Protein 1RH9 (pdb70)

Nearest PDB structures (foldseek):
  1rh9-assembly1_A  TM=1.003E+00  e=1.852E-77  Solanum lycopersicum
  8gf3-assembly1_A  TM=9.171E-01  e=1.840E-32  Bacillus licheniformis
  6tn6-assembly1_A  TM=8.644E-01  e=5.093E-30  Thermotoga petrophila RKU-1
  4qp0-assembly1_A  TM=8.732E-01  e=2.044E-28  Rhizomucor miehei
  3pzq-assembly1_A  TM=8.550E-01  e=6.015E-28  Thermotoga petrophila RKU-1

Secondary structure (DSSP, 8-state):
----EEETTEEEETTEEE-EEEEE-TTHHHHHHSTTTTHHHHHHHHHHHHTT--EEEEESS-SSSSS-SEEETTEE-HHHHHHHHHHHHHHHHTT-EEEEE--BSSSSSSBHHHHHHHHHHTT-----GGGGGT-HHHHHHHHHHHHHHHH-B-TTT-SBGGG-TTEEEEES-BS---TT-TTSHHHHHHHHHHHHHHHHH--SSEEE--------GGGGGGSGGG---S--HHHHHTSTT---EEEE--HHHHSTTS-HHHHHHHHHHHHHHHHHHHHHHTS-EEEEE----TTSTT--HHHHHHHHHHHHHHHHHHHHTT-SEEEEEES-B--TT-GGG--S--B-GGG-HHHHHHHHHHHHHHTT--

B-factor: mean 21.35, std 4.95, range [13.02, 41.72]

Structure (mmCIF, N/CA/C/O backbone):
data_1RH9
#
_entry.id   1RH9
#
_cell.length_a   59.540
_cell.length_b   74.521
_cell.length_c   79.006
_cell.angle_alpha   90.00
_cell.angle_beta   90.00
_cell.angle_gamma   90.00
#
_symmetry.space_group_name_H-M   'P 21 21 21'
#
loop_
_atom_site.group_PDB
_atom_site.id
_atom_site.type_symbol
_atom_site.label_atom_id
_atom_site.label_alt_id
_atom_site.label_comp_id
_atom_site.label_asym_id
_atom_site.label_entity_id
_atom_site.label_seq_id
_atom_site.pdbx_PDB_ins_code
_atom_site.Cartn_x
_atom_site.Cartn_y
_atom_site.Cartn_z
_atom_site.occupancy
_atom_site.B_iso_or_equiv
_atom_site.auth_seq_id
_atom_site.auth_comp_id
_atom_site.auth_asym_id
_atom_site.auth_atom_id
_atom_site.pdbx_PDB_model_num
ATOM 1 N N A ASN A 1 4 ? 6.142 -3.030 6.668 0.67 37.29 30 ASN A N 1
ATOM 2 N N B ASN A 1 4 ? 5.781 -5.315 5.924 0.33 35.27 30 ASN A N 1
ATOM 3 C CA A ASN A 1 4 ? 6.513 -4.072 5.663 0.67 37.07 30 ASN A CA 1
ATOM 4 C CA B ASN A 1 4 ? 6.267 -4.010 6.465 0.33 35.22 30 ASN A CA 1
ATOM 5 C C A ASN A 1 4 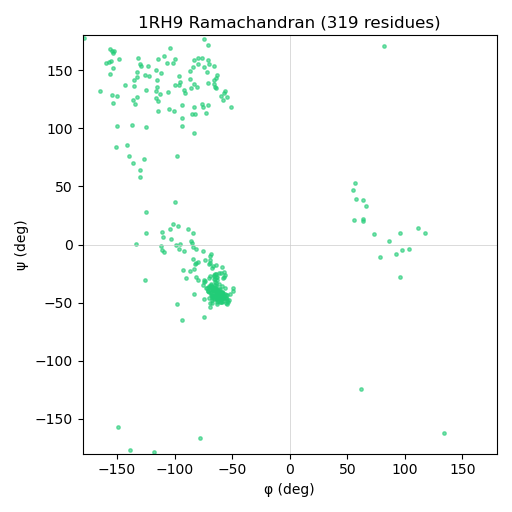? 7.997 -4.440 5.765 0.67 36.10 30 ASN A C 1
ATOM 6 C C B ASN A 1 4 ? 7.785 -3.986 6.687 0.33 34.78 30 ASN A C 1
ATOM 7 O O A ASN A 1 4 ? 8.759 -4.179 4.833 0.67 36.77 30 ASN A O 1
ATOM 8 O O B ASN A 1 4 ? 8.364 -2.916 6.850 0.33 35.12 30 ASN A O 1
ATOM 17 N N . ASN A 1 5 ? 8.386 -5.165 6.809 1.00 34.57 31 ASN A N 1
ATOM 18 C CA . ASN A 1 5 ? 9.818 -5.338 7.143 1.00 33.01 31 ASN A CA 1
ATOM 19 C C . ASN A 1 5 ? 10.996 -4.421 6.683 1.00 30.33 31 ASN A C 1
ATOM 20 O O . ASN A 1 5 ? 12.145 -4.818 6.886 1.00 30.03 31 ASN A O 1
ATOM 25 N N . PHE A 1 6 ? 10.761 -3.233 6.117 1.00 27.49 32 PHE A N 1
ATOM 26 C CA . PHE A 1 6 ? 11.853 -2.333 5.734 1.00 25.69 32 PHE A CA 1
ATOM 27 C C . PHE A 1 6 ? 12.312 -1.521 6.938 1.00 24.22 32 PHE A C 1
ATOM 28 O O . PHE A 1 6 ? 11.499 -1.038 7.720 1.00 24.22 32 PHE A O 1
ATOM 36 N N . VAL A 1 7 ? 13.621 -1.364 7.082 1.00 22.09 33 VAL A N 1
ATOM 37 C CA . VAL A 1 7 ? 14.161 -0.442 8.076 1.00 21.44 33 VAL A CA 1
ATOM 38 C C . VAL A 1 7 ? 13.760 0.986 7.677 1.00 21.28 33 VAL A C 1
ATOM 39 O O . VAL A 1 7 ? 13.765 1.335 6.511 1.00 20.69 33 VAL A O 1
ATOM 43 N N . TYR A 1 8 ? 13.364 1.786 8.662 1.00 22.01 34 TYR A N 1
ATOM 44 C CA . TYR A 1 8 ? 12.930 3.164 8.423 1.00 22.69 34 TYR A CA 1
ATOM 45 C C . TYR A 1 8 ? 13.511 4.042 9.532 1.00 22.95 34 TYR A 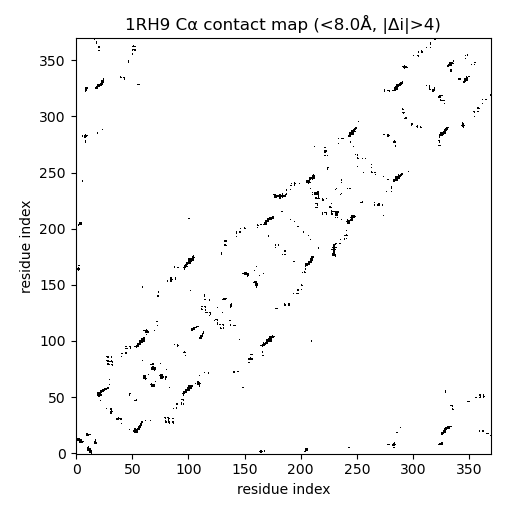C 1
ATOM 46 O O . TYR A 1 8 ? 14.303 3.563 10.347 1.00 22.83 34 TYR A O 1
ATOM 55 N N . THR A 1 9 ? 13.173 5.324 9.522 1.00 23.27 35 THR A N 1
ATOM 56 C CA . THR A 1 9 ? 13.571 6.224 10.605 1.00 24.57 35 THR A CA 1
ATOM 57 C C . THR A 1 9 ? 12.355 6.735 11.344 1.00 25.33 35 THR A C 1
ATOM 58 O O . THR A 1 9 ? 11.297 7.007 10.750 1.00 24.31 35 THR A O 1
ATOM 62 N N . ASP A 1 10 ? 12.518 6.846 12.655 1.00 26.25 36 ASP A N 1
ATOM 63 C CA . ASP A 1 10 ? 11.566 7.557 13.487 1.00 27.03 36 ASP A CA 1
ATOM 64 C C . ASP A 1 10 ? 12.334 8.625 14.255 1.00 26.37 36 ASP A C 1
ATOM 65 O O . ASP A 1 10 ? 12.999 8.319 15.237 1.00 27.04 36 ASP A O 1
ATOM 70 N N . GLY A 1 11 ? 12.250 9.866 13.794 1.00 25.94 37 GLY A N 1
ATOM 71 C CA . GLY A 1 11 ? 13.052 10.935 14.363 1.00 25.67 37 GLY A CA 1
ATOM 72 C C . GLY A 1 11 ? 14.524 10.612 14.169 1.00 24.96 37 GLY A C 1
ATOM 73 O O . GLY A 1 11 ? 14.966 10.352 13.042 1.00 25.01 37 GLY A O 1
ATOM 74 N N . THR A 1 12 ? 15.270 10.591 15.270 1.00 24.00 38 THR A N 1
ATOM 75 C CA . THR A 1 12 ? 16.724 10.427 15.209 1.00 23.44 38 THR A CA 1
ATOM 76 C C . THR A 1 12 ? 17.173 8.981 15.435 1.00 23.76 38 THR A C 1
ATOM 77 O O . THR A 1 12 ? 18.360 8.724 15.656 1.00 22.63 38 THR A O 1
ATOM 81 N N . HIS A 1 13 ? 16.247 8.031 15.333 1.00 23.77 39 HIS A N 1
ATOM 82 C CA . HIS A 1 13 ? 16.607 6.624 15.434 1.00 24.90 39 HIS A CA 1
ATOM 83 C C . HIS A 1 13 ? 16.165 5.866 14.195 1.00 23.70 39 HIS A C 1
ATOM 84 O O . HIS A 1 13 ? 15.250 6.277 13.487 1.00 23.34 39 HIS A O 1
ATOM 91 N N . PHE A 1 14 ? 16.874 4.781 13.925 1.00 23.06 40 PHE A N 1
ATOM 92 C CA . PHE A 1 14 ? 16.416 3.775 12.995 1.00 22.87 40 PHE A CA 1
ATOM 93 C C . PHE A 1 14 ? 15.349 2.968 13.690 1.00 22.89 40 PHE A C 1
ATOM 94 O O . PHE A 1 14 ? 15.269 2.941 14.913 1.00 23.77 40 PHE A O 1
ATOM 102 N N . ALA A 1 15 ? 14.540 2.284 12.896 1.00 23.52 41 ALA A N 1
ATOM 103 C CA . ALA A 1 15 ? 13.504 1.408 13.407 1.00 24.06 41 ALA A CA 1
ATOM 104 C C . ALA A 1 15 ? 13.143 0.330 12.384 1.00 24.40 41 ALA A C 1
ATOM 105 O O . ALA A 1 15 ? 13.348 0.487 11.181 1.00 23.48 41 ALA A O 1
ATOM 107 N N . LEU A 1 16 ? 12.583 -0.751 12.902 1.00 24.93 42 LEU A N 1
ATOM 108 C CA . LEU A 1 16 ? 12.223 -1.929 12.121 1.00 25.79 42 LEU A CA 1
ATOM 109 C C . LEU A 1 16 ? 11.075 -2.619 12.856 1.00 26.88 42 LEU A C 1
ATOM 110 O O . LEU A 1 16 ? 11.202 -2.964 14.037 1.00 26.31 42 LEU A O 1
ATOM 115 N N . ASN A 1 17 ? 9.946 -2.773 12.170 1.00 27.98 43 ASN A N 1
ATOM 116 C CA . ASN A 1 17 ? 8.776 -3.443 12.742 1.00 29.49 43 ASN A CA 1
ATOM 117 C C . ASN A 1 17 ? 8.363 -2.785 14.066 1.00 30.16 43 ASN A C 1
ATOM 118 O O . ASN A 1 17 ? 8.148 -3.463 15.068 1.00 31.02 43 ASN A O 1
ATOM 123 N N . GLY A 1 18 ? 8.292 -1.458 14.061 1.00 30.79 44 GLY A N 1
ATOM 124 C CA . GLY A 1 18 ? 7.869 -0.696 15.227 1.00 31.30 44 GLY A CA 1
ATOM 125 C C . GLY A 1 18 ? 8.881 -0.483 16.350 1.00 31.42 44 GLY A C 1
ATOM 126 O O . GLY A 1 18 ? 8.611 0.309 17.258 1.00 32.66 44 GLY A O 1
ATOM 127 N N . LYS A 1 19 ? 10.025 -1.173 16.312 1.00 31.33 45 LYS A N 1
ATOM 128 C CA . LYS A 1 19 ? 11.022 -1.116 17.390 1.00 30.85 45 LYS A CA 1
ATOM 129 C C . LYS A 1 19 ? 12.292 -0.415 16.938 1.00 29.66 45 LYS A C 1
ATOM 130 O O . LYS A 1 19 ? 12.676 -0.517 15.773 1.00 29.18 45 LYS A O 1
ATOM 136 N N . SER A 1 20 ? 12.959 0.278 17.863 1.00 28.10 46 SER A N 1
ATOM 137 C CA . SER A 1 20 ? 14.237 0.920 17.561 1.00 26.88 46 SER A CA 1
ATOM 138 C C . SER A 1 20 ? 15.293 -0.111 17.162 1.00 25.13 46 SER A C 1
ATOM 139 O O . SER A 1 20 ? 15.255 -1.253 17.579 1.00 25.14 46 SER A O 1
ATOM 142 N N A LEU A 1 21 ? 16.243 0.341 16.356 0.67 24.10 47 LEU A N 1
ATOM 143 N N B LEU A 1 21 ? 16.228 0.332 16.329 0.33 23.92 47 LEU A N 1
ATOM 144 C CA A LEU A 1 21 ? 17.303 -0.497 15.809 0.67 23.29 47 LEU A CA 1
ATOM 145 C CA B LEU A 1 21 ? 17.301 -0.506 15.808 0.33 22.89 47 LEU A CA 1
ATOM 146 C C A LEU A 1 21 ? 18.602 0.275 15.944 0.67 22.00 47 LEU A C 1
ATOM 147 C C B LEU A 1 21 ? 18.605 0.269 15.930 0.33 21.88 47 LEU A C 1
ATOM 148 O O A LEU A 1 21 ? 18.677 1.431 15.540 0.67 22.19 47 LEU A O 1
ATOM 149 O O B LEU A 1 21 ? 18.690 1.417 15.500 0.33 21.96 47 LEU A O 1
ATOM 158 N N . TYR A 1 22 ? 19.609 -0.361 16.529 1.00 20.96 48 TYR A N 1
ATOM 159 C CA . TYR A 1 22 ? 20.944 0.222 16.633 1.00 19.41 48 TYR A CA 1
ATOM 160 C C . TYR A 1 22 ? 21.912 -0.652 15.856 1.00 18.11 48 TYR A C 1
ATOM 161 O O . TYR A 1 22 ? 21.906 -1.866 15.974 1.00 18.73 48 TYR A O 1
ATOM 170 N N . ILE A 1 23 ? 22.728 -0.004 15.048 1.00 16.71 49 ILE A N 1
ATOM 171 C CA . ILE A 1 23 ? 23.600 -0.685 14.109 1.00 16.43 49 ILE A CA 1
ATOM 172 C C . ILE A 1 23 ? 24.946 -0.948 14.765 1.00 15.60 49 ILE A C 1
ATOM 173 O O . ILE A 1 23 ? 25.554 -0.052 15.356 1.00 14.57 49 ILE A O 1
ATOM 178 N N . ASN A 1 24 ? 25.394 -2.194 14.667 1.00 14.77 50 ASN A N 1
ATOM 179 C CA . ASN A 1 24 ? 26.769 -2.542 15.008 1.00 14.87 50 ASN A CA 1
ATOM 180 C C . ASN A 1 24 ? 27.296 -3.488 13.943 1.00 15.04 50 ASN A C 1
ATOM 181 O O . ASN A 1 24 ? 26.966 -4.661 13.927 1.00 15.81 50 ASN A O 1
ATOM 186 N N . GLY A 1 25 ? 28.118 -2.970 13.041 1.00 14.96 51 GLY A N 1
ATOM 187 C CA . GLY A 1 25 ? 28.494 -3.735 11.876 1.00 15.45 51 GLY A CA 1
ATOM 188 C C . GLY A 1 25 ? 29.865 -3.432 11.344 1.00 14.87 51 GLY A C 1
ATOM 189 O O . GLY A 1 25 ? 30.754 -2.939 12.053 1.00 14.83 51 GLY A O 1
ATOM 190 N N . PHE A 1 26 ? 30.023 -3.737 10.065 1.00 14.73 52 PHE A N 1
ATOM 191 C CA . PHE A 1 26 ? 31.321 -3.732 9.441 1.00 15.49 52 PHE A CA 1
ATOM 192 C C . PHE A 1 26 ? 31.224 -3.345 7.982 1.00 15.07 52 PHE A C 1
ATOM 193 O O . PHE A 1 26 ? 30.150 -3.430 7.368 1.00 15.03 52 PHE A O 1
ATOM 201 N N . ASN A 1 27 ? 32.363 -2.899 7.456 1.00 15.01 53 ASN A N 1
ATOM 202 C CA . ASN A 1 27 ? 32.579 -2.743 6.028 1.00 14.75 53 ASN A CA 1
ATOM 203 C C . ASN A 1 27 ? 33.259 -3.972 5.465 1.00 15.60 53 ASN A C 1
ATOM 204 O O . ASN A 1 27 ? 34.163 -4.527 6.109 1.00 14.80 53 ASN A O 1
ATOM 209 N N . ALA A 1 28 ? 32.807 -4.378 4.278 1.00 15.32 54 ALA A N 1
ATOM 210 C CA . ALA A 1 28 ? 33.437 -5.419 3.457 1.00 15.84 54 ALA A CA 1
ATOM 211 C C . ALA A 1 28 ? 33.123 -5.103 1.988 1.00 16.23 54 ALA A C 1
ATOM 212 O O . ALA A 1 28 ? 32.185 -5.636 1.396 1.00 16.35 54 ALA A O 1
ATOM 214 N N . TYR A 1 29 ? 33.930 -4.220 1.406 1.00 15.67 55 TYR A N 1
ATOM 215 C CA . TYR A 1 29 ? 33.624 -3.672 0.088 1.00 16.25 55 TYR A CA 1
ATOM 216 C C . TYR A 1 29 ? 33.646 -4.761 -0.958 1.00 16.94 55 TYR A C 1
ATOM 217 O O . TYR A 1 29 ? 32.958 -4.664 -1.978 1.00 17.98 55 TYR A O 1
ATOM 226 N N . TRP A 1 30 ? 34.409 -5.808 -0.639 1.00 16.98 56 TRP A N 1
ATOM 227 C CA . TRP A 1 30 ? 34.863 -6.854 -1.561 1.00 17.00 56 TRP A CA 1
ATOM 228 C C . TRP A 1 30 ? 33.885 -8.004 -1.778 1.00 17.42 56 TRP A C 1
ATOM 229 O O . TRP A 1 30 ? 34.175 -8.913 -2.531 1.00 17.51 56 TRP A O 1
ATOM 240 N N . LEU A 1 31 ? 32.711 -7.963 -1.152 1.00 16.98 57 LEU A N 1
ATOM 241 C CA . LEU A 1 31 ? 31.827 -9.134 -1.126 1.00 17.80 57 LEU A CA 1
ATOM 242 C C . LEU A 1 31 ? 31.414 -9.625 -2.503 1.00 18.23 57 LEU A C 1
ATOM 243 O O . LEU A 1 31 ? 31.518 -10.818 -2.798 1.00 19.42 57 LEU A O 1
ATOM 248 N N . MET A 1 32 ? 30.951 -8.715 -3.352 1.00 18.99 58 MET A N 1
ATOM 249 C CA . MET A 1 32 ? 30.534 -9.068 -4.708 1.00 19.30 58 MET A CA 1
ATOM 250 C C . MET A 1 32 ? 31.702 -9.599 -5.511 1.00 20.19 58 MET A C 1
ATOM 251 O O . MET A 1 32 ? 31.553 -10.591 -6.235 1.00 20.13 58 MET A O 1
ATOM 256 N N . TYR A 1 33 ? 32.842 -8.917 -5.424 1.00 20.60 59 TYR A N 1
ATOM 257 C CA . TYR A 1 33 ? 34.063 -9.309 -6.127 1.00 21.77 59 TYR A CA 1
ATOM 258 C C . TYR A 1 33 ? 34.414 -10.774 -5.831 1.00 21.85 59 TYR A C 1
ATOM 259 O O . TYR A 1 33 ? 34.671 -11.546 -6.755 1.00 22.28 59 TYR A O 1
ATOM 268 N N . ILE A 1 34 ? 34.389 -11.156 -4.558 1.00 21.80 60 ILE A N 1
ATOM 269 C CA . ILE A 1 34 ? 34.726 -12.523 -4.133 1.00 22.13 60 ILE A CA 1
ATOM 270 C C . ILE A 1 34 ? 33.611 -13.536 -4.463 1.00 22.50 60 ILE A C 1
ATOM 271 O O . ILE A 1 34 ? 33.889 -14.715 -4.718 1.00 22.29 60 ILE A O 1
ATOM 276 N N . ALA A 1 35 ? 32.356 -13.093 -4.439 1.00 22.49 61 ALA A N 1
ATOM 277 C CA . ALA A 1 35 ? 31.223 -13.944 -4.805 1.00 23.09 61 ALA A CA 1
ATOM 278 C C . ALA A 1 35 ? 31.258 -14.351 -6.295 1.00 23.56 61 ALA A C 1
ATOM 279 O O . ALA A 1 35 ? 30.738 -15.391 -6.655 1.00 24.41 61 ALA A O 1
ATOM 281 N N . TYR A 1 36 ? 31.872 -13.527 -7.142 1.00 24.05 62 TYR A N 1
ATOM 282 C CA . TYR A 1 36 ? 31.968 -13.760 -8.578 1.00 24.57 62 TYR A CA 1
ATOM 283 C C . TYR A 1 36 ? 32.561 -15.130 -8.899 1.00 25.49 62 TYR A C 1
ATOM 284 O O . TYR A 1 36 ? 32.032 -15.856 -9.744 1.00 25.21 62 TYR A O 1
ATOM 293 N N . ASP A 1 37 ? 33.686 -15.442 -8.256 1.00 26.08 63 ASP A N 1
ATOM 294 C CA . ASP A 1 37 ? 34.380 -16.721 -8.456 1.00 27.28 63 ASP A CA 1
ATOM 295 C C . ASP A 1 37 ? 33.735 -17.814 -7.583 1.00 27.55 63 ASP A C 1
ATOM 296 O O . ASP A 1 37 ? 33.728 -17.701 -6.357 1.00 27.50 63 ASP A O 1
ATOM 301 N N . PRO A 1 38 ? 33.190 -18.875 -8.187 1.00 28.41 64 PRO A N 1
ATOM 302 C CA . PRO A 1 38 ? 32.601 -19.960 -7.382 1.00 28.67 64 PRO A CA 1
ATOM 303 C C . PRO A 1 38 ? 33.569 -20.590 -6.369 1.00 28.35 64 PRO A C 1
ATOM 304 O O . PRO A 1 38 ? 33.104 -21.087 -5.348 1.00 28.94 64 PRO A O 1
ATOM 308 N N . SER A 1 39 ? 34.875 -20.545 -6.620 1.00 28.38 65 SER A N 1
ATOM 309 C CA . SER A 1 39 ? 35.852 -21.142 -5.712 1.00 28.45 65 SER A CA 1
ATOM 310 C C . SER A 1 39 ? 36.209 -20.256 -4.513 1.00 27.84 65 SER A C 1
ATOM 311 O O . SER A 1 39 ? 36.799 -20.738 -3.538 1.00 28.08 65 SER A O 1
ATOM 314 N N . THR A 1 40 ? 35.872 -18.966 -4.582 1.00 26.88 66 THR A N 1
ATOM 315 C CA . THR A 1 40 ? 36.044 -18.062 -3.432 1.00 25.82 66 THR A CA 1
ATOM 316 C C . THR A 1 40 ? 34.724 -17.622 -2.778 1.00 25.20 66 THR A C 1
ATOM 317 O O . THR A 1 40 ? 34.746 -17.001 -1.720 1.00 24.92 66 THR A O 1
ATOM 321 N N . ARG A 1 41 ? 33.586 -17.980 -3.363 1.00 24.42 67 ARG A N 1
ATOM 322 C CA . ARG A 1 41 ? 32.291 -17.545 -2.835 1.00 24.42 67 ARG A CA 1
ATOM 323 C C . ARG A 1 41 ? 32.060 -17.974 -1.372 1.00 24.28 67 ARG A C 1
ATOM 324 O O . ARG A 1 41 ? 31.355 -17.296 -0.615 1.00 24.27 67 ARG A O 1
ATOM 332 N N . ILE A 1 42 ? 32.656 -19.092 -0.963 1.00 24.12 68 ILE A N 1
ATOM 333 C CA . ILE A 1 42 ? 32.514 -19.576 0.408 1.00 23.99 68 ILE A CA 1
ATOM 334 C C . ILE A 1 42 ? 32.976 -18.535 1.436 1.00 23.09 68 ILE A C 1
ATOM 335 O O . ILE A 1 42 ? 32.479 -18.517 2.562 1.00 22.57 68 ILE A O 1
ATOM 340 N N . LYS A 1 43 ? 33.913 -17.670 1.045 1.00 22.49 69 LYS A N 1
ATOM 341 C CA . LYS A 1 43 ? 34.428 -16.634 1.943 1.00 22.68 69 LYS A CA 1
ATOM 342 C C . LYS A 1 43 ? 33.348 -15.621 2.333 1.00 21.73 69 LYS A C 1
ATOM 343 O O . LYS A 1 43 ? 33.372 -15.086 3.440 1.00 20.89 69 LYS A O 1
ATOM 349 N N . VAL A 1 44 ? 32.416 -15.365 1.423 1.00 21.42 70 VAL A N 1
ATOM 350 C CA . VAL A 1 44 ? 31.263 -14.506 1.705 1.00 20.58 70 VAL A CA 1
ATOM 351 C C . VAL A 1 44 ? 30.349 -15.181 2.726 1.00 20.67 70 VAL A C 1
ATOM 352 O O . VAL A 1 44 ? 29.967 -14.581 3.738 1.00 18.54 70 VAL A O 1
ATOM 356 N N . THR A 1 45 ? 30.006 -16.443 2.457 1.00 20.23 71 THR A N 1
ATOM 357 C CA . THR A 1 45 ? 29.214 -17.230 3.388 1.00 20.24 71 THR A CA 1
ATOM 358 C C . THR A 1 45 ? 29.866 -17.243 4.774 1.00 20.15 71 THR A C 1
ATOM 359 O O . THR A 1 45 ? 29.204 -16.979 5.773 1.00 20.55 71 THR A O 1
ATOM 363 N N . ASN A 1 46 ? 31.163 -17.533 4.825 1.00 20.42 72 ASN A N 1
ATOM 364 C CA . ASN A 1 46 ? 31.885 -17.656 6.084 1.00 21.10 72 ASN A CA 1
ATOM 365 C C . ASN A 1 46 ? 31.891 -16.329 6.850 1.00 21.04 72 ASN A C 1
ATOM 366 O O . ASN A 1 46 ? 31.767 -16.301 8.068 1.00 21.41 72 ASN A O 1
ATOM 371 N N . THR A 1 47 ? 32.032 -15.236 6.117 1.00 20.71 73 THR A N 1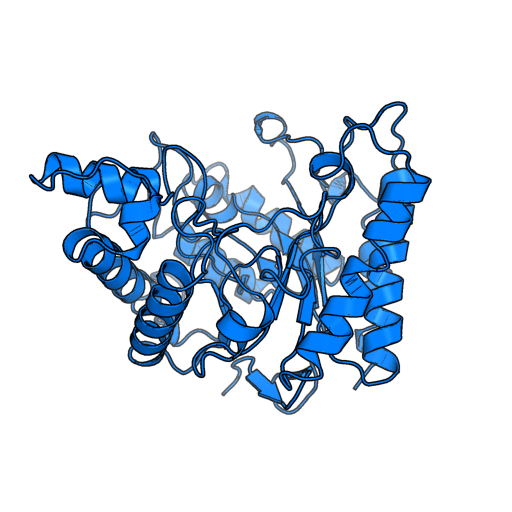
ATOM 372 C CA . THR A 1 47 ? 32.059 -13.913 6.708 1.00 20.91 73 THR A CA 1
ATOM 373 C C . THR A 1 47 ? 30.731 -13.576 7.368 1.00 20.73 73 THR A C 1
ATOM 374 O O . THR A 1 47 ? 30.708 -13.030 8.481 1.00 20.60 73 THR A O 1
ATOM 378 N N . PHE A 1 48 ? 29.629 -13.881 6.690 1.00 20.55 74 PHE A N 1
ATOM 379 C CA . PHE A 1 48 ? 28.303 -13.601 7.239 1.00 20.41 74 PHE A CA 1
ATOM 380 C C . PHE A 1 48 ? 28.004 -14.523 8.417 1.00 20.70 74 PHE A C 1
ATOM 381 O O . PHE A 1 48 ? 27.349 -14.103 9.368 1.00 20.02 74 PHE A O 1
ATOM 389 N N . GLN A 1 49 ? 28.466 -15.770 8.339 1.00 20.44 75 GLN A N 1
ATOM 390 C CA . GLN A 1 49 ? 28.351 -16.698 9.465 1.00 20.96 75 GLN A CA 1
ATOM 391 C C . GLN A 1 49 ? 29.064 -16.137 10.692 1.00 20.64 75 GLN A C 1
ATOM 392 O O . GLN A 1 49 ? 28.527 -16.158 11.794 1.00 20.07 75 GLN A O 1
ATOM 398 N N . GLN A 1 50 ? 30.272 -15.636 10.498 1.00 20.76 76 GLN A N 1
ATOM 399 C CA . GLN A 1 50 ? 31.039 -15.051 11.599 1.00 21.53 76 GLN A CA 1
ATOM 400 C C . GLN A 1 50 ? 30.388 -13.775 12.101 1.00 20.91 76 GLN A C 1
ATOM 401 O O . GLN A 1 50 ? 30.298 -13.562 13.296 1.00 20.20 76 GLN A O 1
ATOM 407 N N . ALA A 1 51 ? 29.945 -12.918 11.189 1.00 20.20 77 ALA A N 1
ATOM 408 C CA . ALA A 1 51 ? 29.259 -11.686 11.577 1.00 20.49 77 ALA A CA 1
ATOM 409 C C . ALA A 1 51 ? 28.056 -11.989 12.447 1.00 20.10 77 ALA A C 1
ATOM 410 O O . ALA A 1 51 ? 27.855 -11.355 13.488 1.00 19.51 77 ALA A O 1
ATOM 412 N N . SER A 1 52 ? 27.254 -12.962 12.033 1.00 20.17 78 SER A N 1
ATOM 413 C CA . SER A 1 52 ? 26.062 -13.332 12.782 1.00 20.14 78 SER A CA 1
ATOM 414 C C . SER A 1 52 ? 26.442 -13.860 14.191 1.00 19.70 78 SER A C 1
ATOM 415 O O . SER A 1 52 ? 25.798 -13.505 15.173 1.00 19.76 78 SER A O 1
ATOM 418 N N . LYS A 1 53 ? 27.496 -14.671 14.288 1.00 19.61 79 LYS A N 1
ATOM 419 C CA . LYS A 1 53 ? 27.958 -15.201 15.572 1.00 19.83 79 LYS A CA 1
ATOM 420 C C . LYS A 1 53 ? 28.332 -14.098 16.571 1.00 19.45 79 LYS A C 1
ATOM 421 O O . LYS A 1 53 ? 28.034 -14.198 17.760 1.00 19.43 79 LYS A O 1
ATOM 427 N N . TYR A 1 54 ? 29.006 -13.058 16.088 1.00 18.69 80 TYR A N 1
ATOM 428 C CA . TYR A 1 54 ? 29.367 -11.911 16.914 1.00 18.22 80 TYR A CA 1
ATOM 429 C C . TYR A 1 54 ? 28.287 -10.814 16.953 1.00 18.16 80 TYR A C 1
ATOM 430 O O . TYR A 1 54 ? 28.525 -9.717 17.440 1.00 17.17 80 TYR A O 1
ATOM 439 N N . LYS A 1 55 ? 27.091 -11.158 16.474 1.00 18.13 81 LYS A N 1
ATOM 440 C CA . LYS A 1 55 ? 25.902 -10.312 16.537 1.00 18.54 81 LYS A CA 1
ATOM 441 C C . LYS A 1 55 ? 26.090 -8.958 15.875 1.00 18.87 81 LYS A C 1
ATOM 442 O O . LYS A 1 55 ? 25.583 -7.946 16.352 1.00 19.86 81 LYS A O 1
ATOM 448 N N . MET A 1 56 ? 26.798 -8.963 14.751 1.00 18.99 82 MET A N 1
ATOM 449 C CA . MET A 1 56 ? 26.868 -7.788 13.883 1.00 18.66 82 MET A CA 1
ATOM 450 C C . MET A 1 56 ? 25.678 -7.836 12.953 1.00 18.56 82 MET A C 1
ATOM 451 O O . MET A 1 56 ? 25.354 -8.889 12.409 1.00 19.68 82 MET A O 1
ATOM 456 N N . ASN A 1 57 ? 25.003 -6.706 12.790 1.00 17.62 83 ASN A N 1
ATOM 457 C CA . ASN A 1 57 ? 23.730 -6.705 12.076 1.00 17.68 83 ASN A CA 1
ATOM 458 C C . ASN A 1 57 ? 23.694 -6.010 10.722 1.00 17.35 83 ASN A C 1
ATOM 459 O O . ASN A 1 57 ? 22.670 -6.073 10.040 1.00 18.11 83 ASN A O 1
ATOM 464 N N . VAL A 1 58 ? 24.795 -5.364 10.329 1.00 16.47 84 VAL A N 1
ATOM 465 C CA . VAL A 1 58 ? 24.873 -4.651 9.048 1.00 15.89 84 VAL A CA 1
ATOM 466 C C . VAL A 1 58 ? 26.244 -4.788 8.423 1.00 15.76 84 VAL A C 1
ATOM 467 O O . VAL A 1 58 ? 27.234 -4.688 9.116 1.00 15.53 84 VAL A O 1
ATOM 471 N N . ALA A 1 59 ? 26.281 -5.020 7.112 1.00 15.26 85 ALA A N 1
ATOM 472 C CA . ALA A 1 59 ? 27.484 -4.914 6.293 1.00 15.27 85 ALA A CA 1
ATOM 473 C C . ALA A 1 59 ? 27.273 -3.788 5.289 1.00 15.17 85 ALA A C 1
ATOM 474 O O . ALA A 1 59 ? 26.233 -3.706 4.636 1.00 15.71 85 ALA A O 1
ATOM 476 N N . ARG A 1 60 ? 28.263 -2.922 5.184 1.00 15.15 86 ARG A N 1
ATOM 477 C CA . ARG A 1 60 ? 28.334 -1.918 4.122 1.00 14.59 86 ARG A CA 1
ATOM 478 C C . ARG A 1 60 ? 29.283 -2.426 3.035 1.00 14.96 86 ARG A C 1
ATOM 479 O O . ARG A 1 60 ? 30.338 -2.963 3.310 1.00 14.86 86 ARG A O 1
ATOM 487 N N . THR A 1 61 ? 28.888 -2.247 1.783 1.00 14.93 87 THR A N 1
ATOM 488 C CA . THR A 1 61 ? 29.619 -2.825 0.674 1.00 16.27 87 THR A CA 1
ATOM 489 C C . THR A 1 61 ? 29.383 -2.053 -0.620 1.00 16.03 87 THR A C 1
ATOM 490 O O . THR A 1 61 ? 28.509 -1.181 -0.704 1.00 16.73 87 THR A O 1
ATOM 494 N N . TRP A 1 62 ? 30.201 -2.358 -1.619 1.00 16.16 88 TRP A N 1
ATOM 495 C CA . TRP A 1 62 ? 30.122 -1.681 -2.913 1.00 16.28 88 TRP A CA 1
ATOM 496 C C . TRP A 1 62 ? 29.206 -2.408 -3.877 1.00 17.63 88 TRP A C 1
ATOM 497 O O . TRP A 1 62 ? 29.312 -3.620 -4.053 1.00 17.81 88 TRP A O 1
ATOM 508 N N . ALA A 1 63 ? 28.328 -1.651 -4.530 1.00 17.81 89 ALA A N 1
ATOM 509 C CA . ALA A 1 63 ? 27.509 -2.156 -5.632 1.00 18.59 89 ALA A CA 1
ATOM 510 C C . ALA A 1 63 ? 28.148 -1.733 -6.956 1.00 19.46 89 ALA A C 1
ATOM 511 O O . ALA A 1 63 ? 27.463 -1.405 -7.917 1.00 20.57 89 ALA A O 1
ATOM 513 N N . PHE A 1 64 ? 29.476 -1.732 -6.972 1.00 20.74 90 PHE A N 1
ATOM 514 C CA . PHE A 1 64 ? 30.267 -1.375 -8.146 1.00 21.48 90 PHE A CA 1
ATOM 515 C C . PHE A 1 64 ? 31.617 -2.071 -8.021 1.00 23.37 90 PHE A C 1
ATOM 516 O O . PHE A 1 64 ? 31.999 -2.486 -6.924 1.00 22.76 90 PHE A O 1
ATOM 524 N N A SER A 1 65 ? 32.181 -2.393 -9.175 0.67 24.76 91 SER A N 1
ATOM 525 N N B SER A 1 65 ? 32.449 -2.034 -9.069 0.33 23.95 91 SER A N 1
ATOM 526 C CA A SER A 1 65 ? 33.570 -2.918 -9.228 0.67 25.57 91 SER A CA 1
ATOM 527 C CA B SER A 1 65 ? 33.655 -2.880 -9.103 0.33 24.67 91 SER A CA 1
ATOM 528 C C A SER A 1 65 ? 34.720 -1.918 -8.931 0.67 26.02 91 SER A C 1
ATOM 529 C C B SER A 1 65 ? 34.851 -1.985 -9.073 0.33 25.61 91 SER A C 1
ATOM 530 O O A SER A 1 65 ? 34.665 -0.780 -9.369 0.67 26.37 91 SER A O 1
ATOM 531 O O B SER A 1 65 ? 34.968 -1.018 -9.823 0.33 25.79 91 SER A O 1
ATOM 536 N N . HIS A 1 66 ? 35.759 -2.364 -8.204 1.00 26.64 92 HIS A N 1
ATOM 537 C CA . HIS A 1 66 ? 36.938 -1.565 -7.923 1.00 28.12 92 HIS A CA 1
ATOM 538 C C . HIS A 1 66 ? 38.151 -1.930 -8.787 1.00 29.62 92 HIS A C 1
ATOM 539 O O . HIS A 1 66 ? 39.190 -1.285 -8.692 1.00 30.53 92 HIS A O 1
ATOM 546 N N . GLY A 1 67 ? 38.031 -2.971 -9.608 1.00 31.21 93 GLY A N 1
ATOM 547 C CA . GLY A 1 67 ? 39.118 -3.365 -10.501 1.00 32.19 93 GLY A CA 1
ATOM 548 C C . GLY A 1 67 ? 38.671 -3.448 -11.954 1.00 32.52 93 GLY A C 1
ATOM 549 O O . GLY A 1 67 ? 37.526 -3.813 -12.242 1.00 33.14 93 GLY A O 1
ATOM 550 N N . GLY A 1 68 ? 39.573 -3.104 -12.869 1.00 32.96 94 GLY A N 1
ATOM 551 C CA . GLY A 1 68 ? 39.279 -3.147 -14.295 1.00 33.43 94 GLY A CA 1
ATOM 552 C C . GLY A 1 68 ? 39.132 -4.540 -14.876 1.00 33.38 94 GLY A C 1
ATOM 553 O O . GLY A 1 68 ? 38.407 -4.720 -15.853 1.00 33.88 94 GLY A O 1
ATOM 554 N N . SER A 1 69 ? 39.812 -5.522 -14.285 1.00 33.48 95 SER A N 1
ATOM 555 C CA . SER A 1 69 ? 39.798 -6.891 -14.813 1.00 33.56 95 SER A CA 1
ATOM 556 C C . SER A 1 69 ? 38.484 -7.626 -14.542 1.00 33.02 95 SER A C 1
ATOM 557 O O . SER A 1 69 ? 38.078 -8.471 -15.342 1.00 34.02 95 SER A O 1
ATOM 560 N N . ARG A 1 70 ? 37.820 -7.288 -13.434 1.00 31.54 96 ARG A N 1
ATOM 561 C CA . ARG A 1 70 ? 36.573 -7.928 -13.023 1.00 30.56 96 ARG A CA 1
ATOM 562 C C . ARG A 1 70 ? 35.491 -6.864 -12.782 1.00 29.53 96 ARG A C 1
ATOM 563 O O . ARG A 1 70 ? 35.147 -6.562 -11.636 1.00 28.75 96 ARG A O 1
ATOM 571 N N . PRO A 1 71 ? 34.970 -6.291 -13.865 1.00 28.13 97 PRO A N 1
ATOM 572 C CA . PRO A 1 71 ? 34.009 -5.189 -13.771 1.00 27.19 97 PRO A CA 1
ATOM 573 C C . PRO A 1 71 ? 32.600 -5.667 -13.464 1.00 25.97 97 PRO A C 1
ATOM 574 O O . PRO A 1 71 ? 32.282 -6.817 -13.742 1.00 26.01 97 PRO A O 1
ATOM 578 N N . LEU A 1 72 ? 31.777 -4.800 -12.878 1.00 24.77 98 LEU A N 1
ATOM 579 C CA . LEU A 1 72 ? 30.335 -4.989 -12.894 1.00 23.32 98 LEU A CA 1
ATOM 580 C C . LEU A 1 72 ? 29.850 -4.202 -14.096 1.00 23.34 98 LEU A C 1
ATOM 581 O O . LEU A 1 72 ? 29.357 -4.779 -15.056 1.00 23.53 98 LEU A O 1
ATOM 586 N N . GLN A 1 73 ? 30.015 -2.884 -14.052 1.00 23.11 99 GLN A N 1
ATOM 587 C CA . GLN A 1 73 ? 29.708 -2.027 -15.191 1.00 22.70 99 GLN A CA 1
ATOM 588 C C . GLN A 1 73 ? 30.994 -1.844 -15.983 1.00 23.26 99 GLN A C 1
ATOM 589 O O . GLN A 1 73 ? 31.878 -1.104 -15.569 1.00 22.87 99 GLN A O 1
ATOM 595 N N . SER A 1 74 ? 31.117 -2.576 -17.092 1.00 23.59 100 SER A N 1
ATOM 596 C CA . SER A 1 74 ? 32.345 -2.560 -17.901 1.00 23.86 100 SER A CA 1
ATOM 597 C C . SER A 1 74 ? 32.399 -1.352 -18.834 1.00 23.84 100 SER A C 1
ATOM 598 O O . SER A 1 74 ? 33.475 -0.883 -19.199 1.00 24.92 100 SER A O 1
ATOM 601 N N . ALA A 1 75 ? 31.229 -0.866 -19.220 1.00 23.62 101 ALA A N 1
ATOM 602 C CA . ALA A 1 75 ? 31.079 0.325 -20.051 1.00 23.34 101 ALA A CA 1
ATOM 603 C C . ALA A 1 75 ? 29.719 0.913 -19.695 1.00 23.02 101 ALA A C 1
ATOM 604 O O . ALA A 1 75 ? 28.931 0.242 -19.042 1.00 23.19 101 ALA A O 1
ATOM 606 N N . PRO A 1 76 ? 29.424 2.150 -20.091 1.00 23.51 102 PRO A N 1
ATOM 607 C CA . PRO A 1 76 ? 28.139 2.747 -19.731 1.00 23.87 102 PRO A CA 1
ATOM 608 C C . PRO A 1 76 ? 26.956 1.843 -20.080 1.00 24.44 102 PRO A C 1
ATOM 609 O O . PRO A 1 76 ? 26.771 1.488 -21.248 1.00 24.75 102 PRO A O 1
ATOM 613 N N . GLY A 1 77 ? 26.201 1.431 -19.063 1.00 24.38 103 GLY A N 1
ATOM 614 C CA . GLY A 1 77 ? 25.007 0.617 -19.255 1.00 23.89 103 GLY A CA 1
ATOM 615 C C . GLY A 1 77 ? 25.238 -0.839 -19.644 1.00 23.96 103 GLY A C 1
ATOM 616 O O . GLY A 1 77 ? 24.283 -1.546 -19.993 1.00 24.67 103 GLY A O 1
ATOM 617 N N . VAL A 1 78 ? 26.491 -1.284 -19.600 1.00 23.75 104 VAL A N 1
ATOM 618 C CA . VAL A 1 78 ? 26.855 -2.645 -19.970 1.00 23.45 104 VAL A CA 1
ATOM 619 C C . VAL A 1 78 ? 27.375 -3.350 -18.722 1.00 23.48 104 VAL A C 1
ATOM 620 O O . VAL A 1 78 ? 28.334 -2.889 -18.097 1.00 22.67 104 VAL A O 1
ATOM 624 N N . TYR A 1 79 ? 26.754 -4.472 -18.380 1.00 23.63 105 TYR A N 1
ATOM 625 C CA . TYR A 1 79 ? 27.030 -5.160 -17.126 1.00 24.23 105 TYR A CA 1
ATOM 626 C C . TYR A 1 79 ? 27.493 -6.594 -17.333 1.00 24.38 105 TYR A C 1
ATOM 627 O O . TYR A 1 79 ? 27.062 -7.274 -18.256 1.00 25.82 105 TYR A O 1
ATOM 636 N N . ASN A 1 80 ? 28.392 -7.027 -16.472 1.00 24.28 106 ASN A N 1
ATOM 637 C CA . ASN A 1 80 ? 28.789 -8.425 -16.392 1.00 23.98 106 ASN A CA 1
ATOM 638 C C . ASN A 1 80 ? 27.763 -9.167 -15.542 1.00 24.43 106 ASN A C 1
ATOM 639 O O . ASN A 1 80 ? 27.657 -8.919 -14.351 1.00 23.54 106 ASN A O 1
ATOM 644 N N . GLU A 1 81 ? 26.993 -10.058 -16.169 1.00 24.29 107 GLU A N 1
ATOM 645 C CA . GLU A 1 81 ? 25.919 -10.782 -15.493 1.00 24.40 107 GLU A CA 1
ATOM 646 C C . GLU A 1 81 ? 26.424 -11.722 -14.402 1.00 23.70 107 GLU A C 1
ATOM 647 O O . GLU A 1 81 ? 25.709 -11.948 -13.450 1.00 23.87 107 GLU A O 1
ATOM 653 N N . GLN A 1 82 ? 27.636 -12.266 -14.533 1.00 23.19 108 GLN A N 1
ATOM 654 C CA . GLN A 1 82 ? 28.181 -13.154 -13.505 1.00 23.20 108 GLN A CA 1
ATOM 655 C C . GLN A 1 82 ? 28.507 -12.339 -12.250 1.00 22.54 108 GLN A C 1
ATOM 656 O O . GLN A 1 82 ? 28.235 -12.776 -11.125 1.00 22.66 108 GLN A O 1
ATOM 662 N N . MET A 1 83 ? 29.057 -11.148 -12.457 1.00 21.76 109 MET A N 1
ATOM 663 C CA . MET A 1 83 ? 29.322 -10.224 -11.358 1.00 21.71 109 MET A CA 1
ATOM 664 C C . MET A 1 83 ? 28.023 -9.797 -10.685 1.00 20.97 109 MET A C 1
ATOM 665 O O . MET A 1 83 ? 27.929 -9.778 -9.445 1.00 20.59 109 MET A O 1
ATOM 670 N N . PHE A 1 84 ? 27.017 -9.462 -11.489 1.00 20.96 110 PHE A N 1
ATOM 671 C CA . PHE A 1 84 ? 25.711 -9.087 -10.953 1.00 20.72 110 PHE A CA 1
ATOM 672 C C . PHE A 1 84 ? 25.081 -10.226 -10.139 1.00 20.87 110 PHE A C 1
ATOM 673 O O . PHE A 1 84 ? 24.464 -9.996 -9.095 1.00 20.61 110 PHE A O 1
ATOM 681 N N A GLN A 1 85 ? 25.246 -11.456 -10.615 0.67 20.96 111 GLN A N 1
ATOM 682 N N B GLN A 1 85 ? 25.247 -11.460 -10.602 0.33 20.73 111 GLN A N 1
ATOM 683 C CA A GLN A 1 85 ? 24.707 -12.617 -9.908 0.67 21.12 111 GLN A CA 1
ATOM 684 C CA B GLN A 1 85 ? 24.693 -12.606 -9.884 0.33 20.69 111 GLN A CA 1
ATOM 685 C C A GLN A 1 85 ? 25.447 -12.841 -8.586 0.67 20.75 111 GLN A C 1
ATOM 686 C C B GLN A 1 85 ? 25.455 -12.866 -8.584 0.33 20.63 111 GLN A C 1
ATOM 687 O O A GLN A 1 85 ? 24.873 -13.352 -7.630 0.67 20.09 111 GLN A O 1
ATOM 688 O O B GLN A 1 85 ? 24.913 -13.450 -7.650 0.33 20.40 111 GLN A O 1
ATOM 699 N N . GLY A 1 86 ? 26.709 -12.431 -8.534 1.00 20.82 112 GLY A N 1
ATOM 700 C CA . GLY A 1 86 ? 27.474 -12.433 -7.298 1.00 20.52 112 GLY A CA 1
ATOM 701 C C . GLY A 1 86 ? 26.917 -11.454 -6.271 1.00 19.96 112 GLY A C 1
ATOM 702 O O . GLY A 1 86 ? 26.822 -11.768 -5.089 1.00 19.30 112 GLY A O 1
ATOM 703 N N . LEU A 1 87 ? 26.508 -10.277 -6.733 1.00 19.63 113 LEU A N 1
ATOM 704 C CA . LEU A 1 87 ? 25.819 -9.314 -5.877 1.00 19.36 113 LEU A CA 1
ATOM 705 C C . LEU A 1 87 ? 24.475 -9.872 -5.423 1.00 19.15 113 LEU A C 1
ATOM 706 O O . LEU A 1 87 ? 24.065 -9.654 -4.282 1.00 20.33 113 LEU A O 1
ATOM 711 N N . ASP A 1 88 ? 23.792 -10.600 -6.311 1.00 18.85 114 ASP A N 1
ATOM 712 C CA . ASP A 1 88 ? 22.535 -11.270 -5.953 1.00 19.13 114 ASP A CA 1
ATOM 713 C C . ASP A 1 88 ? 22.766 -12.181 -4.764 1.00 19.55 114 ASP A C 1
ATOM 714 O O . ASP A 1 88 ? 21.942 -12.255 -3.854 1.00 18.97 114 ASP A O 1
ATOM 719 N N . PHE A 1 89 ? 23.885 -12.902 -4.802 1.00 19.57 115 PHE A N 1
ATOM 720 C CA . PHE A 1 89 ? 24.248 -13.849 -3.754 1.00 20.30 115 PHE A CA 1
ATOM 721 C C . PHE A 1 89 ? 24.616 -13.143 -2.451 1.00 20.01 115 PHE A C 1
ATOM 722 O O . PHE A 1 89 ? 24.310 -13.624 -1.364 1.00 20.85 115 PHE A O 1
ATOM 730 N N . VAL A 1 90 ? 25.266 -11.993 -2.553 1.00 19.68 116 VAL A N 1
ATOM 731 C CA . VAL A 1 90 ? 25.597 -11.235 -1.357 1.00 19.93 116 VAL A CA 1
ATOM 732 C C . VAL A 1 90 ? 24.297 -10.905 -0.606 1.00 19.33 116 VAL A C 1
ATOM 733 O O . VAL A 1 90 ? 24.229 -11.046 0.600 1.00 19.10 116 VAL A O 1
ATOM 737 N N . ILE A 1 91 ? 23.260 -10.511 -1.333 1.00 19.39 117 ILE A N 1
ATOM 738 C CA . ILE A 1 91 ? 21.975 -10.157 -0.741 1.00 19.26 117 ILE A CA 1
ATOM 739 C C . ILE A 1 91 ? 21.244 -11.391 -0.186 1.00 19.34 117 ILE A C 1
ATOM 740 O O . ILE A 1 91 ? 20.754 -11.373 0.943 1.00 18.80 117 ILE A O 1
ATOM 745 N N . SER A 1 92 ? 21.201 -12.472 -0.957 1.00 19.35 118 SER A N 1
ATOM 746 C CA . SER A 1 92 ? 20.513 -13.682 -0.497 1.00 20.17 118 SER A CA 1
ATOM 747 C C . SER A 1 92 ? 21.218 -14.291 0.713 1.00 20.29 118 SER A C 1
ATOM 748 O O . SER A 1 92 ? 20.593 -14.714 1.670 1.00 20.89 118 SER A O 1
ATOM 751 N N . GLU A 1 93 ? 22.535 -14.290 0.684 1.00 20.63 119 GLU A N 1
ATOM 752 C CA . GLU A 1 93 ? 23.309 -14.860 1.762 1.00 21.07 119 GLU A CA 1
ATOM 753 C C . GLU A 1 93 ? 23.267 -13.959 3.014 1.00 20.11 119 GLU A C 1
ATOM 754 O O . GLU A 1 93 ? 23.164 -14.447 4.132 1.00 20.40 119 GLU A O 1
ATOM 760 N N . ALA A 1 94 ? 23.281 -12.645 2.840 1.00 19.80 120 ALA A N 1
ATOM 761 C CA . ALA A 1 94 ? 23.097 -11.750 3.975 1.00 19.20 120 ALA A CA 1
ATOM 762 C C . ALA A 1 94 ? 21.752 -12.058 4.651 1.00 20.06 120 ALA A C 1
ATOM 763 O O . ALA A 1 94 ? 21.688 -12.207 5.858 1.00 20.41 120 ALA A O 1
ATOM 765 N N . LYS A 1 95 ? 20.696 -12.213 3.864 1.00 20.44 121 LYS A N 1
ATOM 766 C CA . LYS A 1 95 ? 19.358 -12.488 4.407 1.00 21.67 121 LYS A CA 1
ATOM 767 C C . LYS A 1 95 ? 19.369 -13.785 5.218 1.00 22.21 121 LYS A C 1
ATOM 768 O O . LYS A 1 95 ? 18.788 -13.859 6.304 1.00 22.65 121 LYS A O 1
ATOM 774 N N . LYS A 1 96 ? 20.064 -14.787 4.695 1.00 23.07 122 LYS A N 1
ATOM 775 C CA . LYS A 1 96 ? 20.112 -16.109 5.328 1.00 23.67 122 LYS A CA 1
ATOM 776 C C . LYS A 1 96 ? 20.669 -16.034 6.749 1.00 23.61 122 LYS A C 1
ATOM 777 O O . LYS A 1 96 ? 20.234 -16.780 7.624 1.00 23.75 122 LYS A O 1
ATOM 783 N N . TYR A 1 97 ? 21.640 -15.148 6.966 1.00 23.39 123 TYR A N 1
ATOM 784 C CA . TYR A 1 97 ? 22.306 -15.004 8.260 1.00 23.43 123 TYR A CA 1
ATOM 785 C C . TYR A 1 97 ? 21.851 -13.782 9.054 1.00 23.05 123 TYR A C 1
ATOM 786 O O . TYR A 1 97 ? 22.472 -13.412 10.047 1.00 24.14 123 TYR A O 1
ATOM 795 N N . GLY A 1 98 ? 20.746 -13.173 8.633 1.00 22.49 124 GLY A N 1
ATOM 796 C CA . GLY A 1 98 ? 20.117 -12.108 9.410 1.00 21.60 124 GLY A CA 1
ATOM 797 C C . GLY A 1 98 ? 20.888 -10.794 9.406 1.00 21.32 124 GLY A C 1
ATOM 798 O O . GLY A 1 98 ? 20.844 -10.032 10.375 1.00 22.41 124 GLY A O 1
ATOM 799 N N A ILE A 1 99 ? 21.626 -10.581 8.327 0.67 20.60 125 ILE A N 1
ATOM 800 N N B ILE A 1 99 ? 21.539 -10.479 8.290 0.33 20.25 125 ILE A N 1
ATOM 801 C CA A ILE A 1 99 ? 22.422 -9.383 8.163 0.67 20.17 125 ILE A CA 1
ATOM 802 C CA B ILE A 1 99 ? 22.339 -9.253 8.158 0.33 19.36 125 ILE A CA 1
ATOM 803 C C A ILE A 1 99 ? 21.792 -8.516 7.085 0.67 19.44 125 ILE A C 1
ATOM 804 C C B ILE A 1 99 ? 21.655 -8.263 7.206 0.33 18.80 125 ILE A C 1
ATOM 805 O O A ILE A 1 99 ? 21.330 -8.995 6.049 0.67 19.48 125 ILE A O 1
ATOM 806 O O B ILE A 1 99 ? 21.094 -8.679 6.193 0.33 18.57 125 ILE A O 1
ATOM 815 N N A HIS A 1 100 ? 21.763 -7.211 7.377 0.50 18.40 126 HIS A N 1
ATOM 816 N N B HIS A 1 100 ? 21.690 -6.962 7.513 0.50 17.87 126 HIS A N 1
ATOM 817 C CA A HIS A 1 100 ? 21.245 -6.179 6.474 0.50 18.36 126 HIS A CA 1
ATOM 818 C CA B HIS A 1 100 ? 21.189 -5.980 6.566 0.50 17.90 126 HIS A CA 1
ATOM 819 C C A HIS A 1 100 ? 22.408 -5.504 5.775 0.50 17.68 126 HIS A C 1
ATOM 820 C C B HIS A 1 100 ? 22.377 -5.373 5.849 0.50 17.37 126 HIS A C 1
ATOM 821 O O A HIS A 1 100 ? 23.538 -5.613 6.239 0.50 17.59 126 HIS A O 1
ATOM 822 O O B HIS A 1 100 ? 23.496 -5.442 6.347 0.50 17.16 126 HIS A O 1
ATOM 835 N N . LEU A 1 101 ? 22.133 -4.802 4.678 1.00 17.08 127 LEU A N 1
ATOM 836 C CA . LEU A 1 101 ? 23.196 -4.261 3.827 1.00 16.79 127 LEU A CA 1
ATOM 837 C C . LEU A 1 101 ? 23.019 -2.769 3.549 1.00 16.80 127 LEU A C 1
ATOM 838 O O . LEU A 1 101 ? 21.906 -2.280 3.338 1.00 16.77 127 LEU A O 1
ATOM 843 N N . ILE A 1 102 ? 24.141 -2.052 3.556 1.00 15.91 128 ILE A N 1
ATOM 844 C CA . ILE A 1 102 ? 24.197 -0.714 2.985 1.00 15.63 128 ILE A CA 1
ATOM 845 C C . ILE A 1 102 ? 25.019 -0.839 1.714 1.00 15.88 128 ILE A C 1
ATOM 846 O O . ILE A 1 102 ? 26.150 -1.282 1.778 1.00 17.26 128 ILE A O 1
ATOM 851 N N A MET A 1 103 ? 24.536 -0.181 0.673 0.67 16.88 129 MET A N 1
ATOM 852 N N B MET A 1 103 ? 24.399 -0.702 0.528 0.33 16.47 129 MET A N 1
ATOM 853 C CA A MET A 1 103 ? 24.994 -0.465 -0.689 0.67 16.45 129 MET A CA 1
ATOM 854 C CA B MET A 1 103 ? 25.132 -0.702 -0.773 0.33 16.44 129 MET A CA 1
ATOM 855 C C A MET A 1 103 ? 25.428 0.830 -1.350 0.67 16.15 129 MET A C 1
ATOM 856 C C B MET A 1 103 ? 25.437 0.704 -1.377 0.33 16.23 129 MET A C 1
ATOM 857 O O A MET A 1 103 ? 24.598 1.672 -1.665 0.67 15.80 129 MET A O 1
ATOM 858 O O B MET A 1 103 ? 24.526 1.476 -1.665 0.33 16.13 129 MET A O 1
ATOM 867 N N . SER A 1 104 ? 26.727 1.002 -1.549 1.00 15.72 130 SER A N 1
ATOM 868 C CA . SER A 1 104 ? 27.213 2.252 -2.124 1.00 16.30 130 SER A CA 1
ATOM 869 C C . SER A 1 104 ? 27.221 2.131 -3.638 1.00 16.00 130 SER A C 1
ATOM 870 O O . SER A 1 104 ? 27.651 1.120 -4.176 1.00 15.97 130 SER A O 1
ATOM 873 N N . LEU A 1 105 ? 26.760 3.170 -4.326 1.00 16.04 131 LEU A N 1
ATOM 874 C CA . LEU A 1 105 ? 26.484 3.077 -5.762 1.00 16.24 131 LEU A CA 1
ATOM 875 C C . LEU A 1 105 ? 27.650 3.495 -6.671 1.00 16.18 131 LEU A C 1
ATOM 876 O O . LEU A 1 105 ? 27.695 3.108 -7.847 1.00 16.10 131 LEU A O 1
ATOM 881 N N . VAL A 1 106 ? 28.578 4.286 -6.140 1.00 15.73 132 VAL A N 1
ATOM 882 C CA . VAL A 1 106 ? 29.786 4.682 -6.873 1.00 15.91 132 VAL A CA 1
ATOM 883 C C . VAL A 1 106 ? 30.853 5.133 -5.884 1.00 15.74 132 VAL A C 1
ATOM 884 O O . VAL A 1 106 ? 30.539 5.535 -4.774 1.00 16.65 132 VAL A O 1
ATOM 888 N N . ASN A 1 107 ? 32.113 5.064 -6.280 1.00 16.48 133 ASN A N 1
ATOM 889 C CA . ASN A 1 107 ? 33.204 5.559 -5.452 1.00 16.20 133 ASN A CA 1
ATOM 890 C C . ASN A 1 107 ? 33.587 6.977 -5.859 1.00 15.82 133 ASN A C 1
ATOM 891 O O . ASN A 1 107 ? 33.538 7.331 -7.027 1.00 16.60 133 ASN A O 1
ATOM 896 N N . ASN A 1 108 ? 33.972 7.799 -4.898 1.00 15.82 134 ASN A N 1
ATOM 897 C CA . ASN A 1 108 ? 34.700 9.007 -5.241 1.00 16.75 134 ASN A CA 1
ATOM 898 C C . ASN A 1 108 ? 36.062 8.693 -5.853 1.00 17.19 134 ASN A C 1
ATOM 899 O O . ASN A 1 108 ? 36.563 9.439 -6.698 1.00 18.49 134 ASN A O 1
ATOM 904 N N . TRP A 1 109 ? 36.681 7.620 -5.376 1.00 17.17 135 TRP A N 1
ATOM 905 C CA . TRP A 1 109 ? 38.105 7.370 -5.615 1.00 17.55 135 TRP A CA 1
ATOM 906 C C . TRP A 1 109 ? 38.370 6.391 -6.722 1.00 18.38 135 TRP A C 1
ATOM 907 O O . TRP A 1 109 ? 37.509 5.609 -7.102 1.00 17.92 135 TRP A O 1
ATOM 918 N N . ASP A 1 110 ? 39.596 6.478 -7.222 1.00 19.47 136 ASP A N 1
ATOM 919 C CA . ASP A 1 110 ? 40.258 5.424 -7.977 1.00 20.62 136 ASP A CA 1
ATOM 920 C C . ASP A 1 110 ? 39.870 5.367 -9.436 1.00 20.50 136 ASP A C 1
ATOM 921 O O . ASP A 1 110 ? 38.988 6.073 -9.889 1.00 20.66 136 ASP A O 1
ATOM 926 N N . ALA A 1 111 ? 40.593 4.542 -10.180 1.00 20.79 137 ALA A N 1
ATOM 927 C CA . ALA A 1 111 ? 40.529 4.556 -11.647 1.00 20.85 137 ALA A CA 1
ATOM 928 C C . ALA A 1 111 ? 39.306 3.815 -12.175 1.00 20.74 137 ALA A C 1
ATOM 929 O O . ALA A 1 111 ? 38.794 4.152 -13.231 1.00 20.98 137 ALA A O 1
ATOM 931 N N . PHE A 1 112 ? 38.859 2.803 -11.437 1.00 21.12 138 PHE A N 1
ATOM 932 C CA . PHE A 1 112 ? 37.736 1.962 -11.823 1.00 21.61 138 PHE A CA 1
ATOM 933 C C . PHE A 1 112 ? 36.673 1.936 -10.725 1.00 21.60 138 PHE A C 1
ATOM 934 O O . PHE A 1 112 ? 36.987 1.770 -9.558 1.00 21.69 138 PHE A O 1
ATOM 942 N N . GLY A 1 113 ? 35.416 2.111 -11.121 1.00 21.08 139 GLY A N 1
ATOM 943 C CA . GLY A 1 113 ? 34.299 2.101 -10.198 1.00 20.60 139 GLY A CA 1
ATOM 944 C C . GLY A 1 113 ? 34.045 3.456 -9.584 1.00 20.86 139 GLY A C 1
ATOM 945 O O . GLY A 1 113 ? 33.156 3.590 -8.762 1.00 20.22 139 GLY A O 1
ATOM 946 N N . GLY A 1 114 ? 34.807 4.462 -10.000 1.00 20.43 140 GLY A N 1
ATOM 947 C CA . GLY A 1 114 ? 34.715 5.779 -9.409 1.00 20.42 140 GLY A CA 1
ATOM 948 C C . GLY A 1 114 ? 34.283 6.843 -10.378 1.00 20.30 140 GLY A C 1
ATOM 949 O O . GLY A 1 114 ? 33.997 6.573 -11.556 1.00 19.79 140 GLY A O 1
ATOM 950 N N . LYS A 1 115 ? 34.220 8.073 -9.890 1.00 20.21 141 LYS A N 1
ATOM 951 C CA . LYS A 1 115 ? 33.726 9.182 -10.708 1.00 20.20 141 LYS A CA 1
ATOM 952 C C . LYS A 1 115 ? 34.630 9.415 -11.914 1.00 20.35 141 LYS A C 1
ATOM 953 O O . LYS A 1 115 ? 34.154 9.806 -12.978 1.00 19.94 141 LYS A O 1
ATOM 959 N N . LYS A 1 116 ? 35.923 9.133 -11.769 1.00 19.98 142 LYS A N 1
ATOM 960 C CA . LYS A 1 116 ? 36.871 9.284 -12.870 1.00 20.53 142 LYS A CA 1
ATOM 961 C C . LYS A 1 116 ? 36.483 8.430 -14.070 1.00 19.96 142 LYS A C 1
ATOM 962 O O . LYS A 1 116 ? 36.507 8.903 -15.208 1.00 20.19 142 LYS A O 1
ATOM 968 N N . GLN A 1 117 ? 36.114 7.181 -13.829 1.00 19.22 143 GLN A N 1
ATOM 969 C CA . GLN A 1 117 ? 35.747 6.287 -14.921 1.00 19.40 143 GLN A CA 1
ATOM 970 C C . GLN A 1 117 ? 34.498 6.778 -15.648 1.00 19.62 143 GLN A C 1
ATOM 971 O O . GLN A 1 117 ? 34.454 6.734 -16.867 1.00 19.89 143 GLN A O 1
ATOM 977 N N . TYR A 1 118 ? 33.503 7.256 -14.897 1.00 19.70 144 TYR A N 1
ATOM 978 C CA . TYR A 1 118 ? 32.279 7.821 -15.476 1.00 19.96 144 TYR A CA 1
ATOM 979 C C . TYR A 1 118 ? 32.609 9.000 -16.387 1.00 20.45 144 TYR A C 1
ATOM 980 O O . TYR A 1 118 ? 32.047 9.111 -17.477 1.00 21.27 144 TYR A O 1
ATOM 989 N N . VAL A 1 119 ? 33.520 9.866 -15.946 1.00 20.27 145 VAL A N 1
ATOM 990 C CA . VAL A 1 119 ? 33.904 11.035 -16.731 1.00 20.80 145 VAL A CA 1
ATOM 991 C C . VAL A 1 119 ? 34.641 10.570 -17.988 1.00 21.79 145 VAL A C 1
ATOM 992 O O . VAL A 1 119 ? 34.325 11.021 -19.083 1.00 21.57 145 VAL A O 1
ATOM 996 N N . GLU A 1 120 ? 35.585 9.641 -17.841 1.00 22.65 146 GLU A N 1
ATOM 997 C CA . GLU A 1 120 ? 36.386 9.187 -18.979 1.00 24.22 146 GLU A CA 1
ATOM 998 C C . GLU A 1 120 ? 35.541 8.451 -20.014 1.00 23.99 146 GLU A C 1
ATOM 999 O O . GLU A 1 120 ? 35.851 8.485 -21.212 1.00 23.66 146 GLU A O 1
ATOM 1005 N N . TRP A 1 121 ? 34.469 7.805 -19.561 1.00 23.86 147 TRP A N 1
ATOM 1006 C CA . TRP A 1 121 ? 33.519 7.167 -20.465 1.00 24.09 147 TRP A CA 1
ATOM 1007 C C . TRP A 1 121 ? 32.842 8.229 -21.327 1.00 24.67 147 TRP A C 1
ATOM 1008 O O . TRP A 1 121 ? 32.676 8.034 -22.524 1.00 25.21 147 TRP A O 1
ATOM 1019 N N . ALA A 1 122 ? 32.449 9.343 -20.713 1.00 24.36 148 ALA A N 1
ATOM 1020 C CA . ALA A 1 122 ? 31.839 10.444 -21.445 1.00 25.28 148 ALA A CA 1
ATOM 1021 C C . ALA A 1 122 ? 32.836 11.056 -22.412 1.00 25.78 148 ALA A C 1
ATOM 1022 O O . ALA A 1 122 ? 32.473 11.409 -23.533 1.00 25.55 148 ALA A O 1
ATOM 1024 N N . VAL A 1 123 ? 34.094 11.155 -21.991 1.00 26.60 149 VAL A N 1
ATOM 1025 C CA . VAL A 1 123 ? 35.141 11.699 -22.846 1.00 27.37 149 VAL A CA 1
ATOM 1026 C C . VAL A 1 123 ? 35.290 10.847 -24.099 1.00 28.07 149 VAL A C 1
ATOM 1027 O O . VAL A 1 123 ? 35.416 11.378 -25.200 1.00 28.10 149 VAL A O 1
ATOM 1031 N N . GLN A 1 124 ? 35.233 9.526 -23.944 1.00 28.41 150 GLN A N 1
ATOM 1032 C CA . GLN A 1 124 ? 35.391 8.634 -25.084 1.00 29.04 150 GLN A CA 1
ATOM 1033 C C . GLN A 1 124 ? 34.208 8.778 -26.025 1.00 29.07 150 GLN A C 1
ATOM 1034 O O . GLN A 1 124 ? 34.298 8.408 -27.187 1.00 29.20 150 GLN A O 1
ATOM 1040 N N . ARG A 1 125 ? 33.101 9.305 -25.515 1.00 29.22 151 ARG A N 1
ATOM 1041 C CA . ARG A 1 125 ? 31.892 9.495 -26.309 1.00 29.71 151 ARG A CA 1
ATOM 1042 C C . ARG A 1 125 ? 31.689 10.936 -26.783 1.00 29.63 151 ARG A C 1
ATOM 1043 O O . ARG A 1 125 ? 30.586 11.318 -27.182 1.00 29.83 151 ARG A O 1
ATOM 1051 N N . GLY A 1 126 ? 32.764 11.717 -26.748 1.00 29.38 152 GLY A N 1
ATOM 1052 C CA . GLY A 1 126 ? 32.798 13.033 -27.364 1.00 29.20 152 GLY A CA 1
ATOM 1053 C C . GLY A 1 126 ? 32.688 14.226 -26.434 1.00 28.81 152 GLY A C 1
ATOM 1054 O O . GLY A 1 126 ? 32.782 15.356 -26.896 1.00 28.50 152 GLY A O 1
ATOM 1055 N N . GLN A 1 127 ? 32.482 14.002 -25.138 1.00 28.32 153 GLN A N 1
ATOM 1056 C CA . GLN A 1 127 ? 32.368 15.112 -24.194 1.00 28.00 153 GLN A CA 1
ATOM 1057 C C . GLN A 1 127 ? 33.767 15.604 -23.841 1.00 28.30 153 GLN A C 1
ATOM 1058 O O . GLN A 1 127 ? 34.673 14.810 -23.605 1.00 28.12 153 GLN A O 1
ATOM 1064 N N . LYS A 1 128 ? 33.947 16.917 -23.832 1.00 28.40 154 LYS A N 1
ATOM 1065 C CA . LYS A 1 128 ? 35.262 17.499 -23.626 1.00 29.15 154 LYS A CA 1
ATOM 1066 C C . LYS A 1 128 ? 35.401 17.908 -22.167 1.00 29.46 154 LYS A C 1
ATOM 1067 O O . LYS A 1 128 ? 35.314 19.085 -21.818 1.00 30.22 154 LYS A O 1
ATOM 1073 N N . LEU A 1 129 ? 35.618 16.900 -21.320 1.00 29.40 155 LEU A N 1
ATOM 1074 C CA . LEU A 1 129 ? 35.658 17.066 -19.866 1.00 29.56 155 LEU A CA 1
ATOM 1075 C C . LEU A 1 129 ? 37.094 16.989 -19.377 1.00 29.90 155 LEU A C 1
ATOM 1076 O O . LEU A 1 129 ? 37.811 16.063 -19.736 1.00 30.38 155 LEU A O 1
ATOM 1081 N N . THR A 1 130 ? 37.497 17.952 -18.552 1.00 30.48 156 THR A N 1
ATOM 1082 C CA . THR A 1 130 ? 38.873 18.046 -18.046 1.00 30.90 156 THR A CA 1
ATOM 1083 C C . THR A 1 130 ? 39.008 17.768 -16.543 1.00 30.25 156 THR A C 1
ATOM 1084 O O . THR A 1 130 ? 40.115 17.808 -16.018 1.00 30.39 156 THR A O 1
ATOM 1088 N N . SER A 1 131 ? 37.899 17.503 -15.854 1.00 29.14 157 SER A N 1
ATOM 1089 C CA . SER A 1 131 ? 37.907 17.329 -14.396 1.00 28.50 157 SER A CA 1
ATOM 1090 C C . SER A 1 131 ? 37.078 16.121 -13.955 1.00 27.70 157 SER A C 1
ATOM 1091 O O . SER A 1 131 ? 36.025 15.866 -14.514 1.00 27.02 157 SER A O 1
ATOM 1094 N N . ASP A 1 132 ? 37.551 15.394 -12.947 1.00 26.91 158 ASP A N 1
ATOM 1095 C CA . ASP A 1 132 ? 36.761 14.313 -12.357 1.00 26.30 158 ASP A CA 1
ATOM 1096 C C . ASP A 1 132 ? 35.479 14.875 -11.718 1.00 24.71 158 ASP A C 1
ATOM 1097 O O . ASP A 1 132 ? 34.467 14.174 -11.614 1.00 23.81 158 ASP A O 1
ATOM 1102 N N . ASP A 1 133 ? 35.534 16.130 -11.268 1.00 23.27 159 ASP A N 1
ATOM 1103 C CA . ASP A 1 133 ? 34.361 16.802 -10.714 1.00 22.72 159 ASP A CA 1
ATOM 1104 C C . ASP A 1 133 ? 33.272 17.118 -11.744 1.00 21.91 159 ASP A C 1
ATOM 1105 O O . ASP A 1 133 ? 32.140 17.446 -11.371 1.00 22.26 159 ASP A O 1
ATOM 1110 N N . ASP A 1 134 ? 33.598 17.004 -13.033 1.00 21.94 160 ASP A N 1
ATOM 1111 C CA . ASP A 1 134 ? 32.575 17.032 -14.087 1.00 21.41 160 ASP A CA 1
ATOM 1112 C C . ASP A 1 134 ? 31.526 15.917 -13.923 1.00 20.59 160 ASP A C 1
ATOM 1113 O O . ASP A 1 134 ? 30.437 15.995 -14.459 1.00 20.47 160 ASP A O 1
ATOM 1118 N N . PHE A 1 135 ? 31.856 14.881 -13.156 1.00 19.20 161 PHE A N 1
ATOM 1119 C CA . PHE A 1 135 ? 30.876 13.883 -12.736 1.00 18.88 161 PHE A CA 1
ATOM 1120 C C . PHE A 1 135 ? 29.614 14.506 -12.158 1.00 18.12 161 PHE A C 1
ATOM 1121 O O . PHE A 1 135 ? 28.515 13.998 -12.368 1.00 18.47 161 PHE A O 1
ATOM 1129 N N . PHE A 1 136 ? 29.777 15.598 -11.413 1.00 17.37 162 PHE A N 1
ATOM 1130 C CA . PHE A 1 136 ? 28.684 16.238 -10.694 1.00 17.55 162 PHE A CA 1
ATOM 1131 C C . PHE A 1 136 ? 27.846 17.213 -11.542 1.00 18.60 162 PHE A C 1
ATOM 1132 O O . PHE A 1 136 ? 26.781 17.635 -11.076 1.00 18.64 162 PHE A O 1
ATOM 1140 N N . THR A 1 137 ? 28.335 17.570 -12.736 1.00 19.17 163 THR A N 1
ATOM 1141 C CA . THR A 1 137 ? 27.686 18.596 -13.589 1.00 20.45 163 THR A CA 1
ATOM 1142 C C . THR A 1 137 ? 27.333 18.218 -15.040 1.00 21.03 163 THR A C 1
ATOM 1143 O O . THR A 1 137 ? 26.375 18.767 -15.609 1.00 21.40 163 THR A O 1
ATOM 1147 N N . ASN A 1 138 ? 28.106 17.327 -15.653 1.00 20.70 164 ASN A N 1
ATOM 1148 C CA . ASN A 1 138 ? 27.930 16.994 -17.066 1.00 20.96 164 ASN A CA 1
ATOM 1149 C C . ASN A 1 138 ? 26.655 16.199 -17.261 1.00 21.02 164 ASN A C 1
ATOM 1150 O O . ASN A 1 138 ? 26.503 15.143 -16.656 1.00 21.07 164 ASN A O 1
ATOM 1155 N N . PRO A 1 139 ? 25.716 16.695 -18.064 1.00 21.19 165 PRO A N 1
ATOM 1156 C CA . PRO A 1 139 ? 24.470 15.953 -18.307 1.00 21.20 165 PRO A CA 1
ATOM 1157 C C . PRO A 1 139 ? 24.664 14.498 -18.757 1.00 21.09 165 PRO A C 1
ATOM 1158 O O . PRO A 1 139 ? 23.957 13.634 -18.243 1.00 21.40 165 PRO A O 1
ATOM 1162 N N . MET A 1 140 ? 25.599 14.209 -19.659 1.00 21.54 166 MET A N 1
ATOM 1163 C CA . MET A 1 140 ? 25.792 12.820 -20.094 1.00 21.49 166 MET A CA 1
ATOM 1164 C C . MET A 1 140 ? 26.246 11.936 -18.920 1.00 20.89 166 MET A C 1
ATOM 1165 O O . MET A 1 140 ? 25.698 10.856 -18.714 1.00 20.57 166 MET A O 1
ATOM 1170 N N . VAL A 1 141 ? 27.223 12.405 -18.148 1.00 20.43 167 VAL A N 1
ATOM 1171 C CA . VAL A 1 141 ? 27.726 11.623 -17.021 1.00 20.28 167 VAL A CA 1
ATOM 1172 C C . VAL A 1 141 ? 26.635 11.423 -15.977 1.00 20.31 167 VAL A C 1
ATOM 1173 O O . VAL A 1 141 ? 26.427 10.308 -15.498 1.00 20.24 167 VAL A O 1
ATOM 1177 N N . LYS A 1 142 ? 25.916 12.485 -15.640 1.00 19.87 168 LYS A N 1
ATOM 1178 C CA . LYS A 1 142 ? 24.791 12.354 -14.726 1.00 20.00 168 LYS A CA 1
ATOM 1179 C C . LYS A 1 142 ? 23.770 11.337 -15.236 1.00 19.98 168 LYS A C 1
ATOM 1180 O O . LYS A 1 142 ? 23.175 10.607 -14.449 1.00 19.91 168 LYS A O 1
ATOM 1186 N N . GLY A 1 143 ? 23.564 11.301 -16.549 1.00 20.14 169 GLY A N 1
ATOM 1187 C CA . GLY A 1 143 ? 22.683 10.314 -17.159 1.00 19.62 169 GLY A CA 1
ATOM 1188 C C . GLY A 1 143 ? 23.202 8.886 -16.983 1.00 19.33 169 GLY A C 1
ATOM 1189 O O . GLY A 1 143 ? 22.428 7.989 -16.674 1.00 20.61 169 GLY A O 1
ATOM 1190 N N . PHE A 1 144 ? 24.502 8.679 -17.174 1.00 19.38 170 PHE A N 1
ATOM 1191 C CA . PHE A 1 144 ? 25.124 7.388 -16.878 1.00 19.14 170 PHE A CA 1
ATOM 1192 C C . PHE A 1 144 ? 24.835 6.988 -15.427 1.00 18.78 170 PHE A C 1
ATOM 1193 O O . PHE A 1 144 ? 24.448 5.840 -15.140 1.00 17.86 170 PHE A O 1
ATOM 1201 N N . TYR A 1 145 ? 24.998 7.930 -14.501 1.00 18.52 171 TYR A N 1
ATOM 1202 C CA . TYR A 1 145 ? 24.863 7.600 -13.096 1.00 18.14 171 TYR A CA 1
ATOM 1203 C C . TYR A 1 145 ? 23.402 7.257 -12.776 1.00 17.73 171 TYR A C 1
ATOM 1204 O O . TYR A 1 145 ? 23.136 6.270 -12.103 1.00 18.31 171 TYR A O 1
ATOM 1213 N N . LYS A 1 146 ? 22.464 8.046 -13.299 1.00 18.42 172 LYS A N 1
ATOM 1214 C CA . LYS A 1 146 ? 21.041 7.813 -13.072 1.00 18.53 172 LYS A CA 1
ATOM 1215 C C . LYS A 1 146 ? 20.606 6.472 -13.685 1.00 19.06 172 LYS A C 1
ATOM 1216 O O . LYS A 1 146 ? 19.811 5.746 -13.087 1.00 19.33 172 LYS A O 1
ATOM 1222 N N . ASN A 1 147 ? 21.117 6.162 -14.873 1.00 19.54 173 ASN A N 1
ATOM 1223 C CA . ASN A 1 147 ? 20.811 4.895 -15.525 1.00 20.29 173 ASN A CA 1
ATOM 1224 C C . ASN A 1 147 ? 21.230 3.747 -14.614 1.00 20.10 173 ASN A C 1
ATOM 1225 O O . ASN A 1 147 ? 20.485 2.793 -14.415 1.00 20.36 173 ASN A O 1
ATOM 1230 N N . ASN A 1 148 ? 22.433 3.845 -14.057 1.00 19.48 174 ASN A N 1
ATOM 1231 C CA . ASN A 1 148 ? 22.937 2.803 -13.167 1.00 19.92 174 ASN A CA 1
ATOM 1232 C C . ASN A 1 148 ? 22.128 2.691 -11.873 1.00 20.45 174 ASN A C 1
ATOM 1233 O O . ASN A 1 148 ? 21.899 1.591 -11.388 1.00 20.24 174 ASN A O 1
ATOM 1238 N N . VAL A 1 149 ? 21.690 3.823 -11.321 1.00 19.85 175 VAL A N 1
ATOM 1239 C CA . VAL A 1 149 ? 20.794 3.801 -10.168 1.00 20.14 175 VAL A CA 1
ATOM 1240 C C . VAL A 1 149 ? 19.578 2.954 -10.495 1.00 20.03 175 VAL A C 1
ATOM 1241 O O . VAL A 1 149 ? 19.223 2.059 -9.730 1.00 19.90 175 VAL A O 1
ATOM 1245 N N . LYS A 1 150 ? 18.940 3.227 -11.626 1.00 20.98 176 LYS A N 1
ATOM 1246 C CA . LYS A 1 150 ? 17.747 2.479 -12.007 1.00 21.15 176 LYS A CA 1
ATOM 1247 C C . LYS A 1 150 ? 18.043 0.993 -12.249 1.00 20.78 176 LYS A C 1
ATOM 1248 O O . LYS A 1 150 ? 17.251 0.144 -11.857 1.00 21.43 176 LYS A O 1
ATOM 1254 N N . VAL A 1 151 ? 19.185 0.689 -12.865 1.00 20.10 177 VAL A N 1
ATOM 1255 C CA . VAL A 1 151 ? 19.558 -0.702 -13.150 1.00 20.02 177 VAL A CA 1
ATOM 1256 C C . VAL A 1 151 ? 19.730 -1.475 -11.830 1.00 19.79 177 VAL A C 1
ATOM 1257 O O . VAL A 1 151 ? 19.208 -2.576 -11.666 1.00 19.97 177 VAL A O 1
ATOM 1261 N N . VAL A 1 152 ? 20.425 -0.886 -10.871 1.00 19.75 178 VAL A N 1
ATOM 1262 C CA . VAL A 1 152 ? 20.685 -1.580 -9.619 1.00 19.58 178 VAL A CA 1
ATOM 1263 C C . VAL A 1 152 ? 19.403 -1.752 -8.803 1.00 19.27 178 VAL A C 1
ATOM 1264 O O . VAL A 1 152 ? 19.100 -2.853 -8.352 1.00 19.95 178 VAL A O 1
ATOM 1268 N N . LEU A 1 153 ? 18.656 -0.667 -8.603 1.00 18.59 179 LEU A N 1
ATOM 1269 C CA . LEU A 1 153 ? 17.447 -0.695 -7.778 1.00 18.51 179 LEU A CA 1
ATOM 1270 C C . LEU A 1 153 ? 16.358 -1.642 -8.310 1.00 19.24 179 LEU A C 1
ATOM 1271 O O . LEU A 1 153 ? 15.665 -2.263 -7.521 1.00 18.93 179 LEU A O 1
ATOM 1276 N N . THR A 1 154 ? 16.232 -1.774 -9.627 1.00 19.83 180 THR A N 1
ATOM 1277 C CA . THR A 1 154 ? 15.136 -2.563 -10.208 1.00 21.20 180 THR A CA 1
ATOM 1278 C C . THR A 1 154 ? 15.558 -3.976 -10.608 1.00 21.94 180 THR A C 1
ATOM 1279 O O . THR A 1 154 ? 14.743 -4.746 -11.115 1.00 22.84 180 THR A O 1
ATOM 1283 N N . ARG A 1 155 ? 16.826 -4.299 -10.395 1.00 21.91 181 ARG A N 1
ATOM 1284 C CA . ARG A 1 155 ? 17.362 -5.632 -10.668 1.00 22.39 181 ARG A CA 1
ATOM 1285 C C . ARG A 1 155 ? 16.548 -6.695 -9.958 1.00 21.96 181 ARG A C 1
ATOM 1286 O O . ARG A 1 155 ? 16.373 -6.644 -8.751 1.00 21.57 181 ARG A O 1
ATOM 1294 N N . VAL A 1 156 ? 16.085 -7.689 -10.708 1.00 22.78 182 VAL A N 1
ATOM 1295 C CA . VAL A 1 156 ? 15.458 -8.857 -10.120 1.00 23.40 182 VAL A CA 1
ATOM 1296 C C . VAL A 1 156 ? 16.560 -9.843 -9.738 1.00 22.99 182 VAL A C 1
ATOM 1297 O O . VAL A 1 156 ? 17.276 -10.365 -10.591 1.00 23.27 182 VAL A O 1
ATOM 1301 N N . ASN A 1 157 ? 16.722 -10.034 -8.434 1.00 23.11 183 ASN A N 1
ATOM 1302 C CA . ASN A 1 157 ? 17.678 -10.974 -7.869 1.00 22.89 183 ASN A CA 1
ATOM 1303 C C . ASN A 1 157 ? 17.362 -12.372 -8.414 1.00 23.08 183 ASN A C 1
ATOM 1304 O O . ASN A 1 157 ? 16.234 -12.838 -8.294 1.00 22.41 183 ASN A O 1
ATOM 1309 N N . THR A 1 158 ? 18.351 -13.011 -9.026 1.00 23.11 184 THR A N 1
ATOM 1310 C CA . THR A 1 158 ? 18.160 -14.338 -9.618 1.00 23.67 184 THR A CA 1
ATOM 1311 C C . THR A 1 158 ? 17.968 -15.456 -8.597 1.00 23.92 184 THR A C 1
ATOM 1312 O O . THR A 1 158 ? 17.529 -16.543 -8.959 1.00 23.54 184 THR A O 1
ATOM 1316 N N . ILE A 1 159 ? 18.319 -15.209 -7.340 1.00 23.62 185 ILE A N 1
ATOM 1317 C CA . ILE A 1 159 ? 18.195 -16.221 -6.296 1.00 24.17 185 ILE A CA 1
ATOM 1318 C C . ILE A 1 159 ? 16.912 -16.028 -5.500 1.00 25.05 185 ILE A C 1
ATOM 1319 O O . ILE A 1 159 ? 16.155 -16.970 -5.325 1.00 25.39 185 ILE A O 1
ATOM 1324 N N . THR A 1 160 ? 16.668 -14.814 -5.020 1.00 25.36 186 THR A N 1
ATOM 1325 C CA . THR A 1 160 ? 15.499 -14.548 -4.173 1.00 25.83 186 THR A CA 1
ATOM 1326 C C . THR A 1 160 ? 14.238 -14.301 -4.982 1.00 25.72 186 THR A C 1
ATOM 1327 O O . THR A 1 160 ? 13.128 -14.408 -4.442 1.00 25.21 186 THR A O 1
ATOM 1331 N N . LYS A 1 161 ? 14.417 -13.928 -6.252 1.00 25.69 187 LYS A N 1
ATOM 1332 C CA . LYS A 1 161 ? 13.332 -13.521 -7.155 1.00 26.13 187 LYS A CA 1
ATOM 1333 C C . LYS A 1 161 ? 12.612 -12.249 -6.707 1.00 25.37 187 LYS A C 1
ATOM 1334 O O . LYS A 1 161 ? 11.476 -11.979 -7.115 1.00 25.11 187 LYS A O 1
ATOM 1340 N N . VAL A 1 162 ? 13.296 -11.447 -5.891 1.00 24.41 188 VAL A N 1
ATOM 1341 C CA . VAL A 1 162 ? 12.757 -10.180 -5.426 1.00 24.21 188 VAL A CA 1
ATOM 1342 C C . VAL A 1 162 ? 13.635 -9.063 -5.987 1.00 23.43 188 VAL A C 1
ATOM 1343 O O . VAL A 1 162 ? 14.859 -9.174 -5.972 1.00 23.50 188 VAL A O 1
ATOM 1347 N N . ALA A 1 163 ? 13.013 -8.015 -6.502 1.00 22.98 189 ALA A N 1
ATOM 1348 C CA . ALA A 1 163 ? 13.755 -6.853 -6.993 1.00 22.29 189 ALA A CA 1
ATOM 1349 C C . ALA A 1 163 ? 14.484 -6.226 -5.805 1.00 21.88 189 ALA A C 1
ATOM 1350 O O . ALA A 1 163 ? 13.977 -6.264 -4.684 1.00 21.81 189 ALA A O 1
ATOM 1352 N N . TYR A 1 164 ? 15.667 -5.674 -6.057 1.00 21.38 190 TYR A N 1
ATOM 1353 C CA . TYR A 1 164 ? 16.500 -5.102 -4.983 1.00 20.55 190 TYR A CA 1
ATOM 1354 C C . TYR A 1 164 ? 15.693 -4.076 -4.216 1.00 20.59 190 TYR A C 1
ATOM 1355 O O . TYR A 1 164 ? 15.733 -4.053 -2.991 1.00 18.80 190 TYR A O 1
ATOM 1364 N N . LYS A 1 165 ? 14.953 -3.240 -4.945 1.00 20.31 191 LYS A N 1
ATOM 1365 C CA . LYS A 1 165 ? 14.126 -2.183 -4.340 1.00 20.84 191 LYS A CA 1
ATOM 1366 C C . LYS A 1 165 ? 12.985 -2.698 -3.468 1.00 20.20 191 LYS A C 1
ATOM 1367 O O . LYS A 1 165 ? 12.421 -1.939 -2.689 1.00 20.23 191 LYS A O 1
ATOM 1373 N N . ASP A 1 166 ? 12.620 -3.969 -3.617 1.00 20.63 192 ASP A N 1
ATOM 1374 C CA . ASP A 1 166 ? 11.590 -4.593 -2.792 1.00 21.60 192 ASP A CA 1
ATOM 1375 C C . ASP A 1 166 ? 12.128 -5.507 -1.688 1.00 21.26 192 ASP A C 1
ATOM 1376 O O . ASP A 1 166 ? 11.346 -6.134 -0.978 1.00 21.89 192 ASP A O 1
ATOM 1381 N N . ASP A 1 167 ? 13.447 -5.571 -1.529 1.00 21.42 193 ASP A N 1
ATOM 1382 C CA . ASP A 1 167 ? 14.070 -6.509 -0.599 1.00 21.56 193 ASP A CA 1
ATOM 1383 C C . ASP A 1 167 ? 14.460 -5.803 0.694 1.00 21.64 193 ASP A C 1
ATOM 1384 O O . ASP A 1 167 ? 15.346 -4.936 0.694 1.00 20.89 193 ASP A O 1
ATOM 1389 N N . PRO A 1 168 ? 13.822 -6.186 1.799 1.00 21.51 194 PRO A N 1
ATOM 1390 C CA . PRO A 1 168 ? 14.101 -5.569 3.103 1.00 21.31 194 PRO A CA 1
ATOM 1391 C C . PRO A 1 168 ? 15.492 -5.887 3.672 1.00 20.30 194 PRO A C 1
ATOM 1392 O O . PRO A 1 168 ? 15.906 -5.289 4.660 1.00 20.40 194 PRO A O 1
ATOM 1396 N N . THR A 1 169 ? 16.222 -6.797 3.044 1.00 19.54 195 THR A N 1
ATOM 1397 C CA . THR A 1 169 ? 17.592 -7.056 3.450 1.00 18.72 195 THR A CA 1
ATOM 1398 C C . THR A 1 169 ? 18.477 -5.819 3.235 1.00 17.90 195 THR A C 1
ATOM 1399 O O . THR A 1 169 ? 19.430 -5.605 3.976 1.00 18.59 195 THR A O 1
ATOM 1403 N N . ILE A 1 170 ? 18.189 -5.038 2.210 1.00 17.08 196 ILE A N 1
ATOM 1404 C CA . ILE A 1 170 ? 18.915 -3.782 1.997 1.00 16.93 196 ILE A CA 1
ATOM 1405 C C . ILE A 1 170 ? 18.373 -2.760 2.996 1.00 16.45 196 ILE A C 1
ATOM 1406 O O . ILE A 1 170 ? 17.177 -2.518 3.042 1.00 16.77 196 ILE A O 1
ATOM 1411 N N . LEU A 1 171 ? 19.251 -2.235 3.856 1.00 16.46 197 LEU A N 1
ATOM 1412 C CA . LEU A 1 171 ? 18.870 -1.218 4.836 1.00 16.48 197 LEU A CA 1
ATOM 1413 C C . LEU A 1 171 ? 18.871 0.178 4.221 1.00 16.50 197 LEU A C 1
ATOM 1414 O O . LEU A 1 171 ? 17.991 0.977 4.496 1.00 17.47 197 LEU A O 1
ATOM 1419 N N . SER A 1 172 ? 19.886 0.468 3.424 1.00 16.01 198 SER A N 1
ATOM 1420 C CA . SER A 1 172 ? 20.011 1.782 2.806 1.00 15.61 198 SER A CA 1
ATOM 1421 C C . SER A 1 172 ? 20.837 1.706 1.552 1.00 15.54 198 SER A C 1
ATOM 1422 O O . SER A 1 172 ? 21.764 0.908 1.447 1.00 16.19 198 SER A O 1
ATOM 1425 N N . TRP A 1 173 ? 20.488 2.556 0.593 1.00 14.82 199 TRP A N 1
ATOM 1426 C CA . TRP A 1 173 ? 21.377 2.911 -0.517 1.00 14.74 199 TRP A CA 1
ATOM 1427 C C . TRP A 1 173 ? 22.334 4.022 -0.060 1.00 14.25 199 TRP A C 1
ATOM 1428 O O . TRP A 1 173 ? 22.039 4.736 0.895 1.00 14.95 199 TRP A O 1
ATOM 1439 N N . GLU A 1 174 ? 23.465 4.170 -0.749 1.00 14.82 200 GLU A N 1
ATOM 1440 C CA . GLU A 1 174 ? 24.399 5.265 -0.522 1.00 14.61 200 GLU A CA 1
ATOM 1441 C C . GLU A 1 174 ? 24.769 5.852 -1.882 1.00 14.59 200 GLU A C 1
ATOM 1442 O O . GLU A 1 174 ? 25.169 5.118 -2.772 1.00 14.09 200 GLU A O 1
ATOM 1448 N N . LEU A 1 175 ? 24.621 7.164 -2.045 1.00 14.71 201 LEU A N 1
ATOM 1449 C CA . LEU A 1 175 ? 24.824 7.796 -3.345 1.00 14.85 201 LEU A CA 1
ATOM 1450 C C . LEU A 1 175 ? 26.261 7.627 -3.861 1.00 15.00 201 LEU A C 1
ATOM 1451 O O . LEU A 1 175 ? 26.453 7.261 -5.019 1.00 15.96 201 LEU A O 1
ATOM 1456 N N . ILE A 1 176 ? 27.261 7.840 -2.995 1.00 15.13 202 ILE A N 1
ATOM 1457 C CA . ILE A 1 176 ? 28.647 7.873 -3.411 1.00 14.18 202 ILE A CA 1
ATOM 1458 C C . ILE A 1 176 ? 29.565 7.756 -2.190 1.00 14.58 202 ILE A C 1
ATOM 1459 O O . ILE A 1 176 ? 29.399 8.470 -1.203 1.00 14.83 202 ILE A O 1
ATOM 1464 N N . ASN A 1 177 ? 30.554 6.885 -2.261 1.00 15.15 203 ASN A N 1
ATOM 1465 C CA . ASN A 1 177 ? 31.476 6.732 -1.160 1.00 14.84 203 ASN A CA 1
ATOM 1466 C C . ASN A 1 177 ? 32.453 7.898 -1.109 1.00 15.35 203 ASN A C 1
ATOM 1467 O O . ASN A 1 177 ? 33.210 8.103 -2.041 1.00 14.21 203 ASN A O 1
ATOM 1472 N N . GLU A 1 178 ? 32.417 8.649 -0.009 1.00 14.98 204 GLU A N 1
ATOM 1473 C CA . GLU A 1 178 ? 33.422 9.681 0.299 1.00 15.55 204 GLU A CA 1
ATOM 1474 C C . GLU A 1 178 ? 33.574 10.772 -0.792 1.00 15.62 204 GLU A C 1
ATOM 1475 O O . GLU A 1 178 ? 34.690 11.085 -1.239 1.00 16.05 204 GLU A O 1
ATOM 1481 N N . PRO A 1 179 ? 32.472 11.398 -1.185 1.00 15.50 205 PRO A N 1
ATOM 1482 C CA . PRO A 1 179 ? 32.536 12.398 -2.259 1.00 15.73 205 PRO A CA 1
ATOM 1483 C C . PRO A 1 179 ? 33.343 13.624 -1.845 1.00 15.86 205 PRO A C 1
ATOM 1484 O O . PRO A 1 179 ? 33.272 14.051 -0.704 1.00 16.13 205 PRO A O 1
ATOM 1488 N N . ARG A 1 180 ? 34.098 14.143 -2.799 1.00 16.65 206 ARG A N 1
ATOM 1489 C CA . ARG A 1 180 ? 34.835 15.393 -2.697 1.00 16.91 206 ARG A CA 1
ATOM 1490 C C . ARG A 1 180 ? 34.544 16.185 -3.958 1.00 17.24 206 ARG A C 1
ATOM 1491 O O . ARG A 1 180 ? 34.438 15.607 -5.028 1.00 16.95 206 ARG A O 1
ATOM 1499 N N . CYS A 1 181 ? 34.454 17.505 -3.831 1.00 17.64 207 CYS A N 1
ATOM 1500 C CA . CYS A 1 181 ? 34.326 18.383 -4.999 1.00 19.01 207 CYS A CA 1
ATOM 1501 C C . CYS A 1 181 ? 35.256 19.587 -4.829 1.00 19.52 207 CYS A C 1
ATOM 1502 O O . CYS A 1 181 ? 34.810 20.721 -4.606 1.00 19.31 207 CYS A O 1
ATOM 1505 N N . PRO A 1 182 ? 36.561 19.322 -4.920 1.00 20.47 208 PRO A N 1
ATOM 1506 C CA . PRO A 1 182 ? 37.584 20.353 -4.682 1.00 21.06 208 PRO A CA 1
ATOM 1507 C C . PRO A 1 182 ? 37.519 21.542 -5.649 1.00 21.10 208 PRO A C 1
ATOM 1508 O O . PRO A 1 182 ? 37.984 22.632 -5.310 1.00 20.90 208 PRO A O 1
ATOM 1512 N N . SER A 1 183 ? 36.947 21.320 -6.828 1.00 21.35 209 SER A N 1
ATOM 1513 C CA . SER A 1 183 ? 36.794 22.361 -7.846 1.00 21.48 209 SER A CA 1
ATOM 1514 C C . SER A 1 183 ? 35.710 23.393 -7.506 1.00 21.56 209 SER A C 1
ATOM 1515 O O . SER A 1 183 ? 35.636 24.443 -8.153 1.00 21.78 209 SER A O 1
ATOM 1518 N N . ASP A 1 184 ? 34.863 23.109 -6.516 1.00 21.19 210 ASP A N 1
ATOM 1519 C CA . ASP A 1 184 ? 33.860 24.071 -6.081 1.00 21.05 210 ASP A CA 1
ATOM 1520 C C . ASP A 1 184 ? 33.682 24.052 -4.574 1.00 20.72 210 ASP A C 1
ATOM 1521 O O . ASP A 1 184 ? 32.800 23.381 -4.036 1.00 20.75 210 ASP A O 1
ATOM 1526 N N . LEU A 1 185 ? 34.525 24.822 -3.902 1.00 20.70 211 LEU A N 1
ATOM 1527 C CA . LEU A 1 185 ? 34.494 24.927 -2.457 1.00 20.70 211 LEU A CA 1
ATOM 1528 C C . LEU A 1 185 ? 33.346 25.786 -1.906 1.00 20.74 211 LEU A C 1
ATOM 1529 O O . LEU A 1 185 ? 33.169 25.863 -0.686 1.00 22.16 211 LEU A O 1
ATOM 1534 N N . SER A 1 186 ? 32.572 26.435 -2.776 1.00 21.07 212 SER A N 1
ATOM 1535 C CA . SER A 1 186 ? 31.321 27.054 -2.335 1.00 21.19 212 SER A CA 1
ATOM 1536 C C . SER A 1 186 ? 30.345 25.995 -1.852 1.00 20.65 212 SER A C 1
ATOM 1537 O O . SER A 1 186 ? 29.491 26.272 -1.022 1.00 21.40 212 SER A O 1
ATOM 1540 N N . GLY A 1 187 ? 30.479 24.793 -2.396 1.00 20.29 213 GLY A N 1
ATOM 1541 C CA . GLY A 1 187 ? 29.608 23.688 -2.050 1.00 19.54 213 GLY A CA 1
ATOM 1542 C C . GLY A 1 187 ? 28.402 23.556 -2.956 1.00 19.47 213 GLY A C 1
ATOM 1543 O O . GLY A 1 187 ? 27.681 22.583 -2.863 1.00 19.03 213 GLY A O 1
ATOM 1544 N N . LYS A 1 188 ? 28.178 24.521 -3.844 1.00 19.26 214 LYS A N 1
ATOM 1545 C CA . LYS A 1 188 ? 26.927 24.551 -4.619 1.00 19.19 214 LYS A CA 1
ATOM 1546 C C . LYS A 1 188 ? 26.824 23.405 -5.624 1.00 18.75 214 LYS A C 1
ATOM 1547 O O . LYS A 1 188 ? 25.753 22.824 -5.792 1.00 18.43 214 LYS A O 1
ATOM 1553 N N . THR A 1 189 ? 27.923 23.099 -6.307 1.00 18.01 215 THR A N 1
ATOM 1554 C CA . THR A 1 189 ? 27.949 22.022 -7.294 1.00 18.46 215 THR A CA 1
ATOM 1555 C C . THR A 1 189 ? 27.491 20.713 -6.655 1.00 17.93 215 THR A C 1
ATOM 1556 O O . THR A 1 189 ? 26.623 20.022 -7.180 1.00 18.49 215 THR A O 1
ATOM 1560 N N . PHE A 1 190 ? 28.080 20.379 -5.519 1.00 16.78 216 PHE A N 1
ATOM 1561 C CA . PHE A 1 190 ? 27.761 19.120 -4.884 1.00 16.62 216 PHE A CA 1
ATOM 1562 C C . PHE A 1 190 ? 26.343 19.150 -4.283 1.00 16.29 216 PHE A C 1
ATOM 1563 O O . PHE A 1 190 ? 25.607 18.183 -4.389 1.00 16.45 216 PHE A O 1
ATOM 1571 N N . GLN A 1 191 ? 25.952 20.268 -3.670 1.00 16.96 217 GLN A N 1
ATOM 1572 C CA . GLN A 1 191 ? 24.590 20.422 -3.135 1.00 17.29 217 GLN A CA 1
ATOM 1573 C C . GLN A 1 191 ? 23.550 20.149 -4.226 1.00 17.35 217 GLN A C 1
ATOM 1574 O O . GLN A 1 191 ? 22.614 19.399 -4.015 1.00 17.31 217 GLN A O 1
ATOM 1580 N N . ASN A 1 192 ? 23.758 20.734 -5.407 1.00 17.42 218 ASN A N 1
ATOM 1581 C CA . ASN A 1 192 ? 22.844 20.587 -6.550 1.00 17.50 218 ASN A CA 1
ATOM 1582 C C . ASN A 1 192 ? 22.751 19.129 -7.008 1.00 17.56 218 ASN A C 1
ATOM 1583 O O . ASN A 1 192 ? 21.679 18.628 -7.340 1.00 17.52 218 ASN A O 1
ATOM 1588 N N . TRP A 1 193 ? 23.888 18.447 -7.004 1.00 16.87 219 TRP A N 1
ATOM 1589 C CA . TRP A 1 193 ? 23.952 17.040 -7.401 1.00 16.63 219 TRP A CA 1
ATOM 1590 C C . TRP A 1 193 ? 23.186 16.162 -6.411 1.00 16.81 219 TRP A C 1
ATOM 1591 O O . TRP A 1 193 ? 22.381 15.316 -6.817 1.00 16.46 219 TRP A O 1
ATOM 1602 N N . VAL A 1 194 ? 23.409 16.361 -5.118 1.00 16.67 220 VAL A N 1
ATOM 1603 C CA . VAL A 1 194 ? 22.658 15.619 -4.107 1.00 17.05 220 VAL A CA 1
ATOM 1604 C C . VAL A 1 194 ? 21.150 15.886 -4.266 1.00 17.54 220 VAL A C 1
ATOM 1605 O O . VAL A 1 194 ? 20.333 14.966 -4.189 1.00 18.13 220 VAL A O 1
ATOM 1609 N N . LEU A 1 195 ? 20.770 17.130 -4.540 1.00 18.29 221 LEU A N 1
ATOM 1610 C CA . LEU A 1 195 ? 19.340 17.433 -4.705 1.00 18.65 221 LEU A CA 1
ATOM 1611 C C . LEU A 1 195 ? 18.763 16.665 -5.890 1.00 18.52 221 LEU A C 1
ATOM 1612 O O . LEU A 1 195 ? 17.699 16.042 -5.785 1.00 18.66 221 LEU A O 1
ATOM 1617 N N . GLU A 1 196 ? 19.495 16.685 -6.995 1.00 18.78 222 GLU A N 1
ATOM 1618 C CA . GLU A 1 196 ? 19.065 16.011 -8.216 1.00 18.83 222 GLU A CA 1
ATOM 1619 C C . GLU A 1 196 ? 18.964 14.503 -8.008 1.00 18.36 222 GLU A C 1
ATOM 1620 O O . GLU A 1 196 ? 17.938 13.892 -8.335 1.00 18.96 222 GLU A O 1
ATOM 1626 N N . MET A 1 197 ? 20.021 13.898 -7.469 1.00 17.44 223 MET A N 1
ATOM 1627 C CA . MET A 1 197 ? 20.100 12.437 -7.372 1.00 16.80 223 MET A CA 1
ATOM 1628 C C . MET A 1 197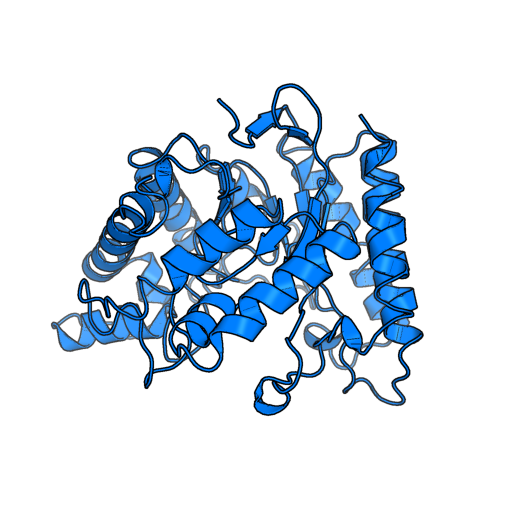 ? 19.246 11.803 -6.290 1.00 17.24 223 MET A C 1
ATOM 1629 O O . MET A 1 197 ? 18.731 10.708 -6.475 1.00 17.52 223 MET A O 1
ATOM 1634 N N . ALA A 1 198 ? 19.076 12.466 -5.160 1.00 16.53 224 ALA A N 1
ATOM 1635 C CA . ALA A 1 198 ? 18.257 11.890 -4.104 1.00 17.08 224 ALA A CA 1
ATOM 1636 C C . ALA A 1 198 ? 16.805 11.836 -4.571 1.00 17.61 224 ALA A C 1
ATOM 1637 O O . ALA A 1 198 ? 16.078 10.887 -4.267 1.00 17.97 224 ALA A O 1
ATOM 1639 N N . GLY A 1 199 ? 16.389 12.870 -5.293 1.00 17.82 225 GLY A N 1
ATOM 1640 C CA . GLY A 1 199 ? 15.020 12.959 -5.775 1.00 18.17 225 GLY A CA 1
ATOM 1641 C C . GLY A 1 199 ? 14.746 11.879 -6.795 1.00 18.54 225 GLY A C 1
ATOM 1642 O O . GLY A 1 199 ? 13.700 11.222 -6.752 1.00 18.97 225 GLY A O 1
ATOM 1643 N N . TYR A 1 200 ? 15.683 11.696 -7.709 1.00 18.54 226 TYR A N 1
ATOM 1644 C CA . TYR A 1 200 ? 15.550 10.678 -8.743 1.00 19.32 226 TYR A CA 1
ATOM 1645 C C . TYR A 1 200 ? 15.487 9.302 -8.110 1.00 18.94 226 TYR A C 1
ATOM 1646 O O . TYR A 1 200 ? 14.648 8.493 -8.442 1.00 19.06 226 TYR A O 1
ATOM 1655 N N . LEU A 1 201 ? 16.417 9.028 -7.206 1.00 18.54 227 LEU A N 1
ATOM 1656 C CA . LEU A 1 201 ? 16.501 7.704 -6.612 1.00 18.80 227 LEU A CA 1
ATOM 1657 C C . LEU A 1 201 ? 15.220 7.367 -5.862 1.00 18.91 227 LEU A C 1
ATOM 1658 O O . LEU A 1 201 ? 14.706 6.258 -6.011 1.00 19.49 227 LEU A O 1
ATOM 1663 N N . LYS A 1 202 ? 14.680 8.316 -5.095 1.00 19.31 228 LYS A N 1
ATOM 1664 C CA . LYS A 1 202 ? 13.439 8.092 -4.344 1.00 19.36 228 LYS A CA 1
ATOM 1665 C C . LYS A 1 202 ? 12.211 7.874 -5.251 1.00 19.79 228 LYS A C 1
ATOM 1666 O O . LYS A 1 202 ? 11.258 7.209 -4.846 1.00 20.40 228 LYS A O 1
ATOM 1672 N N . SER A 1 203 ? 12.260 8.417 -6.463 1.00 19.65 229 SER A N 1
ATOM 1673 C CA . SER A 1 203 ? 11.228 8.170 -7.482 1.00 20.04 229 SER A CA 1
ATOM 1674 C C . SER A 1 203 ? 11.233 6.721 -7.993 1.00 20.12 229 SER A C 1
ATOM 1675 O O . SER A 1 203 ? 10.217 6.232 -8.469 1.00 20.10 229 SER A O 1
ATOM 1678 N N A ILE A 1 204 ? 12.369 6.043 -7.888 0.67 19.94 230 ILE A N 1
ATOM 1679 N N B ILE A 1 204 ? 12.380 6.057 -7.883 0.33 20.03 230 ILE A N 1
ATOM 1680 C CA A ILE A 1 204 ? 12.464 4.630 -8.261 0.67 20.43 230 ILE A CA 1
ATOM 1681 C CA B ILE A 1 204 ? 12.533 4.654 -8.275 0.33 20.28 230 ILE A CA 1
ATOM 1682 C C A ILE A 1 204 ? 12.233 3.716 -7.061 0.67 20.88 230 ILE A C 1
ATOM 1683 C C B ILE A 1 204 ? 12.291 3.710 -7.089 0.33 20.67 230 ILE A C 1
ATOM 1684 O O A ILE A 1 204 ? 11.562 2.674 -7.178 0.67 21.58 230 ILE A O 1
ATOM 1685 O O B ILE A 1 204 ? 11.685 2.644 -7.252 0.33 21.07 230 ILE A O 1
ATOM 1694 N N . ASP A 1 205 ? 12.771 4.101 -5.907 1.00 21.03 231 ASP A N 1
ATOM 1695 C CA . ASP A 1 205 ? 12.654 3.305 -4.681 1.00 20.87 231 ASP A CA 1
ATOM 1696 C C . ASP A 1 205 ? 12.425 4.197 -3.460 1.00 22.23 231 ASP A C 1
ATOM 1697 O O . ASP A 1 205 ? 13.338 4.882 -3.017 1.00 22.13 231 ASP A O 1
ATOM 1702 N N . SER A 1 206 ? 11.202 4.212 -2.934 1.00 22.67 232 SER A N 1
ATOM 1703 C CA . SER A 1 206 ? 10.910 4.913 -1.681 1.00 23.77 232 SER A CA 1
ATOM 1704 C C . SER A 1 206 ? 10.603 3.923 -0.566 1.00 23.49 232 SER A C 1
ATOM 1705 O O . SER A 1 206 ? 10.157 4.308 0.509 1.00 24.79 232 SER A O 1
ATOM 1708 N N . ASN A 1 207 ? 10.856 2.644 -0.819 1.00 22.45 233 ASN A N 1
ATOM 1709 C CA . ASN A 1 207 ? 10.827 1.637 0.234 1.00 22.31 233 ASN A CA 1
ATOM 1710 C C . ASN A 1 207 ? 12.036 1.772 1.191 1.00 21.25 233 ASN A C 1
ATOM 1711 O O . ASN A 1 207 ? 11.893 1.598 2.396 1.00 21.95 233 ASN A O 1
ATOM 1716 N N . HIS A 1 208 ? 13.202 2.103 0.641 1.00 20.01 234 HIS A N 1
ATOM 1717 C CA . HIS A 1 208 ? 14.460 2.037 1.361 1.00 18.99 234 HIS A CA 1
ATOM 1718 C C . HIS A 1 208 ? 14.895 3.412 1.835 1.00 18.05 234 HIS A C 1
ATOM 1719 O O . HIS A 1 208 ? 14.536 4.438 1.247 1.00 18.82 234 HIS A O 1
ATOM 1726 N N . LEU A 1 209 ? 15.719 3.405 2.871 1.00 17.94 235 LEU A N 1
ATOM 1727 C CA . LEU A 1 209 ? 16.439 4.599 3.295 1.00 17.14 235 LEU A CA 1
ATOM 1728 C C . LEU A 1 209 ? 17.536 4.940 2.284 1.00 16.90 235 LEU A C 1
ATOM 1729 O O . LEU A 1 209 ? 17.986 4.099 1.508 1.00 16.67 235 LEU A O 1
ATOM 1734 N N . LEU A 1 210 ? 17.940 6.197 2.314 1.00 16.65 236 LEU A N 1
ATOM 1735 C CA . LEU A 1 210 ? 19.023 6.722 1.493 1.00 16.24 236 LEU A CA 1
ATOM 1736 C C . LEU A 1 210 ? 19.934 7.596 2.362 1.00 16.77 236 LEU A C 1
ATOM 1737 O O . LEU A 1 210 ? 19.467 8.409 3.149 1.00 16.34 236 LEU A O 1
ATOM 1742 N N . GLU A 1 211 ? 21.242 7.440 2.192 1.00 16.19 237 GLU A N 1
ATOM 1743 C CA . GLU A 1 211 ? 22.204 8.372 2.782 1.00 16.07 237 GLU A CA 1
ATOM 1744 C C . GLU A 1 211 ? 23.214 8.772 1.695 1.00 15.60 237 GLU A C 1
ATOM 1745 O O . GLU A 1 211 ? 23.335 8.096 0.680 1.00 16.44 237 GLU A O 1
ATOM 1751 N N . ILE A 1 212 ? 23.921 9.880 1.893 1.00 15.08 238 ILE A N 1
ATOM 1752 C CA . ILE A 1 212 ? 24.771 10.405 0.828 1.00 15.37 238 ILE A CA 1
ATOM 1753 C C . ILE A 1 212 ? 26.065 9.630 0.595 1.00 15.30 238 ILE A C 1
ATOM 1754 O O . ILE A 1 212 ? 26.438 9.338 -0.560 1.00 15.31 238 ILE A O 1
ATOM 1759 N N . GLY A 1 213 ? 26.756 9.331 1.692 1.00 15.06 239 GLY A N 1
ATOM 1760 C CA . GLY A 1 213 ? 28.083 8.740 1.683 1.00 15.40 239 GLY A CA 1
ATOM 1761 C C . GLY A 1 213 ? 29.183 9.675 2.177 1.00 14.96 239 GLY A C 1
ATOM 1762 O O . GLY A 1 213 ? 30.371 9.381 2.003 1.00 14.82 239 GLY A O 1
ATOM 1763 N N . LEU A 1 214 ? 28.815 10.784 2.815 1.00 15.13 240 LEU A N 1
ATOM 1764 C CA . LEU A 1 214 ? 29.786 11.769 3.290 1.00 14.42 240 LEU A CA 1
ATOM 1765 C C . LEU A 1 214 ? 30.727 11.245 4.353 1.00 13.92 240 LEU A C 1
ATOM 1766 O O . LEU A 1 214 ? 30.343 10.474 5.237 1.00 13.56 240 LEU A O 1
ATOM 1771 N N . GLU A 1 215 ? 31.972 11.699 4.275 1.00 13.98 241 GLU A N 1
ATOM 1772 C CA . GLU A 1 215 ? 32.901 11.557 5.396 1.00 13.73 241 GLU A CA 1
ATOM 1773 C C . GLU A 1 215 ? 32.478 12.467 6.556 1.00 14.10 241 GLU A C 1
ATOM 1774 O O . GLU A 1 215 ? 32.781 12.178 7.710 1.00 13.67 241 GLU A O 1
ATOM 1780 N N . GLY A 1 216 ? 31.796 13.571 6.227 1.00 14.82 242 GLY A N 1
ATOM 1781 C CA . GLY A 1 216 ? 31.178 14.453 7.206 1.00 14.91 242 GLY A CA 1
ATOM 1782 C C . GLY A 1 216 ? 31.702 15.873 7.252 1.00 14.63 242 GLY A C 1
ATOM 1783 O O . GLY A 1 216 ? 31.390 16.629 8.168 1.00 15.22 242 GLY A O 1
ATOM 1784 N N . PHE A 1 217 ? 32.520 16.260 6.287 1.00 14.54 243 PHE A N 1
ATOM 1785 C CA . PHE A 1 217 ? 33.132 17.584 6.327 1.00 14.45 243 PHE A CA 1
ATOM 1786 C C . PHE A 1 217 ? 32.097 18.710 6.226 1.00 15.07 243 PHE A C 1
ATOM 1787 O O . PHE A 1 217 ? 31.167 18.669 5.397 1.00 15.09 243 PHE A O 1
ATOM 1795 N N . TYR A 1 218 ? 32.277 19.692 7.090 1.00 15.43 244 TYR A N 1
ATOM 1796 C CA . TYR A 1 218 ? 31.483 20.912 7.130 1.00 15.54 244 TYR A CA 1
ATOM 1797 C C . TYR A 1 218 ? 31.935 21.913 6.072 1.00 16.33 244 TYR A C 1
ATOM 1798 O O . TYR A 1 218 ? 33.056 21.850 5.564 1.00 15.92 244 TYR A O 1
ATOM 1807 N N . GLY A 1 219 ? 31.045 22.853 5.771 1.00 16.57 245 GLY A N 1
ATOM 1808 C CA . GLY A 1 219 ? 31.376 24.037 4.997 1.00 17.81 245 GLY A CA 1
ATOM 1809 C C . GLY A 1 219 ? 32.109 25.091 5.816 1.00 18.27 245 GLY A C 1
ATOM 1810 O O . GLY A 1 219 ? 32.579 24.839 6.925 1.00 18.64 245 GLY A O 1
ATOM 1811 N N . ASN A 1 220 ? 32.196 26.298 5.267 1.00 19.81 246 ASN A N 1
ATOM 1812 C CA . ASN A 1 220 ? 33.159 27.290 5.728 1.00 20.80 246 ASN A CA 1
ATOM 1813 C C . ASN A 1 220 ? 33.017 27.694 7.192 1.00 21.00 246 ASN A C 1
ATOM 1814 O O . ASN A 1 220 ? 34.003 27.797 7.920 1.00 21.38 246 ASN A O 1
ATOM 1819 N N . ASP A 1 221 ? 31.791 27.941 7.621 1.00 21.70 247 ASP A N 1
ATOM 1820 C CA . ASP A 1 221 ? 31.568 28.494 8.954 1.00 21.92 247 ASP A CA 1
ATOM 1821 C C . ASP A 1 221 ? 31.978 27.553 10.082 1.00 20.55 247 ASP A C 1
ATOM 1822 O O . ASP A 1 221 ? 32.304 28.010 11.168 1.00 20.76 247 ASP A O 1
ATOM 1827 N N A MET A 1 222 ? 31.931 26.245 9.816 0.67 19.39 248 MET A N 1
ATOM 1828 N N B MET A 1 222 ? 31.952 26.251 9.823 0.33 19.97 248 MET A N 1
ATOM 1829 C CA A MET A 1 222 ? 32.240 25.216 10.812 0.67 18.40 248 MET A CA 1
ATOM 1830 C CA B MET A 1 222 ? 32.286 25.258 10.836 0.33 19.38 248 MET A CA 1
ATOM 1831 C C A MET A 1 222 ? 33.517 24.449 10.463 0.67 17.99 248 MET A C 1
ATOM 1832 C C B MET A 1 222 ? 33.497 24.436 10.433 0.33 18.60 248 MET A C 1
ATOM 1833 O O A MET A 1 222 ? 33.810 23.413 11.064 0.67 16.60 248 MET A O 1
ATOM 1834 O O B MET A 1 222 ? 33.708 23.337 10.943 0.33 18.01 248 MET A O 1
ATOM 1843 N N . ARG A 1 223 ? 34.305 24.988 9.534 1.00 17.55 249 ARG A N 1
ATOM 1844 C CA . ARG A 1 223 ? 35.492 24.293 9.026 1.00 17.25 249 ARG A CA 1
ATOM 1845 C C . ARG A 1 223 ? 36.552 23.949 10.051 1.00 17.02 249 ARG A C 1
ATOM 1846 O O . ARG A 1 223 ? 37.357 23.065 9.802 1.00 16.54 249 ARG A O 1
ATOM 1854 N N A GLN A 1 224 ? 36.559 24.640 11.190 0.67 16.90 250 GLN A N 1
ATOM 1855 N N B GLN A 1 224 ? 36.569 24.644 11.190 0.33 16.46 250 GLN A N 1
ATOM 1856 C CA A GLN A 1 224 ? 37.561 24.382 12.210 0.67 17.17 250 GLN A CA 1
ATOM 1857 C CA B GLN A 1 224 ? 37.560 24.368 12.230 0.33 16.27 250 GLN A CA 1
ATOM 1858 C C A GLN A 1 224 ? 37.435 22.972 12.795 0.67 16.22 250 GLN A C 1
ATOM 1859 C C B GLN A 1 224 ? 37.473 22.915 12.679 0.33 15.76 250 GLN A C 1
ATOM 1860 O O A GLN A 1 224 ? 38.376 22.462 13.386 0.67 16.94 250 GLN A O 1
ATOM 1861 O O B GLN A 1 224 ? 38.478 22.311 13.042 0.33 15.84 250 GLN A O 1
ATOM 1872 N N . TYR A 1 225 ? 36.273 22.346 12.624 1.00 15.55 251 TYR A N 1
ATOM 1873 C CA . TYR A 1 225 ? 36.080 20.947 13.021 1.00 15.43 251 TYR A CA 1
ATOM 1874 C C . TYR A 1 225 ? 36.635 19.943 12.024 1.00 14.44 251 TYR A C 1
ATOM 1875 O O . TYR A 1 225 ? 36.846 18.794 12.376 1.00 14.55 251 TYR A O 1
ATOM 1884 N N . ASN A 1 226 ? 36.820 20.362 10.776 1.00 14.60 252 ASN A N 1
ATOM 1885 C CA . ASN A 1 226 ? 37.358 19.479 9.732 1.00 14.76 252 ASN A CA 1
ATOM 1886 C C . ASN A 1 226 ? 38.847 19.296 9.980 1.00 15.59 252 ASN A C 1
ATOM 1887 O O . ASN A 1 226 ? 39.469 20.171 10.550 1.00 15.56 252 ASN A O 1
ATOM 1892 N N . PRO A 1 227 ? 39.434 18.180 9.551 1.00 15.99 253 PRO A N 1
ATOM 1893 C CA . PRO A 1 227 ? 40.879 17.982 9.751 1.00 16.23 253 PRO A CA 1
ATOM 1894 C C . PRO A 1 227 ? 41.692 19.078 9.065 1.00 16.81 253 PRO A C 1
ATOM 1895 O O . PRO A 1 227 ? 41.477 19.373 7.896 1.00 16.76 253 PRO A O 1
ATOM 1899 N N . ASN A 1 228 ? 42.580 19.698 9.835 1.00 16.85 254 ASN A N 1
ATOM 1900 C CA . ASN A 1 228 ? 43.407 20.812 9.402 1.00 17.16 254 ASN A CA 1
ATOM 1901 C C . ASN A 1 228 ? 42.637 22.014 8.843 1.00 17.11 254 ASN A C 1
ATOM 1902 O O . ASN A 1 228 ? 43.197 22.827 8.109 1.00 16.63 254 ASN A O 1
ATOM 1907 N N . SER A 1 229 ? 41.352 22.113 9.189 1.00 17.04 255 SER A N 1
ATOM 1908 C CA . SER A 1 229 ? 40.476 23.234 8.810 1.00 17.61 255 SER A CA 1
ATOM 1909 C C . SER A 1 229 ? 40.225 23.407 7.320 1.00 17.22 255 SER A C 1
ATOM 1910 O O . SER A 1 229 ? 39.808 24.473 6.880 1.00 18.01 255 SER A O 1
ATOM 1913 N N . TYR A 1 230 ? 40.442 22.354 6.547 1.00 16.90 256 TYR A N 1
ATOM 1914 C CA . TYR A 1 230 ? 40.086 22.363 5.137 1.00 16.81 256 TYR A CA 1
ATOM 1915 C C . TYR A 1 230 ? 38.574 22.340 4.943 1.00 16.62 256 TYR A C 1
ATOM 1916 O O . TYR A 1 230 ? 37.829 21.854 5.795 1.00 17.38 256 TYR A O 1
ATOM 1925 N N . ILE A 1 231 ? 38.134 22.843 3.805 1.00 16.69 257 ILE A N 1
ATOM 1926 C CA . ILE A 1 231 ? 36.812 22.508 3.273 1.00 16.67 257 ILE A CA 1
ATOM 1927 C C . ILE A 1 231 ? 37.017 21.733 1.984 1.00 16.19 257 ILE A C 1
ATOM 1928 O O . ILE A 1 231 ? 38.093 21.777 1.390 1.00 16.96 257 ILE A O 1
ATOM 1933 N N . PHE A 1 232 ? 35.990 20.992 1.565 1.00 15.81 258 PHE A N 1
ATOM 1934 C CA . PHE A 1 232 ? 36.172 19.962 0.557 1.00 16.10 258 PHE A CA 1
ATOM 1935 C C . PHE A 1 232 ? 35.131 19.961 -0.559 1.00 16.56 258 PHE A C 1
ATOM 1936 O O . PHE A 1 232 ? 35.186 19.097 -1.448 1.00 17.77 258 PHE A O 1
ATOM 1944 N N . GLY A 1 233 ? 34.183 20.888 -0.514 1.00 16.73 259 GLY A N 1
ATOM 1945 C CA . GLY A 1 233 ? 33.143 20.964 -1.523 1.00 17.18 259 GLY A CA 1
ATOM 1946 C C . GLY A 1 233 ? 31.854 20.284 -1.090 1.00 17.49 259 GLY A C 1
ATOM 1947 O O . GLY A 1 233 ? 30.875 20.323 -1.840 1.00 17.81 259 GLY A O 1
ATOM 1948 N N . THR A 1 234 ? 31.874 19.639 0.078 1.00 17.28 260 THR A N 1
ATOM 1949 C CA . THR A 1 234 ? 30.684 19.086 0.725 1.00 18.00 260 THR A CA 1
ATOM 1950 C C . THR A 1 234 ? 30.275 19.990 1.890 1.00 17.78 260 THR A C 1
ATOM 1951 O O . THR A 1 234 ? 31.009 20.897 2.293 1.00 18.99 260 THR A O 1
ATOM 1955 N N . ASN A 1 235 ? 29.089 19.739 2.425 1.00 17.28 261 ASN A N 1
ATOM 1956 C CA . ASN A 1 235 ? 28.586 20.463 3.577 1.00 16.91 261 ASN A CA 1
ATOM 1957 C C . ASN A 1 235 ? 27.662 19.550 4.363 1.00 16.52 261 ASN A C 1
ATOM 1958 O O . ASN A 1 235 ? 26.517 19.318 3.975 1.00 15.69 261 ASN A O 1
ATOM 1963 N N . PHE A 1 236 ? 28.165 19.011 5.464 1.00 16.13 262 PHE A N 1
ATOM 1964 C CA . PHE A 1 236 ? 27.394 18.097 6.294 1.00 15.75 262 PHE A CA 1
ATOM 1965 C C . PHE A 1 236 ? 26.010 18.624 6.626 1.00 16.57 262 PHE A C 1
ATOM 1966 O O . PHE A 1 236 ? 25.069 17.866 6.675 1.00 16.18 262 PHE A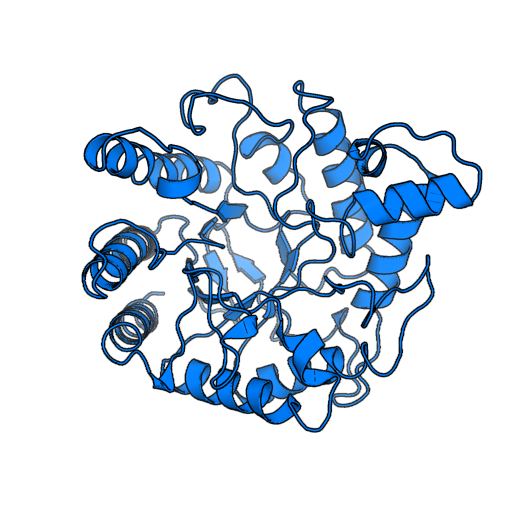 O 1
ATOM 1974 N N . ILE A 1 237 ? 25.897 19.915 6.905 1.00 16.81 263 ILE A N 1
ATOM 1975 C CA . ILE A 1 237 ? 24.621 20.472 7.303 1.00 17.48 263 ILE A CA 1
ATOM 1976 C C . ILE A 1 237 ? 23.696 20.597 6.087 1.00 17.32 263 ILE A C 1
ATOM 1977 O O . ILE A 1 237 ? 22.656 19.957 6.049 1.00 18.12 263 ILE A O 1
ATOM 1982 N N . SER A 1 238 ? 24.068 21.403 5.099 1.00 17.18 264 SER A N 1
ATOM 1983 C CA . SER A 1 238 ? 23.146 21.707 4.012 1.00 17.03 264 SER A CA 1
ATOM 1984 C C . SER A 1 238 ? 22.883 20.483 3.136 1.00 16.37 264 SER A C 1
ATOM 1985 O O . SER A 1 238 ? 21.772 20.302 2.644 1.00 15.66 264 SER A O 1
ATOM 1988 N N . ASN A 1 239 ? 23.885 19.629 2.948 1.00 15.75 265 ASN A N 1
ATOM 1989 C CA . ASN A 1 239 ? 23.696 18.445 2.120 1.00 15.83 265 ASN A CA 1
ATOM 1990 C C . ASN A 1 239 ? 22.661 17.504 2.735 1.00 16.21 265 ASN A C 1
ATOM 1991 O O . ASN A 1 239 ? 21.857 16.910 2.014 1.00 17.29 265 ASN A O 1
ATOM 1996 N N . ASN A 1 240 ? 22.711 17.346 4.055 1.00 16.55 266 ASN A N 1
ATOM 1997 C CA . ASN A 1 240 ? 21.818 16.440 4.774 1.00 17.13 266 ASN A CA 1
ATOM 1998 C C . ASN A 1 240 ? 20.441 17.047 5.048 1.00 17.77 266 ASN A C 1
ATOM 1999 O O . ASN A 1 240 ? 19.566 16.365 5.569 1.00 18.13 266 ASN A O 1
ATOM 2004 N N . GLN A 1 241 ? 20.261 18.317 4.686 1.00 19.15 267 GLN A N 1
ATOM 2005 C CA . GLN A 1 241 ? 18.930 18.945 4.736 1.00 19.66 267 GLN A CA 1
ATOM 2006 C C . GLN A 1 241 ? 18.083 18.563 3.528 1.00 20.66 267 GLN A C 1
ATOM 2007 O O . GLN A 1 241 ? 16.841 18.754 3.552 1.00 22.19 267 GLN A O 1
ATOM 2013 N N . VAL A 1 242 ? 18.723 18.015 2.495 1.00 20.66 268 VAL A N 1
ATOM 2014 C CA . VAL A 1 242 ? 18.004 17.545 1.306 1.00 20.46 268 VAL A CA 1
ATOM 2015 C C . VAL A 1 242 ? 16.947 16.517 1.732 1.00 21.17 268 VAL A C 1
ATOM 2016 O O . VAL A 1 242 ? 17.235 15.593 2.497 1.00 21.35 268 VAL A O 1
ATOM 2020 N N . GLN A 1 243 ? 15.726 16.694 1.235 1.00 21.34 269 GLN A N 1
ATOM 2021 C CA . GLN A 1 243 ? 14.568 15.952 1.713 1.00 22.84 269 GLN A CA 1
ATOM 2022 C C . GLN A 1 243 ? 14.698 14.445 1.527 1.00 22.14 269 GLN A C 1
ATOM 2023 O O . GLN A 1 243 ? 14.295 13.659 2.398 1.00 22.45 269 GLN A O 1
ATOM 2029 N N . GLY A 1 244 ? 15.290 14.050 0.405 1.00 21.93 270 GLY A N 1
ATOM 2030 C CA . GLY A 1 244 ? 15.481 12.643 0.083 1.00 21.26 270 GLY A CA 1
ATOM 2031 C C . GLY A 1 244 ? 16.486 11.872 0.936 1.00 20.63 270 GLY A C 1
ATOM 2032 O O . GLY A 1 244 ? 16.580 10.646 0.818 1.00 20.67 270 GLY A O 1
ATOM 2033 N N . ILE A 1 245 ? 17.246 12.579 1.771 1.00 19.75 271 ILE A N 1
ATOM 2034 C CA . ILE A 1 245 ? 18.267 11.973 2.618 1.00 19.10 271 ILE A CA 1
ATOM 2035 C C . ILE A 1 245 ? 17.685 11.643 3.989 1.00 18.17 271 ILE A C 1
ATOM 2036 O O . ILE A 1 245 ? 17.178 12.515 4.704 1.00 19.85 271 ILE A O 1
ATOM 2041 N N . ASP A 1 246 ? 17.717 10.369 4.361 1.00 18.17 272 ASP A N 1
ATOM 2042 C CA . ASP A 1 246 ? 17.062 9.912 5.583 1.00 17.79 272 ASP A CA 1
ATOM 2043 C C . ASP A 1 246 ? 17.914 9.926 6.841 1.00 17.07 272 ASP A C 1
ATOM 2044 O O . ASP A 1 246 ? 17.380 10.030 7.941 1.00 16.81 272 ASP A O 1
ATOM 2049 N N . PHE A 1 247 ? 19.221 9.771 6.686 1.00 16.11 273 PHE A N 1
ATOM 2050 C CA . PHE A 1 247 ? 20.098 9.780 7.838 1.00 16.11 273 PHE A CA 1
ATOM 2051 C C . PHE A 1 247 ? 21.476 10.235 7.428 1.00 15.08 273 PHE A C 1
ATOM 2052 O O . PHE A 1 247 ? 21.771 10.274 6.234 1.00 14.69 273 PHE A O 1
ATOM 2060 N N . THR A 1 248 ? 22.292 10.600 8.419 1.00 14.74 274 THR A N 1
ATOM 2061 C CA . THR A 1 248 ? 23.621 11.149 8.158 1.00 14.99 274 THR A CA 1
ATOM 2062 C C . THR A 1 248 ? 24.689 10.128 8.483 1.00 14.38 274 THR A C 1
ATOM 2063 O O . THR A 1 248 ? 24.485 9.224 9.294 1.00 13.60 274 THR A O 1
ATOM 2067 N N . THR A 1 249 ? 25.850 10.289 7.848 1.00 14.30 275 THR A N 1
ATOM 2068 C CA . THR A 1 249 ? 27.025 9.517 8.183 1.00 14.49 275 THR A CA 1
ATOM 2069 C C . THR A 1 249 ? 28.240 10.389 8.397 1.00 14.33 275 THR A C 1
ATOM 2070 O O . THR A 1 249 ? 28.321 11.523 7.911 1.00 13.89 275 THR A O 1
ATOM 2074 N N . ILE A 1 250 ? 29.171 9.849 9.184 1.00 13.88 276 ILE A N 1
ATOM 2075 C CA . ILE A 1 250 ? 30.543 10.327 9.186 1.00 14.55 276 ILE A CA 1
ATOM 2076 C C . ILE A 1 250 ? 31.451 9.142 9.015 1.00 14.35 276 ILE A C 1
ATOM 2077 O O . ILE A 1 250 ? 31.114 8.001 9.355 1.00 16.03 276 ILE A O 1
ATOM 2082 N N . HIS A 1 251 ? 32.616 9.424 8.462 1.00 14.62 277 HIS A N 1
ATOM 2083 C CA . HIS A 1 251 ? 33.772 8.537 8.513 1.00 14.42 277 HIS A CA 1
ATOM 2084 C C . HIS A 1 251 ? 34.779 9.211 9.442 1.00 14.99 277 HIS A C 1
ATOM 2085 O O . HIS A 1 251 ? 34.697 10.416 9.675 1.00 14.47 277 HIS A O 1
ATOM 2092 N N . MET A 1 252 ? 35.758 8.474 9.941 1.00 15.42 278 MET A N 1
ATOM 2093 C CA . MET A 1 252 ? 36.793 9.137 10.717 1.00 15.86 278 MET A CA 1
ATOM 2094 C C . MET A 1 252 ? 38.087 8.354 10.677 1.00 16.17 278 MET A C 1
ATOM 2095 O O . MET A 1 252 ? 38.105 7.156 10.955 1.00 15.68 278 MET A O 1
ATOM 2100 N N . TYR A 1 253 ? 39.162 9.054 10.339 1.00 17.01 279 TYR A N 1
ATOM 2101 C CA . TYR A 1 253 ? 40.486 8.463 10.276 1.00 17.51 279 TYR A CA 1
ATOM 2102 C C . TYR A 1 253 ? 41.502 9.454 10.842 1.00 18.29 279 TYR A C 1
ATOM 2103 O O . TYR A 1 253 ? 42.237 10.091 10.093 1.00 18.70 279 TYR A O 1
ATOM 2112 N N . PRO A 1 254 ? 41.555 9.598 12.160 1.00 19.17 280 PRO A N 1
ATOM 2113 C CA . PRO A 1 254 ? 42.470 10.586 12.760 1.00 20.26 280 PRO A CA 1
ATOM 2114 C C . PRO A 1 254 ? 43.934 10.412 12.330 1.00 21.53 280 PRO A C 1
ATOM 2115 O O . PRO A 1 254 ? 44.568 11.413 12.026 1.00 21.79 280 PRO A O 1
ATOM 2119 N N . ASN A 1 255 ? 44.451 9.189 12.282 1.00 22.58 281 ASN A N 1
ATOM 2120 C CA . ASN A 1 255 ? 45.835 8.981 11.849 1.00 23.80 281 ASN A CA 1
ATOM 2121 C C . ASN A 1 255 ? 46.098 9.320 10.383 1.00 23.64 281 ASN A C 1
ATOM 2122 O O . ASN A 1 255 ? 47.156 9.857 10.070 1.00 24.70 281 ASN A O 1
ATOM 2127 N N . GLN A 1 256 ? 45.168 8.989 9.487 1.00 23.12 282 GLN A N 1
ATOM 2128 C CA . GLN A 1 256 ? 45.315 9.315 8.064 1.00 23.21 282 GLN A CA 1
ATOM 2129 C C . GLN A 1 256 ? 45.167 10.805 7.774 1.00 22.55 282 GLN A C 1
ATOM 2130 O O . GLN A 1 256 ? 45.856 11.350 6.916 1.00 22.41 282 GLN A O 1
ATOM 2136 N N . TRP A 1 257 ? 44.222 11.441 8.461 1.00 21.53 283 TRP A N 1
ATOM 2137 C CA . TRP A 1 257 ? 43.776 12.799 8.147 1.00 20.80 283 TRP A CA 1
ATOM 2138 C C . TRP A 1 257 ? 44.623 13.859 8.814 1.00 20.62 283 TRP A C 1
ATOM 2139 O O . TRP A 1 257 ? 44.658 15.012 8.376 1.00 21.36 283 TRP A O 1
ATOM 2150 N N . LEU A 1 258 ? 45.283 13.469 9.896 1.00 20.99 284 LEU A N 1
ATOM 2151 C CA . LEU A 1 258 ? 46.076 14.382 10.694 1.00 22.11 284 LEU A CA 1
ATOM 2152 C C . LEU A 1 258 ? 47.449 13.783 10.930 1.00 22.86 284 LEU A C 1
ATOM 2153 O O . LEU A 1 258 ? 47.861 13.614 12.078 1.00 21.69 284 LEU A O 1
ATOM 2158 N N . PRO A 1 259 ? 48.167 13.476 9.845 1.00 24.24 285 PRO A N 1
ATOM 2159 C CA . PRO A 1 259 ? 49.475 12.841 9.974 1.00 25.52 285 PRO A CA 1
ATOM 2160 C C . PRO A 1 259 ? 50.433 13.878 10.517 1.00 26.78 285 PRO A C 1
ATOM 2161 O O . PRO A 1 259 ? 50.359 15.042 10.126 1.00 28.20 285 PRO A O 1
ATOM 2165 N N . GLY A 1 260 ? 51.298 13.494 11.433 1.00 28.47 286 GLY A N 1
ATOM 2166 C CA . GLY A 1 260 ? 52.236 14.460 11.967 1.00 28.90 286 GLY A CA 1
ATOM 2167 C C . GLY A 1 260 ? 51.764 15.171 13.221 1.00 28.96 286 GLY A C 1
ATOM 2168 O O . GLY A 1 260 ? 52.559 15.796 13.897 1.00 29.34 286 GLY A O 1
ATOM 2169 N N A LEU A 1 261 ? 50.479 15.070 13.543 0.67 28.93 287 LEU A N 1
ATOM 2170 N N B LEU A 1 261 ? 50.470 15.104 13.520 0.33 28.95 287 LEU A N 1
ATOM 2171 C CA A LEU A 1 261 ? 49.996 15.553 14.831 0.67 28.91 287 LEU A CA 1
ATOM 2172 C CA B LEU A 1 261 ? 49.972 15.583 14.803 0.33 28.90 287 LEU A CA 1
ATOM 2173 C C A LEU A 1 261 ? 50.215 14.493 15.916 0.67 28.91 287 LEU A C 1
ATOM 2174 C C B LEU A 1 261 ? 50.145 14.479 15.846 0.33 29.18 287 LEU A C 1
ATOM 2175 O O A LEU A 1 261 ? 50.386 13.306 15.625 0.67 28.68 287 LEU A O 1
ATOM 2176 O O B LEU A 1 261 ? 50.149 13.291 15.518 0.33 29.16 287 LEU A O 1
ATOM 2185 N N A THR A 1 262 ? 50.207 14.935 17.171 0.67 29.18 288 THR A N 1
ATOM 2186 N N B THR A 1 262 ? 50.305 14.874 17.102 0.33 29.60 288 THR A N 1
ATOM 2187 C CA A THR A 1 262 ? 50.366 14.035 18.310 0.67 29.48 288 THR A CA 1
ATOM 2188 C CA B THR A 1 262 ? 50.470 13.909 18.182 0.33 29.97 288 THR A CA 1
ATOM 2189 C C A THR A 1 262 ? 49.126 13.174 18.487 0.67 30.04 288 THR A C 1
ATOM 2190 C C B THR A 1 262 ? 49.167 13.163 18.459 0.33 30.29 288 THR A C 1
ATOM 2191 O O A THR A 1 262 ? 48.054 13.531 18.013 0.67 29.95 288 THR A O 1
ATOM 2192 O O B THR A 1 262 ? 48.099 13.591 18.030 0.33 30.21 288 THR A O 1
ATOM 2199 N N . GLN A 1 263 ? 49.275 12.042 19.168 1.00 30.46 289 GLN A N 1
ATOM 2200 C CA . GLN A 1 263 ? 48.127 11.198 19.518 1.00 31.42 289 GLN A CA 1
ATOM 2201 C C . GLN A 1 263 ? 47.080 11.985 20.294 1.00 31.41 289 GLN A C 1
ATOM 2202 O O . GLN A 1 263 ? 45.887 11.840 20.051 1.00 31.60 289 GLN A O 1
ATOM 2208 N N . GLU A 1 264 ? 47.546 12.844 21.196 1.00 31.30 290 GLU A N 1
ATOM 2209 C CA . GLU A 1 264 ? 46.683 13.683 22.009 1.00 31.12 290 GLU A CA 1
ATOM 2210 C C . GLU A 1 264 ? 45.843 14.643 21.160 1.00 29.83 290 GLU A C 1
ATOM 2211 O O . GLU A 1 264 ? 44.642 14.794 21.388 1.00 29.22 290 GLU A O 1
ATOM 2217 N N . ALA A 1 265 ? 46.465 15.301 20.187 1.00 28.39 291 ALA A N 1
ATOM 2218 C CA . ALA A 1 265 ? 45.727 16.213 19.315 1.00 27.88 291 ALA A CA 1
ATOM 2219 C C . ALA A 1 265 ? 44.729 15.435 18.452 1.00 27.08 291 ALA A C 1
ATOM 2220 O O . ALA A 1 265 ? 43.625 15.918 18.205 1.00 26.42 291 ALA A O 1
ATOM 2222 N N . GLN A 1 266 ? 45.120 14.234 18.023 1.00 26.46 292 GLN A N 1
ATOM 2223 C CA . GLN A 1 266 ? 44.275 13.380 17.184 1.00 26.07 292 GLN A CA 1
ATOM 2224 C C . GLN A 1 266 ? 43.054 12.903 17.949 1.00 26.17 292 GLN A C 1
ATOM 2225 O O . GLN A 1 266 ? 41.960 12.855 17.401 1.00 25.96 292 GLN A O 1
ATOM 2231 N N . ASP A 1 267 ? 43.247 12.572 19.218 1.00 26.59 293 ASP A N 1
ATOM 2232 C CA . ASP A 1 267 ? 42.168 12.119 20.089 1.00 27.18 293 ASP A CA 1
ATOM 2233 C C . ASP A 1 267 ? 41.189 13.235 20.352 1.00 26.98 293 ASP A C 1
ATOM 2234 O O . ASP A 1 267 ? 39.987 13.009 20.378 1.00 26.35 293 ASP A O 1
ATOM 2239 N N . LYS A 1 268 ? 41.711 14.439 20.566 1.00 26.52 294 LYS A N 1
ATOM 2240 C CA . LYS A 1 268 ? 40.863 15.599 20.817 1.00 26.59 294 LYS A CA 1
ATOM 2241 C C . LYS A 1 268 ? 40.036 15.921 19.571 1.00 25.01 294 LYS A C 1
ATOM 2242 O O . LYS A 1 268 ? 38.832 16.179 19.669 1.00 24.08 294 LYS A O 1
ATOM 2248 N N . TRP A 1 269 ? 40.677 15.892 18.401 1.00 23.25 295 TRP A N 1
ATOM 2249 C CA . TRP A 1 269 ? 39.957 16.091 17.149 1.00 21.92 295 TRP A CA 1
ATOM 2250 C C . TRP A 1 269 ? 38.862 15.024 17.037 1.00 21.21 295 TRP A C 1
ATOM 2251 O O . TRP A 1 269 ? 37.737 15.352 16.690 1.00 20.63 295 TRP A O 1
ATOM 2262 N N . ALA A 1 270 ? 39.188 13.778 17.370 1.00 20.82 296 ALA A N 1
ATOM 2263 C CA . ALA A 1 270 ? 38.264 12.659 17.155 1.00 20.34 296 ALA A CA 1
ATOM 2264 C C . ALA A 1 270 ? 37.023 12.756 18.041 1.00 20.13 296 ALA A C 1
ATOM 2265 O O . ALA A 1 270 ? 35.916 12.559 17.564 1.00 18.84 296 ALA A O 1
ATOM 2267 N N A SER A 1 271 ? 37.207 13.087 19.316 0.67 20.02 297 SER A N 1
ATOM 2268 N N B SER A 1 271 ? 37.211 13.079 19.317 0.33 19.91 297 SER A N 1
ATOM 2269 C CA A SER A 1 271 ? 36.068 13.216 20.227 0.67 19.83 297 SER A CA 1
ATOM 2270 C CA B SER A 1 271 ? 36.086 13.223 20.242 0.33 19.81 297 SER A CA 1
ATOM 2271 C C A SER A 1 271 ? 35.207 14.411 19.826 0.67 19.53 297 SER A C 1
ATOM 2272 C C B SER A 1 271 ? 35.216 14.413 19.852 0.33 19.54 297 SER A C 1
ATOM 2273 O O A SER A 1 271 ? 33.971 14.343 19.858 0.67 18.61 297 SER A O 1
ATOM 2274 O O B SER A 1 271 ? 33.986 14.346 19.928 0.33 19.10 297 SER A O 1
ATOM 2279 N N . GLN A 1 272 ? 35.859 15.502 19.441 1.00 19.07 298 GLN A N 1
ATOM 2280 C CA . GLN A 1 272 ? 35.153 16.695 18.993 1.00 19.39 298 GLN A CA 1
ATOM 2281 C C . GLN A 1 272 ? 34.388 16.398 17.718 1.00 18.26 298 GLN A C 1
ATOM 2282 O O . GLN A 1 272 ? 33.263 16.841 17.566 1.00 18.15 298 GLN A O 1
ATOM 2288 N N . TRP A 1 273 ? 34.982 15.575 16.858 1.00 17.70 299 TRP A N 1
ATOM 2289 C CA . TRP A 1 273 ? 34.395 15.238 15.568 1.00 17.10 299 TRP A CA 1
ATOM 2290 C C . TRP A 1 273 ? 33.086 14.503 15.756 1.00 16.56 299 TRP A C 1
ATOM 2291 O O . TRP A 1 273 ? 32.100 14.818 15.106 1.00 15.95 299 TRP A O 1
ATOM 2302 N N . ILE A 1 274 ? 33.062 13.520 16.644 1.00 16.34 300 ILE A N 1
ATOM 2303 C CA . ILE A 1 274 ? 31.817 12.805 16.874 1.00 16.04 300 ILE A CA 1
ATOM 2304 C C . ILE A 1 274 ? 30.781 13.719 17.529 1.00 16.92 300 ILE A C 1
ATOM 2305 O O . ILE A 1 274 ? 29.628 13.758 17.120 1.00 17.67 300 ILE A O 1
ATOM 2310 N N . GLN A 1 275 ? 31.185 14.483 18.531 1.00 16.79 301 GLN A N 1
ATOM 2311 C CA . GLN A 1 275 ? 30.231 15.264 19.308 1.00 17.20 301 GLN A CA 1
ATOM 2312 C C . GLN A 1 275 ? 29.565 16.372 18.494 1.00 16.35 301 GLN A C 1
ATOM 2313 O O . GLN A 1 275 ? 28.361 16.613 18.612 1.00 16.58 301 GLN A O 1
ATOM 2319 N N . VAL A 1 276 ? 30.328 17.029 17.631 1.00 15.98 302 VAL A N 1
ATOM 2320 C CA . VAL A 1 276 ? 29.767 18.119 16.846 1.00 16.12 302 VAL A CA 1
ATOM 2321 C C . VAL A 1 276 ? 28.765 17.571 15.837 1.00 15.54 302 VAL A C 1
ATOM 2322 O O . VAL A 1 276 ? 27.741 18.176 15.551 1.00 16.64 302 VAL A O 1
ATOM 2326 N N . HIS A 1 277 ? 29.057 16.391 15.306 1.00 15.62 303 HIS A N 1
ATOM 2327 C CA . HIS A 1 277 ? 28.130 15.767 14.361 1.00 15.38 303 HIS A CA 1
ATOM 2328 C C . HIS A 1 277 ? 26.880 15.218 15.050 1.00 15.12 303 HIS A C 1
ATOM 2329 O O . HIS A 1 277 ? 25.820 15.184 14.433 1.00 15.92 303 HIS A O 1
ATOM 2336 N N . ILE A 1 278 ? 27.006 14.781 16.294 1.00 15.62 304 ILE A N 1
ATOM 2337 C CA . ILE A 1 278 ? 25.844 14.457 17.113 1.00 16.34 304 ILE A CA 1
ATOM 2338 C C . ILE A 1 278 ? 24.965 15.696 17.203 1.00 16.83 304 ILE A C 1
ATOM 2339 O O . ILE A 1 278 ? 23.762 15.629 16.969 1.00 15.86 304 ILE A O 1
ATOM 2344 N N . ASP A 1 279 ? 25.569 16.841 17.511 1.00 17.60 305 ASP A N 1
ATOM 2345 C CA . ASP A 1 279 ? 24.795 18.067 17.673 1.00 18.03 305 ASP A CA 1
ATOM 2346 C C . ASP A 1 279 ? 24.076 18.409 16.373 1.00 17.61 305 ASP A C 1
ATOM 2347 O O . ASP A 1 279 ? 22.902 18.710 16.372 1.00 18.05 305 ASP A O 1
ATOM 2352 N N . ASP A 1 280 ? 24.776 18.359 15.247 1.00 17.38 306 ASP A N 1
ATOM 2353 C CA . ASP A 1 280 ? 24.165 18.710 13.976 1.00 17.38 306 ASP A CA 1
ATOM 2354 C C . ASP A 1 280 ? 23.131 17.711 13.482 1.00 17.50 306 ASP A C 1
ATOM 2355 O O . ASP A 1 280 ? 22.144 18.103 12.878 1.00 17.39 306 ASP A O 1
ATOM 2360 N N . SER A 1 281 ? 23.363 16.423 13.719 1.00 17.60 307 SER A N 1
ATOM 2361 C CA . SER A 1 281 ? 22.418 15.404 13.302 1.00 18.23 307 SER A CA 1
ATOM 2362 C C . SER A 1 281 ? 21.144 15.549 14.138 1.00 18.71 307 SER A C 1
ATOM 2363 O O . SER A 1 281 ? 20.061 15.430 13.616 1.00 19.09 307 SER A O 1
ATOM 2366 N N . LYS A 1 282 ? 21.273 15.864 15.420 1.00 19.80 308 LYS A N 1
ATOM 2367 C CA . LYS A 1 282 ? 20.093 16.129 16.253 1.00 21.17 308 LYS A CA 1
ATOM 2368 C C . LYS A 1 282 ? 19.284 17.332 15.734 1.00 21.38 308 LYS A C 1
ATOM 2369 O O . LYS A 1 282 ? 18.041 17.284 15.674 1.00 20.66 308 LYS A O 1
ATOM 2375 N N A MET A 1 283 ? 20.000 18.388 15.341 0.67 21.87 309 MET A N 1
ATOM 2376 N N B MET A 1 283 ? 19.972 18.401 15.338 0.33 21.56 309 MET A N 1
ATOM 2377 C CA A MET A 1 283 ? 19.403 19.600 14.782 0.67 22.42 309 MET A CA 1
ATOM 2378 C CA B MET A 1 283 ? 19.295 19.586 14.811 0.33 21.88 309 MET A CA 1
ATOM 2379 C C A MET A 1 283 ? 18.682 19.291 13.463 0.67 21.86 309 MET A C 1
ATOM 2380 C C B MET A 1 283 ? 18.651 19.288 13.451 0.33 21.61 309 MET A C 1
ATOM 2381 O O A MET A 1 283 ? 17.645 19.869 13.160 0.67 22.70 309 MET A O 1
ATOM 2382 O O B MET A 1 283 ? 17.622 19.868 13.112 0.33 22.04 309 MET A O 1
ATOM 2391 N N . LEU A 1 284 ? 19.235 18.361 12.692 1.00 21.61 310 LEU A N 1
ATOM 2392 C CA . LEU A 1 284 ? 18.641 17.910 11.435 1.00 21.09 310 LEU A CA 1
ATOM 2393 C C . LEU A 1 284 ? 17.460 16.935 11.650 1.00 21.35 310 LEU A C 1
ATOM 2394 O O . LEU A 1 284 ? 16.711 16.653 10.710 1.00 21.48 310 LEU A O 1
ATOM 2399 N N . LYS A 1 285 ? 17.322 16.419 12.870 1.00 21.07 311 LYS A N 1
ATOM 2400 C CA . LYS A 1 285 ? 16.279 15.463 13.252 1.00 21.61 311 LYS A CA 1
ATOM 2401 C C . LYS A 1 285 ? 16.430 14.142 12.485 1.00 20.69 311 LYS A C 1
ATOM 2402 O O . LYS A 1 285 ? 15.452 13.523 12.069 1.00 21.35 311 LYS A O 1
ATOM 2408 N N . LYS A 1 286 ? 17.682 13.723 12.295 1.00 19.84 312 LYS A N 1
ATOM 2409 C CA . LYS A 1 286 ? 18.018 12.497 11.567 1.00 18.80 312 LYS A CA 1
ATOM 2410 C C . LYS A 1 286 ? 19.050 11.685 12.363 1.00 18.25 312 LYS A C 1
ATOM 2411 O O . LYS A 1 286 ? 19.865 12.250 13.106 1.00 17.88 312 LYS A O 1
ATOM 2417 N N . PRO A 1 287 ? 19.010 10.361 12.253 1.00 17.53 313 PRO A N 1
ATOM 2418 C CA . PRO A 1 287 ? 20.018 9.542 12.924 1.00 17.14 313 PRO A CA 1
ATOM 2419 C C . PRO A 1 287 ? 21.409 9.779 12.330 1.00 16.40 313 PRO A C 1
ATOM 2420 O O . PRO A 1 287 ? 21.535 10.165 11.168 1.00 17.34 313 PRO A O 1
ATOM 2424 N N . LEU A 1 288 ? 22.421 9.550 13.149 1.00 16.72 314 LEU A N 1
ATOM 2425 C CA . LEU A 1 288 ? 23.828 9.587 12.737 1.00 16.17 314 LEU A CA 1
ATOM 2426 C C . LEU A 1 288 ? 24.444 8.203 12.816 1.00 15.48 314 LEU A C 1
ATOM 2427 O O . LEU A 1 288 ? 24.358 7.561 13.842 1.00 15.33 314 LEU A O 1
ATOM 2432 N N . LEU A 1 289 ? 25.090 7.781 11.736 1.00 15.63 315 LEU A N 1
ATOM 2433 C CA . LEU A 1 289 ? 25.814 6.513 11.646 1.00 15.19 315 LEU A CA 1
ATOM 2434 C C . LEU A 1 289 ? 27.297 6.817 11.421 1.00 15.06 315 LEU A C 1
ATOM 2435 O O . LEU A 1 289 ? 27.648 7.553 10.507 1.00 14.57 315 LEU A O 1
ATOM 2440 N N . ILE A 1 290 ? 28.154 6.264 12.260 1.00 14.16 316 ILE A N 1
ATOM 2441 C CA . ILE A 1 290 ? 29.595 6.319 12.019 1.00 14.10 316 ILE A CA 1
ATOM 2442 C C . ILE A 1 290 ? 29.888 5.174 11.074 1.00 13.78 316 ILE A C 1
ATOM 2443 O O . ILE A 1 290 ? 30.022 4.043 11.509 1.00 14.92 316 ILE A O 1
ATOM 2448 N N . ALA A 1 291 ? 29.940 5.467 9.780 1.00 13.76 317 ALA A N 1
ATOM 2449 C CA . ALA A 1 291 ? 29.983 4.432 8.748 1.00 13.51 317 ALA A CA 1
ATOM 2450 C C . ALA A 1 291 ? 31.354 3.838 8.455 1.00 13.52 317 ALA A C 1
ATOM 2451 O O . ALA A 1 291 ? 31.426 2.800 7.804 1.00 14.29 317 ALA A O 1
ATOM 2453 N N . GLU A 1 292 ? 32.422 4.516 8.889 1.00 13.94 318 GLU A N 1
ATOM 2454 C CA . GLU A 1 292 ? 33.791 4.026 8.792 1.00 13.78 318 GLU A CA 1
ATOM 2455 C C . GLU A 1 292 ? 34.627 4.577 9.950 1.00 13.39 318 GLU A C 1
ATOM 2456 O O . GLU A 1 292 ? 34.660 5.797 10.194 1.00 13.83 318 GLU A O 1
ATOM 2462 N N . PHE A 1 293 ? 35.299 3.666 10.650 1.00 14.06 319 PHE A N 1
ATOM 2463 C CA . PHE A 1 293 ? 36.361 3.985 11.601 1.00 14.54 319 PHE A CA 1
ATOM 2464 C C . PHE A 1 293 ? 37.223 2.735 11.728 1.00 15.17 319 PHE A C 1
ATOM 2465 O O . PHE A 1 293 ? 36.780 1.631 11.442 1.00 15.48 319 PHE A O 1
ATOM 2473 N N . GLY A 1 294 ? 38.468 2.884 12.147 1.00 16.24 320 GLY A N 1
ATOM 2474 C CA . GLY A 1 294 ? 39.323 1.716 12.294 1.00 16.44 320 GLY A CA 1
ATOM 2475 C C . GLY A 1 294 ? 40.695 2.077 12.816 1.00 16.68 320 GLY A C 1
ATOM 2476 O O . GLY A 1 294 ? 40.978 3.244 13.059 1.00 17.08 320 GLY A O 1
ATOM 2477 N N . LYS A 1 295 ? 41.524 1.061 13.024 1.00 17.31 321 LYS A N 1
ATOM 2478 C CA . LYS A 1 295 ? 42.889 1.273 13.494 1.00 18.36 321 LYS A CA 1
ATOM 2479 C C . LYS A 1 295 ? 43.825 0.383 12.699 1.00 18.32 321 LYS A C 1
ATOM 2480 O O . LYS A 1 295 ? 43.654 -0.831 12.641 1.00 17.48 321 LYS A O 1
ATOM 2486 N N . SER A 1 296 ? 44.816 1.004 12.088 1.00 18.90 322 SER A N 1
ATOM 2487 C CA . SER A 1 296 ? 45.728 0.307 11.198 1.00 19.71 322 SER A CA 1
ATOM 2488 C C . SER A 1 296 ? 46.900 -0.331 11.936 1.00 21.01 322 SER A C 1
ATOM 2489 O O . SER A 1 296 ? 47.449 0.273 12.864 1.00 21.14 322 SER A O 1
ATOM 2492 N N . THR A 1 297 ? 47.296 -1.516 11.475 1.00 22.13 323 THR A N 1
ATOM 2493 C CA . THR A 1 297 ? 48.476 -2.222 11.979 1.00 24.14 323 THR A CA 1
ATOM 2494 C C . THR A 1 297 ? 49.797 -1.552 11.607 1.00 25.96 323 THR A C 1
ATOM 2495 O O . THR A 1 297 ? 50.835 -1.898 12.159 1.00 26.68 323 THR A O 1
ATOM 2499 N N . LYS A 1 298 ? 49.763 -0.644 10.638 1.00 27.69 324 LYS A N 1
ATOM 2500 C CA . LYS A 1 298 ? 50.935 0.118 10.205 1.00 29.12 324 LYS A CA 1
ATOM 2501 C C . LYS A 1 298 ? 51.265 1.325 11.098 1.00 29.85 324 LYS A C 1
ATOM 2502 O O . LYS A 1 298 ? 52.283 1.981 10.889 1.00 30.43 324 LYS A O 1
ATOM 2508 N N A THR A 1 299 ? 50.420 1.583 12.096 0.67 30.72 325 THR A N 1
ATOM 2509 N N B THR A 1 299 ? 50.388 1.648 12.049 0.33 29.70 325 THR A N 1
ATOM 2510 C CA A THR A 1 299 ? 50.747 2.508 13.184 0.67 30.94 325 THR A CA 1
ATOM 2511 C CA B THR A 1 299 ? 50.599 2.800 12.935 0.33 29.41 325 THR A CA 1
ATOM 2512 C C A THR A 1 299 ? 51.986 1.955 13.902 0.67 30.77 325 THR A C 1
ATOM 2513 C C B THR A 1 299 ? 51.771 2.558 13.873 0.33 29.01 325 THR A C 1
ATOM 2514 O O A THR A 1 299 ? 52.072 0.744 14.125 0.67 30.47 325 THR A O 1
ATOM 2515 O O B THR A 1 299 ? 51.799 1.564 14.600 0.33 28.87 325 THR A O 1
ATOM 2522 N N A PRO A 1 300 ? 52.952 2.819 14.231 0.67 30.45 326 PRO A N 1
ATOM 2523 N N B PRO A 1 300 ? 52.740 3.467 13.846 0.33 28.48 326 PRO A N 1
ATOM 2524 C CA A PRO A 1 300 ? 54.227 2.368 14.819 0.67 30.20 326 PRO A CA 1
ATOM 2525 C CA B PRO A 1 300 ? 53.912 3.372 14.720 0.33 28.10 326 PRO A CA 1
ATOM 2526 C C A PRO A 1 300 ? 54.085 1.687 16.189 0.67 29.37 326 PRO A C 1
ATOM 2527 C C B PRO A 1 300 ? 53.499 3.099 16.163 0.33 27.43 326 PRO A C 1
ATOM 2528 O O A PRO A 1 300 ? 53.406 2.233 17.062 0.67 29.80 326 PRO A O 1
ATOM 2529 O O B PRO A 1 300 ? 52.717 3.849 16.746 0.33 27.27 326 PRO A O 1
ATOM 2536 N N A GLY A 1 301 ? 54.718 0.522 16.354 0.67 28.26 327 GLY A N 1
ATOM 2537 N N B GLY A 1 301 ? 54.013 2.013 16.727 0.33 26.86 327 GLY A N 1
ATOM 2538 C CA A GLY A 1 301 ? 54.662 -0.233 17.599 0.67 27.56 327 GLY A CA 1
ATOM 2539 C CA B GLY A 1 301 ? 53.594 1.586 18.047 0.33 26.32 327 GLY A CA 1
ATOM 2540 C C A GLY A 1 301 ? 53.345 -0.944 17.878 0.67 26.95 327 GLY A C 1
ATOM 2541 C C B GLY A 1 301 ? 52.154 1.119 18.022 0.33 25.78 327 GLY A C 1
ATOM 2542 O O A GLY A 1 301 ? 53.076 -1.334 19.018 0.67 27.17 327 GLY A O 1
ATOM 2543 O O B GLY A 1 301 ? 51.285 1.719 18.649 0.33 25.98 327 GLY A O 1
ATOM 2544 N N A TYR A 1 302 ? 52.544 -1.152 16.836 0.67 25.72 328 TYR A N 1
ATOM 2545 N N B TYR A 1 302 ? 51.898 0.060 17.265 0.33 25.11 328 TYR A N 1
ATOM 2546 C CA A TYR A 1 302 ? 51.188 -1.681 16.982 0.67 24.72 328 TYR A CA 1
ATOM 2547 C CA B TYR A 1 302 ? 50.592 -0.583 17.272 0.33 24.44 328 TYR A CA 1
ATOM 2548 C C A TYR A 1 302 ? 51.117 -3.047 17.670 0.67 24.22 328 TYR A C 1
ATOM 2549 C C B TYR A 1 302 ? 50.698 -1.948 17.937 0.33 24.09 328 TYR A C 1
ATOM 2550 O O A TYR A 1 302 ? 51.893 -3.964 17.371 0.67 23.76 328 TYR A O 1
ATOM 2551 O O B TYR A 1 302 ? 51.682 -2.670 17.747 0.33 23.76 328 TYR A O 1
ATOM 2568 N N A THR A 1 303 ? 50.173 -3.135 18.607 0.67 23.42 329 THR A N 1
ATOM 2569 N N B THR A 1 303 ? 49.684 -2.279 18.731 0.33 23.63 329 THR A N 1
ATOM 2570 C CA A THR A 1 303 ? 49.638 -4.389 19.125 0.67 22.77 329 THR A CA 1
ATOM 2571 C CA B THR A 1 303 ? 49.384 -3.666 19.084 0.33 23.46 329 THR A CA 1
ATOM 2572 C C A THR A 1 303 ? 48.124 -4.236 19.148 0.67 22.28 329 THR A C 1
ATOM 2573 C C B THR A 1 303 ? 47.880 -3.872 18.984 0.33 22.89 329 THR A C 1
ATOM 2574 O O A THR A 1 303 ? 47.602 -3.120 19.147 0.67 21.05 329 THR A O 1
ATOM 2575 O O B THR A 1 303 ? 47.136 -2.923 18.756 0.33 22.81 329 THR A O 1
ATOM 2582 N N A VAL A 1 304 ? 47.430 -5.361 19.193 0.67 22.01 330 VAL A N 1
ATOM 2583 N N B VAL A 1 304 ? 47.431 -5.109 19.153 0.33 22.43 330 VAL A N 1
ATOM 2584 C CA A VAL A 1 304 ? 45.982 -5.367 18.995 0.67 22.03 330 VAL A CA 1
ATOM 2585 C CA B VAL A 1 304 ? 46.005 -5.392 19.009 0.33 22.03 330 VAL A CA 1
ATOM 2586 C C A VAL A 1 304 ? 45.246 -4.571 20.081 0.67 21.96 330 VAL A C 1
ATOM 2587 C C B VAL A 1 304 ? 45.209 -4.679 20.108 0.33 22.01 330 VAL A C 1
ATOM 2588 O O A VAL A 1 304 ? 44.180 -4.020 19.830 0.67 21.45 330 VAL A O 1
ATOM 2589 O O B VAL A 1 304 ? 44.056 -4.323 19.896 0.33 21.86 330 VAL A O 1
ATOM 2596 N N . ALA A 1 305 ? 45.822 -4.469 21.274 1.00 21.86 331 ALA A N 1
ATOM 2597 C CA . ALA A 1 305 ? 45.199 -3.676 22.334 1.00 21.71 331 ALA A CA 1
ATOM 2598 C C . ALA A 1 305 ? 44.904 -2.231 21.908 1.00 21.41 331 ALA A C 1
ATOM 2599 O O . ALA A 1 305 ? 43.914 -1.667 22.355 1.00 22.36 331 ALA A O 1
ATOM 2601 N N . LYS A 1 306 ? 45.756 -1.631 21.073 1.00 21.28 332 LYS A N 1
ATOM 2602 C CA . LYS A 1 306 ? 45.526 -0.280 20.546 1.00 21.45 332 LYS A CA 1
ATOM 2603 C C . LYS A 1 306 ? 44.255 -0.230 19.697 1.00 20.19 332 LYS A C 1
ATOM 2604 O O . LYS A 1 306 ? 43.490 0.715 19.775 1.00 20.72 332 LYS A O 1
ATOM 2610 N N . ARG A 1 307 ? 44.065 -1.244 18.860 1.00 19.51 333 ARG A N 1
ATOM 2611 C CA . ARG A 1 307 ? 42.846 -1.329 18.064 1.00 18.88 333 ARG A CA 1
ATOM 2612 C C . ARG A 1 307 ? 41.631 -1.583 18.954 1.00 18.33 333 ARG A C 1
ATOM 2613 O O . ARG A 1 307 ? 40.611 -0.908 18.821 1.00 17.40 333 ARG A O 1
ATOM 2621 N N . ASP A 1 308 ? 41.737 -2.542 19.863 1.00 18.32 334 ASP A N 1
ATOM 2622 C CA . ASP A 1 308 ? 40.605 -2.874 20.732 1.00 18.98 334 ASP A CA 1
ATOM 2623 C C . ASP A 1 308 ? 40.188 -1.698 21.613 1.00 19.36 334 ASP A C 1
ATOM 2624 O O . ASP A 1 308 ? 39.004 -1.446 21.782 1.00 19.39 334 ASP A O 1
ATOM 2629 N N . ASN A 1 309 ? 41.153 -0.967 22.156 1.00 19.19 335 ASN A N 1
ATOM 2630 C CA . ASN A 1 309 ? 40.868 0.167 23.020 1.00 19.49 335 ASN A CA 1
ATOM 2631 C C . ASN A 1 309 ? 40.207 1.290 22.228 1.00 18.73 335 ASN A C 1
ATOM 2632 O O . ASN A 1 309 ? 39.336 1.985 22.728 1.00 19.28 335 ASN A O 1
ATOM 2637 N N . TYR A 1 310 ? 40.636 1.460 20.981 1.00 18.01 336 TYR A N 1
ATOM 2638 C CA . TYR A 1 310 ? 40.033 2.453 20.098 1.00 17.43 336 TYR A CA 1
ATOM 2639 C C . TYR A 1 310 ? 38.589 2.096 19.738 1.00 16.84 336 TYR A C 1
ATOM 2640 O O . TYR A 1 310 ? 37.711 2.948 19.811 1.00 16.57 336 TYR A O 1
ATOM 2649 N N . PHE A 1 311 ? 38.341 0.838 19.387 1.00 17.09 337 PHE A N 1
ATOM 2650 C CA . PHE A 1 311 ? 36.974 0.398 19.102 1.00 17.18 337 PHE A CA 1
ATOM 2651 C C . PHE A 1 311 ? 36.102 0.622 20.334 1.00 17.53 337 PHE A C 1
ATOM 2652 O O . PHE A 1 311 ? 34.961 1.058 20.225 1.00 17.59 337 PHE A O 1
ATOM 2660 N N . GLU A 1 312 ? 36.648 0.325 21.512 1.00 18.52 338 GLU A N 1
ATOM 2661 C CA . GLU A 1 312 ? 35.924 0.503 22.778 1.00 19.28 338 GLU A CA 1
ATOM 2662 C C . GLU A 1 312 ? 35.519 1.951 23.000 1.00 19.38 338 GLU A C 1
ATOM 2663 O O . GLU A 1 312 ? 34.407 2.234 23.445 1.00 19.41 338 GLU A O 1
ATOM 2669 N N . LYS A 1 313 ? 36.422 2.868 22.678 1.00 19.57 339 LYS A N 1
ATOM 2670 C CA . LYS A 1 313 ? 36.187 4.293 22.807 1.00 20.35 339 LYS A CA 1
ATOM 2671 C C . LYS A 1 313 ? 35.058 4.737 21.890 1.00 19.43 339 LYS A C 1
ATOM 2672 O O . LYS A 1 313 ? 34.148 5.439 22.308 1.00 19.65 339 LYS A O 1
ATOM 2678 N N . ILE A 1 314 ? 35.131 4.333 20.623 1.00 18.37 340 ILE A N 1
ATOM 2679 C CA . ILE A 1 314 ? 34.116 4.707 19.642 1.00 18.24 340 ILE A CA 1
ATOM 2680 C C . ILE A 1 314 ? 32.768 4.111 20.041 1.00 17.46 340 ILE A C 1
ATOM 2681 O O . ILE A 1 314 ? 31.757 4.802 20.007 1.00 16.44 340 ILE A O 1
ATOM 2686 N N . TYR A 1 315 ? 32.764 2.827 20.387 1.00 17.42 341 TYR A N 1
ATOM 2687 C CA . TYR A 1 315 ? 31.551 2.139 20.787 1.00 17.53 341 TYR A CA 1
ATOM 2688 C C . TYR A 1 315 ? 30.937 2.755 22.048 1.00 17.65 341 TYR A C 1
ATOM 2689 O O . TYR A 1 315 ? 29.718 2.873 22.144 1.00 17.73 341 TYR A O 1
ATOM 2698 N N . GLY A 1 316 ? 31.764 3.141 23.010 1.00 18.09 342 GLY A N 1
ATOM 2699 C CA . GLY A 1 316 ? 31.273 3.796 24.220 1.00 18.92 342 GLY A CA 1
ATOM 2700 C C . GLY A 1 316 ? 30.602 5.130 23.943 1.00 19.12 342 GLY A C 1
ATOM 2701 O O . GLY A 1 316 ? 29.575 5.473 24.546 1.00 20.22 342 GLY A O 1
ATOM 2702 N N . THR A 1 317 ? 31.179 5.895 23.026 1.00 18.58 343 THR A N 1
ATOM 2703 C CA . THR A 1 317 ? 30.617 7.169 22.620 1.00 18.81 343 THR A CA 1
ATOM 2704 C C . THR A 1 317 ? 29.259 6.980 21.953 1.00 18.07 343 THR A C 1
ATOM 2705 O O . THR A 1 317 ? 28.319 7.693 22.257 1.00 18.07 343 THR A O 1
ATOM 2709 N N . ILE A 1 318 ? 29.163 5.989 21.070 1.00 18.24 344 ILE A N 1
ATOM 2710 C CA . ILE A 1 318 ? 27.899 5.629 20.419 1.00 18.21 344 ILE A CA 1
ATOM 2711 C C . ILE A 1 318 ? 26.869 5.203 21.465 1.00 18.65 344 ILE A C 1
ATOM 2712 O O . ILE A 1 318 ? 25.760 5.703 21.465 1.00 18.41 344 ILE A O 1
ATOM 2717 N N . PHE A 1 319 ? 27.263 4.302 22.363 1.00 19.32 345 PHE A N 1
ATOM 2718 C CA . PHE A 1 319 ? 26.368 3.780 23.379 1.00 20.06 345 PHE A CA 1
ATOM 2719 C C . PHE A 1 319 ? 25.882 4.861 24.340 1.00 20.01 345 PHE A C 1
ATOM 2720 O O . PHE A 1 319 ? 24.693 4.920 24.647 1.00 20.05 345 PHE A O 1
ATOM 2728 N N . ASN A 1 320 ? 26.781 5.717 24.805 1.00 20.01 346 ASN A N 1
ATOM 2729 C CA . ASN A 1 320 ? 26.405 6.777 25.750 1.00 20.96 346 ASN A CA 1
ATOM 2730 C C . ASN A 1 320 ? 25.387 7.711 25.122 1.00 20.78 346 ASN A C 1
ATOM 2731 O O . ASN A 1 320 ? 24.447 8.166 25.777 1.00 21.15 346 ASN A O 1
ATOM 2736 N N . CYS A 1 321 ? 25.572 7.980 23.832 1.00 20.53 347 CYS A N 1
ATOM 2737 C CA . CYS A 1 321 ? 24.689 8.856 23.088 1.00 21.08 347 CYS A CA 1
ATOM 2738 C C . CYS A 1 321 ? 23.334 8.194 22.922 1.00 21.09 347 CYS A C 1
ATOM 2739 O O . CYS A 1 321 ? 22.325 8.768 23.311 1.00 20.63 347 CYS A O 1
ATOM 2742 N N . ALA A 1 322 ? 23.324 6.979 22.388 1.00 21.97 348 ALA A N 1
ATOM 2743 C CA . ALA A 1 322 ? 22.076 6.255 22.135 1.00 22.47 348 ALA A CA 1
ATOM 2744 C C . ALA A 1 322 ? 21.246 6.056 23.407 1.00 23.75 348 ALA A C 1
ATOM 2745 O O . ALA A 1 322 ? 20.031 6.232 23.390 1.00 23.92 348 ALA A O 1
ATOM 2747 N N . LYS A 1 323 ? 21.903 5.720 24.510 1.00 24.49 349 LYS A N 1
ATOM 2748 C CA . LYS A 1 323 ? 21.211 5.424 25.764 1.00 25.67 349 LYS A CA 1
ATOM 2749 C C . LYS A 1 323 ? 20.545 6.655 26.375 1.00 25.65 349 LYS A C 1
ATOM 2750 O O . LYS A 1 323 ? 19.485 6.550 26.994 1.00 26.06 349 LYS A O 1
ATOM 2756 N N . SER A 1 324 ? 21.176 7.808 26.202 1.00 25.07 350 SER A N 1
ATOM 2757 C CA . SER A 1 324 ? 20.653 9.068 26.720 1.00 25.32 350 SER A CA 1
ATOM 2758 C C . SER A 1 324 ? 19.664 9.736 25.761 1.00 24.70 350 SER A C 1
ATOM 2759 O O . SER A 1 324 ? 19.197 10.842 26.030 1.00 25.56 350 SER A O 1
ATOM 2762 N N . GLY A 1 325 ? 19.360 9.079 24.646 1.00 23.81 351 GLY A N 1
ATOM 2763 C CA . GLY A 1 325 ? 18.310 9.515 23.747 1.00 23.67 351 GLY A CA 1
ATOM 2764 C C . GLY A 1 325 ? 18.818 10.352 22.586 1.00 23.40 351 GLY A C 1
ATOM 2765 O O . GLY A 1 325 ? 18.029 10.934 21.836 1.00 24.04 351 GLY A O 1
ATOM 2766 N N . GLY A 1 326 ? 20.138 10.397 22.428 1.00 22.38 352 GLY A N 1
ATOM 2767 C CA . GLY A 1 326 ? 20.759 11.142 21.339 1.00 21.89 352 GLY A CA 1
ATOM 2768 C C . GLY A 1 326 ? 20.618 10.448 19.988 1.00 21.53 352 GLY A C 1
ATOM 2769 O O . GLY A 1 326 ? 20.065 9.360 19.908 1.00 21.15 352 GLY A O 1
ATOM 2770 N N . PRO A 1 327 ? 21.105 11.086 18.922 1.00 20.92 353 PRO A N 1
ATOM 2771 C CA . PRO A 1 327 ? 20.881 10.609 17.548 1.00 20.80 353 PRO A CA 1
ATOM 2772 C C . PRO A 1 327 ? 21.852 9.520 17.035 1.00 20.57 353 PRO A C 1
ATOM 2773 O O . PRO A 1 327 ? 21.833 9.211 15.859 1.00 20.77 353 PRO A O 1
ATOM 2777 N N . CYS A 1 328 ? 22.683 8.947 17.889 1.00 20.68 354 CYS A N 1
ATOM 2778 C CA . CYS A 1 328 ? 23.607 7.903 17.449 1.00 21.61 354 CYS A CA 1
ATOM 2779 C C . CYS A 1 328 ? 22.860 6.625 17.167 1.00 20.76 354 CYS A C 1
ATOM 2780 O O . CYS A 1 328 ? 22.327 6.005 18.085 1.00 22.06 354 CYS A O 1
ATOM 2783 N N . GLY A 1 329 ? 22.841 6.251 15.889 1.00 19.58 355 GLY A N 1
ATOM 2784 C CA . GLY A 1 329 ? 22.210 5.044 15.391 1.00 19.27 355 GLY A CA 1
ATOM 2785 C C . GLY A 1 329 ? 23.132 3.856 15.218 1.00 18.62 355 GLY A C 1
ATOM 2786 O O . GLY A 1 329 ? 22.673 2.762 14.878 1.00 18.09 355 GLY A O 1
ATOM 2787 N N . GLY A 1 330 ? 24.425 4.063 15.456 1.00 17.42 356 GLY A N 1
ATOM 2788 C CA . GLY A 1 330 ? 25.381 2.974 15.451 1.00 16.91 356 GLY A CA 1
ATOM 2789 C C . GLY A 1 330 ? 26.672 3.227 14.698 1.00 15.66 356 GLY A C 1
ATOM 2790 O O . GLY A 1 330 ? 27.043 4.359 14.416 1.00 15.93 356 GLY A O 1
ATOM 2791 N N . GLY A 1 331 ? 27.373 2.144 14.387 1.00 15.11 357 GLY A N 1
ATOM 2792 C CA . GLY A 1 331 ? 28.719 2.241 13.862 1.00 15.01 357 GLY A CA 1
ATOM 2793 C C . GLY A 1 331 ? 29.072 1.038 13.007 1.00 15.31 357 GLY A C 1
ATOM 2794 O O . GLY A 1 331 ? 28.553 -0.064 13.230 1.00 15.66 357 GLY A O 1
ATOM 2795 N N . LEU A 1 332 ? 29.964 1.260 12.042 1.00 15.00 358 LEU A N 1
ATOM 2796 C CA . LEU A 1 332 ? 30.537 0.222 11.176 1.00 14.26 358 LEU A CA 1
ATOM 2797 C C . LEU A 1 332 ? 32.041 0.452 11.107 1.00 14.27 358 LEU A C 1
ATOM 2798 O O . LEU A 1 332 ? 32.489 1.524 10.695 1.00 14.97 358 LEU A O 1
ATOM 2803 N N . PHE A 1 333 ? 32.815 -0.540 11.513 1.00 13.77 359 PHE A N 1
ATOM 2804 C CA . PHE A 1 333 ? 34.257 -0.419 11.396 1.00 13.59 359 PHE A CA 1
ATOM 2805 C C . PHE A 1 333 ? 34.749 -0.811 10.004 1.00 14.00 359 PHE A C 1
ATOM 2806 O O . PHE A 1 333 ? 34.101 -1.585 9.275 1.00 13.89 359 PHE A O 1
ATOM 2814 N N . TRP A 1 334 ? 35.885 -0.219 9.640 1.00 14.32 360 TRP A N 1
ATOM 2815 C CA . TRP A 1 334 ? 36.623 -0.572 8.448 1.00 14.69 360 TRP A CA 1
ATOM 2816 C C . TRP A 1 334 ? 37.836 -1.369 8.931 1.00 14.53 360 TRP A C 1
ATOM 2817 O O . TRP A 1 334 ? 38.670 -0.824 9.640 1.00 15.47 360 TRP A O 1
ATOM 2828 N N . GLN A 1 335 ? 37.978 -2.648 8.575 1.00 14.74 361 GLN A N 1
ATOM 2829 C CA . GLN A 1 335 ? 37.075 -3.453 7.739 1.00 15.20 361 GLN A CA 1
ATOM 2830 C C . GLN A 1 335 ? 37.274 -4.908 8.122 1.00 15.66 361 GLN A C 1
ATOM 2831 O O . GLN A 1 335 ? 38.226 -5.245 8.833 1.00 15.46 361 GLN A O 1
ATOM 2837 N N . VAL A 1 336 ? 36.370 -5.767 7.683 1.00 15.83 362 VAL A N 1
ATOM 2838 C CA . VAL A 1 336 ? 36.554 -7.209 7.817 1.00 16.71 362 VAL A CA 1
ATOM 2839 C C . VAL A 1 336 ? 37.132 -7.742 6.519 1.00 17.46 362 VAL A C 1
ATOM 2840 O O . VAL A 1 336 ? 36.715 -7.346 5.430 1.00 17.94 362 VAL A O 1
ATOM 2844 N N . LEU A 1 337 ? 38.105 -8.635 6.633 1.00 18.86 363 LEU A N 1
ATOM 2845 C CA . LEU A 1 337 ? 38.510 -9.489 5.519 1.00 19.66 363 LEU A CA 1
ATOM 2846 C C . LEU A 1 337 ? 38.227 -10.937 5.887 1.00 20.60 363 LEU A C 1
ATOM 2847 O O . LEU A 1 337 ? 38.259 -11.297 7.052 1.00 20.95 363 LEU A O 1
ATOM 2852 N N . GLY A 1 338 ? 37.951 -11.756 4.881 1.00 21.59 364 GLY A N 1
ATOM 2853 C CA . GLY A 1 338 ? 37.876 -13.200 5.073 1.00 22.51 364 GLY A CA 1
ATOM 2854 C C . GLY A 1 338 ? 39.258 -13.779 5.316 1.00 23.37 364 GLY A C 1
ATOM 2855 O O . GLY A 1 338 ? 40.261 -13.061 5.217 1.00 23.34 364 GLY A O 1
ATOM 2856 N N . GLN A 1 339 ? 39.305 -15.063 5.668 1.00 24.43 365 GLN A N 1
ATOM 2857 C CA . GLN A 1 339 ? 40.580 -15.787 5.781 1.00 25.26 365 GLN A CA 1
ATOM 2858 C C . GLN A 1 339 ? 41.172 -16.034 4.400 1.00 25.25 365 GLN A C 1
ATOM 2859 O O . GLN A 1 339 ? 40.444 -16.176 3.418 1.00 25.60 365 GLN A O 1
ATOM 2865 N N . GLY A 1 340 ? 42.498 -16.065 4.318 1.00 25.15 366 GLY A N 1
ATOM 2866 C CA . GLY A 1 340 ? 43.185 -16.257 3.053 1.00 25.28 366 GLY A CA 1
ATOM 2867 C C . GLY A 1 340 ? 43.022 -15.120 2.056 1.00 25.44 366 GLY A C 1
ATOM 2868 O O . GLY A 1 340 ? 42.993 -15.359 0.850 1.00 26.11 366 GLY A O 1
ATOM 2869 N N . MET A 1 341 ? 42.922 -13.891 2.558 1.00 25.15 367 MET A N 1
ATOM 2870 C CA . MET A 1 341 ? 42.736 -12.703 1.724 1.00 24.94 367 MET A CA 1
ATOM 2871 C C . MET A 1 341 ? 43.814 -11.642 1.991 1.00 25.55 367 MET A C 1
ATOM 2872 O O . MET A 1 341 ? 43.594 -10.450 1.787 1.00 25.12 367 MET A O 1
ATOM 2877 N N . SER A 1 342 ? 44.995 -12.077 2.421 1.00 26.03 368 SER A N 1
ATOM 2878 C CA . SER A 1 342 ? 46.090 -11.168 2.759 1.00 27.05 368 SER A CA 1
ATOM 2879 C C . SER A 1 342 ? 46.511 -10.232 1.608 1.00 26.70 368 SER A C 1
ATOM 2880 O O . SER A 1 342 ? 47.051 -9.161 1.852 1.00 26.80 368 SER A O 1
ATOM 2883 N N . SER A 1 343 ? 46.248 -10.613 0.361 1.00 27.19 369 SER A N 1
ATOM 2884 C CA . SER A 1 343 ? 46.538 -9.727 -0.772 1.00 27.53 369 SER A CA 1
ATOM 2885 C C . SER A 1 343 ? 45.668 -8.451 -0.730 1.00 27.23 369 SER A C 1
ATOM 2886 O O . SER A 1 343 ? 46.053 -7.411 -1.275 1.00 27.96 369 SER A O 1
ATOM 2889 N N . PHE A 1 344 ? 44.501 -8.546 -0.084 1.00 26.92 370 PHE A N 1
ATOM 2890 C CA . PHE A 1 344 ? 43.603 -7.405 0.135 1.00 26.30 370 PHE A CA 1
ATOM 2891 C C . PHE A 1 344 ? 43.949 -6.542 1.361 1.00 25.59 370 PHE A C 1
ATOM 2892 O O . PHE A 1 344 ? 43.274 -5.544 1.612 1.00 25.64 370 PHE A O 1
ATOM 2900 N N . ASP A 1 345 ? 44.981 -6.918 2.116 1.00 24.75 371 ASP A N 1
ATOM 2901 C CA . ASP A 1 345 ? 45.352 -6.223 3.355 1.00 24.20 371 ASP A CA 1
ATOM 2902 C C . ASP A 1 345 ? 45.629 -4.743 3.127 1.00 23.33 371 ASP A C 1
ATOM 2903 O O . ASP A 1 345 ? 46.394 -4.385 2.225 1.00 23.57 371 ASP A O 1
ATOM 2908 N N . ASP A 1 346 ? 45.025 -3.888 3.946 1.00 21.80 372 ASP A N 1
ATOM 2909 C CA . ASP A 1 346 ? 45.332 -2.456 3.919 1.00 21.34 372 ASP A CA 1
ATOM 2910 C C . ASP A 1 346 ? 45.750 -1.909 5.285 1.00 20.32 372 ASP A C 1
ATOM 2911 O O . ASP A 1 346 ? 45.855 -0.695 5.467 1.00 21.56 372 ASP A O 1
ATOM 2916 N N . GLY A 1 347 ? 45.985 -2.811 6.240 1.00 20.51 373 GLY A N 1
ATOM 2917 C CA . GLY A 1 347 ? 46.333 -2.448 7.605 1.00 19.52 373 GLY A CA 1
ATOM 2918 C C . GLY A 1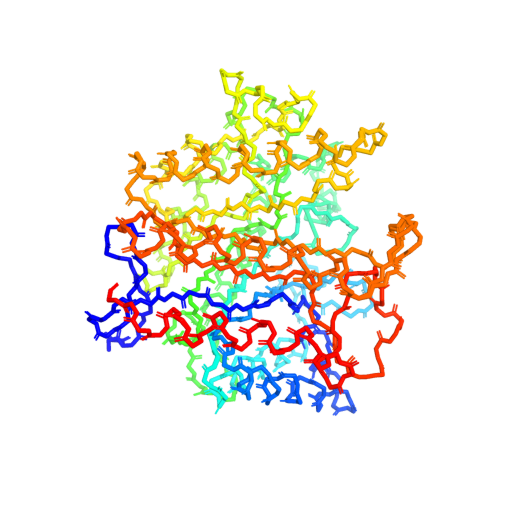 347 ? 45.153 -2.424 8.564 1.00 19.69 373 GLY A C 1
ATOM 2919 O O . GLY A 1 347 ? 45.316 -2.630 9.770 1.00 18.74 373 GLY A O 1
ATOM 2920 N N . TYR A 1 348 ? 43.970 -2.152 8.027 1.00 18.73 374 TYR A N 1
ATOM 2921 C CA . TYR A 1 348 ? 42.756 -2.012 8.832 1.00 18.46 374 TYR A CA 1
ATOM 2922 C C . TYR A 1 348 ? 41.979 -3.325 8.981 1.00 18.53 374 TYR A C 1
ATOM 2923 O O . TYR A 1 348 ? 40.997 -3.371 9.723 1.00 18.09 374 TYR A O 1
ATOM 2932 N N . GLN A 1 349 ? 42.402 -4.383 8.294 1.00 18.51 375 GLN A N 1
ATOM 2933 C CA . GLN A 1 349 ? 41.622 -5.627 8.252 1.00 18.54 375 GLN A CA 1
ATOM 2934 C C . GLN A 1 349 ? 41.503 -6.312 9.607 1.00 18.05 375 GLN A C 1
ATOM 2935 O O . GLN A 1 349 ? 42.477 -6.384 10.370 1.00 18.55 375 GLN A O 1
ATOM 2941 N N . VAL A 1 350 ? 40.290 -6.761 9.906 1.00 17.94 376 VAL A N 1
ATOM 2942 C CA . VAL A 1 350 ? 39.999 -7.645 11.027 1.00 18.01 376 VAL A CA 1
ATOM 2943 C C . VAL A 1 350 ? 39.535 -8.952 10.409 1.00 18.39 376 VAL A C 1
ATOM 2944 O O . VAL A 1 350 ? 38.515 -8.996 9.724 1.00 18.17 376 VAL A O 1
ATOM 2948 N N . VAL A 1 351 ? 40.313 -10.014 10.600 1.00 18.36 377 VAL A N 1
ATOM 2949 C CA . VAL A 1 351 ? 39.893 -11.349 10.219 1.00 19.62 377 VAL A CA 1
ATOM 2950 C C . VAL A 1 351 ? 39.261 -11.928 11.485 1.00 19.92 377 VAL A C 1
ATOM 2951 O O . VAL A 1 351 ? 39.957 -12.196 12.444 1.00 20.76 377 VAL A O 1
ATOM 2955 N N . LEU A 1 352 ? 37.942 -12.078 11.499 1.00 20.83 378 LEU A N 1
ATOM 2956 C CA . LEU A 1 352 ? 37.230 -12.370 12.737 1.00 21.88 378 LEU A CA 1
ATOM 2957 C C . LEU A 1 352 ? 37.706 -13.675 13.376 1.00 22.92 378 LEU A C 1
ATOM 2958 O O . LEU A 1 352 ? 37.928 -13.736 14.586 1.00 24.65 378 LEU A O 1
ATOM 2963 N N . GLN A 1 353 ? 37.909 -14.685 12.542 1.00 23.93 379 GLN A N 1
ATOM 2964 C CA . GLN A 1 353 ? 38.376 -16.004 12.984 1.00 24.77 379 GLN A CA 1
ATOM 2965 C C . GLN A 1 353 ? 39.742 -15.937 13.688 1.00 25.14 379 GLN A C 1
ATOM 2966 O O . GLN A 1 353 ? 40.075 -16.827 14.474 1.00 26.03 379 GLN A O 1
ATOM 2972 N N . GLU A 1 354 ? 40.535 -14.908 13.379 1.00 24.79 380 GLU A N 1
ATOM 2973 C CA . GLU A 1 354 ? 41.904 -14.755 13.888 1.00 24.90 380 GLU A CA 1
ATOM 2974 C C . GLU A 1 354 ? 42.053 -13.609 14.890 1.00 24.12 380 GLU A C 1
ATOM 2975 O O . GLU A 1 354 ? 43.169 -13.310 15.324 1.00 23.58 380 GLU A O 1
ATOM 2981 N N . SER A 1 355 ? 40.935 -12.983 15.274 1.00 23.43 381 SER A N 1
ATOM 2982 C CA . SER A 1 355 ? 40.940 -11.786 16.129 1.00 23.26 381 SER A CA 1
ATOM 2983 C C . SER A 1 355 ? 39.979 -11.888 17.323 1.00 22.51 381 SER A C 1
ATOM 2984 O O . SER A 1 355 ? 39.035 -11.112 17.431 1.00 22.03 381 SER A O 1
ATOM 2987 N N . PRO A 1 356 ? 40.217 -12.825 18.235 1.00 21.05 382 PRO A N 1
ATOM 2988 C CA . PRO A 1 356 ? 39.258 -13.090 19.307 1.00 20.66 382 PRO A CA 1
ATOM 2989 C C . PRO A 1 356 ? 39.051 -11.925 20.277 1.00 20.28 382 PRO A C 1
ATOM 2990 O O . PRO A 1 356 ? 37.908 -11.699 20.697 1.00 19.89 382 PRO A O 1
ATOM 2994 N N . SER A 1 357 ? 40.097 -11.168 20.616 1.00 19.37 383 SER A N 1
ATOM 2995 C CA . SER A 1 357 ? 39.917 -10.013 21.486 1.00 19.63 383 SER A CA 1
ATOM 2996 C C . SER A 1 357 ? 39.020 -8.947 20.851 1.00 19.00 383 SER A C 1
ATOM 2997 O O . SER A 1 357 ? 38.186 -8.352 21.529 1.00 19.07 383 SER A O 1
ATOM 3000 N N . THR A 1 358 ? 39.203 -8.712 19.552 1.00 18.29 384 THR A N 1
ATOM 3001 C CA . THR A 1 358 ? 38.448 -7.681 18.838 1.00 17.79 384 THR A CA 1
ATOM 3002 C C . THR A 1 358 ? 37.004 -8.102 18.658 1.00 17.07 384 THR A C 1
ATOM 3003 O O . THR A 1 358 ? 36.087 -7.314 18.860 1.00 16.59 384 THR A O 1
ATOM 3007 N N A SER A 1 359 ? 36.814 -9.356 18.273 0.67 17.10 385 SER A N 1
ATOM 3008 N N B SER A 1 359 ? 36.801 -9.357 18.277 0.33 16.94 385 SER A N 1
ATOM 3009 C CA A SER A 1 359 ? 35.489 -9.919 18.110 0.67 16.78 385 SER A CA 1
ATOM 3010 C CA B SER A 1 359 ? 35.460 -9.891 18.096 0.33 16.63 385 SER A CA 1
ATOM 3011 C C A SER A 1 359 ? 34.674 -9.825 19.406 0.67 16.71 385 SER A C 1
ATOM 3012 C C B SER A 1 359 ? 34.654 -9.893 19.400 0.33 16.67 385 SER A C 1
ATOM 3013 O O A SER A 1 359 ? 33.466 -9.541 19.376 0.67 16.07 385 SER A O 1
ATOM 3014 O O B SER A 1 359 ? 33.425 -9.776 19.360 0.33 16.41 385 SER A O 1
ATOM 3019 N N . ARG A 1 360 ? 35.323 -10.020 20.547 1.00 16.62 386 ARG A N 1
ATOM 3020 C CA . ARG A 1 360 ? 34.626 -9.902 21.834 1.00 16.72 386 ARG A CA 1
ATOM 3021 C C . ARG A 1 360 ? 34.259 -8.449 22.137 1.00 16.66 386 AR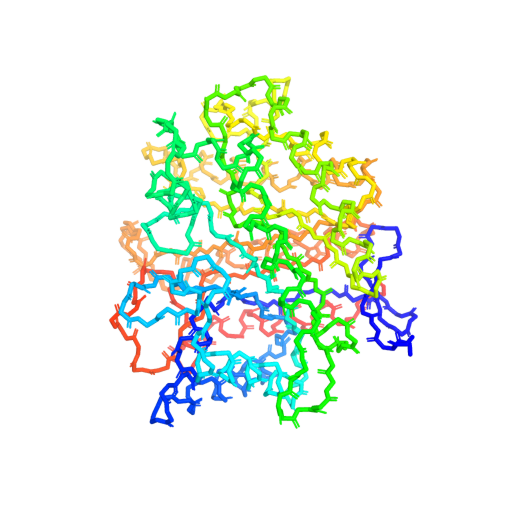G A C 1
ATOM 3022 O O . ARG A 1 360 ? 33.188 -8.182 22.689 1.00 17.00 386 ARG A O 1
ATOM 3030 N N . VAL A 1 361 ? 35.107 -7.491 21.756 1.00 16.62 387 VAL A N 1
ATOM 3031 C CA . VAL A 1 361 ? 34.774 -6.069 21.897 1.00 16.68 387 VAL A CA 1
ATOM 3032 C C . VAL A 1 361 ? 33.505 -5.762 21.069 1.00 16.13 387 VAL A C 1
ATOM 3033 O O . VAL A 1 361 ? 32.568 -5.130 21.555 1.00 16.26 387 VAL A O 1
ATOM 3037 N N . ILE A 1 362 ? 33.488 -6.258 19.834 1.00 15.45 388 ILE A N 1
ATOM 3038 C CA . ILE A 1 362 ? 32.347 -6.087 18.933 1.00 15.16 388 ILE A CA 1
ATOM 3039 C C . ILE A 1 362 ? 31.081 -6.702 19.536 1.00 15.24 388 ILE A C 1
ATOM 3040 O O . ILE A 1 362 ? 30.057 -6.056 19.587 1.00 15.71 388 ILE A O 1
ATOM 3045 N N . LEU A 1 363 ? 31.171 -7.940 20.000 1.00 15.09 389 LEU A N 1
ATOM 3046 C CA . LEU A 1 363 ? 30.013 -8.642 20.544 1.00 15.44 389 LEU A CA 1
ATOM 3047 C C . LEU A 1 363 ? 29.393 -7.885 21.721 1.00 15.41 389 LEU A C 1
ATOM 3048 O O . LEU A 1 363 ? 28.178 -7.743 21.794 1.00 16.22 389 LEU A O 1
ATOM 3053 N N . LEU A 1 364 ? 30.228 -7.407 22.634 1.00 15.83 390 LEU A N 1
ATOM 3054 C CA . LEU A 1 364 ? 29.746 -6.727 23.832 1.00 16.23 390 LEU A CA 1
ATOM 3055 C C . LEU A 1 364 ? 29.024 -5.446 23.496 1.00 16.55 390 LEU A C 1
ATOM 3056 O O . LEU A 1 364 ? 28.058 -5.101 24.141 1.00 16.23 390 LEU A O 1
ATOM 3061 N N . GLN A 1 365 ? 29.482 -4.730 22.475 1.00 15.69 391 GLN A N 1
ATOM 3062 C CA . GLN A 1 365 ? 28.735 -3.581 21.963 1.00 16.31 391 GLN A CA 1
ATOM 3063 C C . GLN A 1 365 ? 27.369 -3.985 21.422 1.00 16.18 391 GLN A C 1
ATOM 3064 O O . GLN A 1 365 ? 26.392 -3.343 21.738 1.00 17.11 391 GLN A O 1
ATOM 3070 N N . SER A 1 366 ? 27.280 -5.061 20.651 1.00 16.51 392 SER A N 1
ATOM 3071 C CA . SER A 1 366 ? 25.959 -5.505 20.186 1.00 17.25 392 SER A CA 1
ATOM 3072 C C . SER A 1 366 ? 25.039 -5.865 21.354 1.00 17.42 392 SER A C 1
ATOM 3073 O O . SER A 1 366 ? 23.848 -5.538 21.340 1.00 17.18 392 SER A O 1
ATOM 3076 N N . LEU A 1 367 ? 25.574 -6.554 22.356 1.00 17.14 393 LEU A N 1
ATOM 3077 C CA . LEU A 1 367 ? 24.754 -6.958 23.501 1.00 17.77 393 LEU A CA 1
ATOM 3078 C C . LEU A 1 367 ? 24.195 -5.747 24.254 1.00 18.17 393 LEU A C 1
ATOM 3079 O O . LEU A 1 367 ? 23.007 -5.722 24.594 1.00 19.07 393 LEU A O 1
ATOM 3084 N N A ARG A 1 368 ? 25.025 -4.734 24.493 0.67 18.90 394 ARG A N 1
ATOM 3085 N N B ARG A 1 368 ? 25.060 -4.762 24.499 0.33 18.65 394 ARG A N 1
ATOM 3086 C CA A ARG A 1 368 ? 24.571 -3.528 25.206 0.67 19.30 394 ARG A CA 1
ATOM 3087 C CA B ARG A 1 368 ? 24.691 -3.492 25.138 0.33 18.89 394 ARG A CA 1
ATOM 3088 C C A ARG A 1 368 ? 23.512 -2.763 24.423 0.67 19.30 394 ARG A C 1
ATOM 3089 C C B ARG A 1 368 ? 23.541 -2.803 24.421 0.33 18.94 394 ARG A C 1
ATOM 3090 O O A ARG A 1 368 ? 22.522 -2.286 24.993 0.67 18.71 394 ARG A O 1
ATOM 3091 O O B ARG A 1 368 ? 22.537 -2.429 25.032 0.33 18.77 394 ARG A O 1
ATOM 3106 N N . LEU A 1 369 ? 23.713 -2.627 23.116 1.00 18.51 395 LEU A N 1
ATOM 3107 C CA . LEU A 1 369 ? 22.766 -1.892 22.286 1.00 18.73 395 LEU A CA 1
ATOM 3108 C C . LEU A 1 369 ? 21.414 -2.615 22.189 1.00 19.67 395 LEU A C 1
ATOM 3109 O O . LEU A 1 369 ? 20.353 -1.987 22.019 1.00 19.94 395 LEU A O 1
ATOM 3114 N N . SER A 1 370 ? 21.450 -3.938 22.300 1.00 20.54 396 SER A N 1
ATOM 3115 C CA . SER A 1 370 ? 20.238 -4.755 22.145 1.00 21.29 396 SER A CA 1
ATOM 3116 C C . SER A 1 370 ? 19.224 -4.503 23.276 1.00 22.35 396 SER A C 1
ATOM 3117 O O . SER A 1 370 ? 18.037 -4.828 23.133 1.00 21.92 396 SER A O 1
ATOM 3120 N N . LYS A 1 371 ? 19.697 -3.933 24.380 1.00 23.13 397 LYS A N 1
ATOM 3121 C CA . LYS A 1 371 ? 18.871 -3.638 25.556 1.00 24.71 397 LYS A CA 1
ATOM 3122 C C . LYS A 1 371 ? 18.342 -2.204 25.590 1.00 24.62 397 LYS A C 1
ATOM 3123 O O . LYS A 1 371 ? 17.657 -1.828 26.539 1.00 25.01 397 LYS A O 1
ATOM 3129 N N . LEU A 1 372 ? 18.669 -1.414 24.570 1.00 25.05 398 LEU A N 1
ATOM 3130 C CA . LEU A 1 372 ? 18.072 -0.091 24.368 1.00 25.78 398 LEU A CA 1
ATOM 3131 C C . LEU A 1 372 ? 16.777 -0.145 23.578 1.00 26.90 398 LEU A C 1
ATOM 3132 O O . LEU A 1 372 ? 16.611 -0.986 22.691 1.00 26.65 398 LEU A O 1
ATOM 3137 N N . SER A 1 373 ? 15.883 0.798 23.878 1.00 28.02 399 SER A N 1
ATOM 3138 C CA . SER A 1 373 ? 14.644 1.002 23.125 1.00 29.28 399 SER A CA 1
ATOM 3139 C C . SER A 1 373 ? 14.756 2.192 22.176 1.00 30.37 399 SER A C 1
ATOM 3140 O O . SER A 1 373 ? 15.811 2.814 22.048 1.00 31.06 399 SER A O 1
#

Radius of gyration: 19.41 Å; Cα contacts (8 Å, |Δi|>4): 769; chains: 1; bounding box: 48×50×54 Å

Sequence (370 aa):
NNNFVYTDGTHFALNGKSLLYINGFNAYWLMYIAYDPSTRIKVTNTFQQASKYKMNVARTWAFSSHGGSRPLQSAPGVYNEQMFQQGLDFVISEAKKYGIIHHLIMMSLVNNWDAFGGKKQYVEWAVQRGQKLTSDDDFFTNPMVKGFYKNNVKVVLTRVNTITKVAYKDDPTILSWELINEPRCPSDLSGKTFQNWVLEMAGYLKSIIDSNHLLEIGLEGFYGNDMMRQQYNPNSYIFGTNFISNNQVQGIDFTTIHMYPNQWLPGLLTTQEAQDKWASSQWIQVHIDDSKMMLKKPLLIAEFGKSTKTTPPGGYYTTVVAKRDNYFEKIYGTIFNCAKSGGPCGGGLFWQVLGQGMSSFDDGYQVVLQESPSTSSRVILLQSLRRLSKLS

Foldseek 3Di:
DQAWADDFLFIDGPPGTAFAQAAEDQCQLVQLLDPVRNVLLLVVLVLCLVLPGAEYEYEPFDQDQVDGQPNAQPDGDVSSVLSVLCSLVSNVVSNHAYEYEYAECDDDGRHLNVLVVNVVVVPDDDDDSLCCLPPPSSLVSSLSSLLCQQQDQRPPVRRGNLRRNSHAEYEHYAAHFRQVDLVLPSVLVSLLVVLVSNCVNHVSHAYAHNHLQQAHQVPQVLPQVSDGTSHHNQSSCLRPSHAAYEHEDDLCVRHPPDDPVVSVVSVVSNVVVVLVRRSVSSHAYEHEEDFDFQPPDPDDLVVGLVVLLVVLVVLLVQVQVPTSRRYYYYPHEDEPPVCVPDPRGYDHSVPRPSNSNSSSVSSVSVVPGD

CATH classification: 3.20.20.80

Organism: Solanum lycopersicum (NCBI:txid4081)

InterPro domains:
  IPR001547 Glycoside hydrolase, family 5 [PF26410] (31-366)
  IPR017853 Glycoside hydrolase superfamily [SSF51445] (32-385)
  IPR045053 Mannan endo-1,4-beta-mannosidase-like [PTHR31451] (5-398)

Solvent-accessible surface area: 14753 Å² total; per-residue (Å²): 172,89,34,3,88,41,98,47,23,46,0,5,40,92,68,154,39,34,17,0,3,1,0,1,0,35,0,0,5,45,9,0,54,44,110,90,34,65,10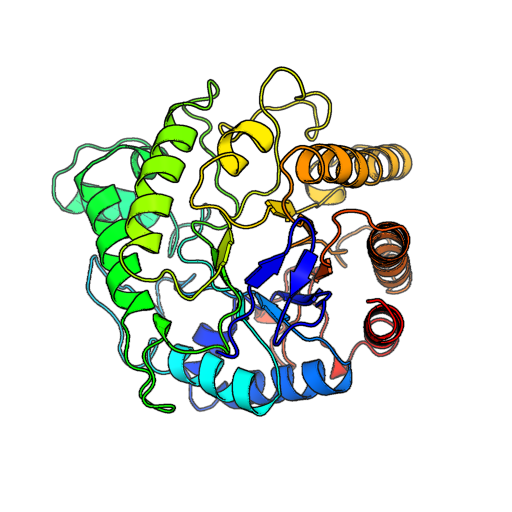0,52,0,15,50,4,0,71,30,0,46,125,34,114,4,35,1,0,1,0,12,1,17,7,57,18,40,113,52,28,2,19,55,27,24,51,82,47,48,82,80,0,5,66,0,0,0,27,0,0,16,15,0,134,146,53,57,2,38,0,0,0,0,1,0,10,8,92,101,53,92,8,0,12,77,30,8,6,92,25,0,54,146,117,41,57,179,33,142,39,48,10,31,0,5,70,16,104,65,0,38,25,28,0,54,79,5,2,102,53,0,0,58,34,90,0,57,81,37,146,56,17,1,48,65,6,42,7,0,1,0,0,0,0,0,6,19,1,46,0,88,82,31,88,76,8,140,26,0,47,93,2,0,117,59,2,0,43,54,1,46,91,28,0,92,59,5,10,0,0,4,0,2,5,0,2,0,12,88,138,55,77,153,75,2,5,84,46,131,24,34,1,5,39,0,50,35,0,2,110,12,175,12,1,29,0,1,4,0,0,0,14,7,48,101,34,4,91,87,75,92,95,146,39,10,60,130,26,1,68,76,0,4,91,12,0,15,67,4,0,131,129,26,154,32,0,1,0,1,0,8,0,5,19,16,55,150,34,120,67,44,83,68,59,114,10,14,93,14,0,97,81,1,6,28,45,0,30,96,13,5,127,97,47,11,1,2,0,0,1,0,0,31,1,2,2,4,78,74,6,86,109,42,65,52,1,24,32,0,22,4,68,109,19,102,58,0,1,140,18,0,26,69,2,11,64,104,6,88,162,36,124